Protein AF-A0AAD3HMQ2-F1 (afdb_monomer_lite)

Radius of gyration: 35.32 Å; chains: 1; bounding box: 98×77×106 Å

Sequence (448 aa):
MSYGAAEYLTVLLKDGLGGRRQTRVPVPIADLASLMEAVRQAFQPELDTQEFFLTSSSSRVIDSDAAARKLRPGDQLRVCAGTPGSAMATGSLAPGTIGRSKPPLGGPKHGSSLFGASLAGRKSLAPGSGYKPPAKERISFVPHPKTLTMAGDYEYFAARGHHPFAFALAELVDNSLRATKGQQRLVVPATIDGGAVVGSGDGATVVGAAALESGSGLQSRDITISLVVNERGTAGLIRVQDNGRGMTPKELGEWAVMNLSMEDRGLLPSGTERALELAGGGRYLSGDLSFFGVGSKTAAFFMGSSVKLATRQAGSASVHELHIAGAELERRYRSGENVYEEDMMHREPGDDSTLSQQESAFSMTRTWLAAEPAATSFTRVTIAELRPEVLSLVRDSESCAMVCRDLAHLYHYYLHGPAGNVGAAAASDGAGGRGSGAGASGGGAEAG

Structure (mmCIF, N/CA/C/O backbone):
data_AF-A0AAD3HMQ2-F1
#
_entry.id   AF-A0AAD3HMQ2-F1
#
loop_
_atom_site.group_PDB
_atom_site.id
_atom_site.type_symbol
_atom_site.label_atom_id
_atom_site.label_alt_id
_atom_site.label_comp_id
_atom_site.label_asym_id
_atom_site.label_entity_id
_atom_site.label_seq_id
_atom_site.pdbx_PDB_ins_code
_atom_site.Cartn_x
_atom_site.Cartn_y
_atom_site.Cartn_z
_atom_site.occupancy
_atom_site.B_iso_or_equiv
_atom_site.auth_seq_id
_atom_site.auth_comp_id
_atom_site.auth_asym_id
_atom_site.auth_atom_id
_atom_site.pdbx_PDB_model_num
ATOM 1 N N . MET A 1 1 ? -35.538 -1.896 -0.926 1.00 36.81 1 MET A N 1
ATOM 2 C CA . MET A 1 1 ? -35.725 -1.501 0.486 1.00 36.81 1 MET A CA 1
ATOM 3 C C . MET A 1 1 ? -34.584 -2.126 1.271 1.00 36.81 1 MET A C 1
ATOM 5 O O . MET A 1 1 ? -34.560 -3.339 1.408 1.00 36.81 1 MET A O 1
ATOM 9 N N . SER A 1 2 ? -33.578 -1.327 1.632 1.00 31.78 2 SER A N 1
ATOM 10 C CA . SER A 1 2 ? -32.417 -1.787 2.403 1.00 31.78 2 SER A CA 1
ATOM 11 C C . SER A 1 2 ? -32.845 -1.982 3.858 1.00 31.78 2 SER A C 1
ATOM 13 O O . SER A 1 2 ? -33.361 -1.043 4.465 1.00 31.78 2 SER A O 1
ATOM 15 N N . TYR A 1 3 ? -32.694 -3.191 4.400 1.00 33.88 3 TYR A N 1
ATOM 16 C CA . TYR A 1 3 ? -32.819 -3.421 5.837 1.00 33.88 3 TYR A CA 1
ATOM 17 C C . TYR A 1 3 ? -31.599 -2.779 6.503 1.00 33.88 3 TYR A C 1
ATOM 19 O O . TYR A 1 3 ? -30.509 -3.346 6.477 1.00 33.88 3 TYR A O 1
ATOM 27 N N . GLY A 1 4 ? -31.769 -1.570 7.044 1.00 42.25 4 GLY A N 1
ATOM 28 C CA . GLY A 1 4 ? -30.736 -0.911 7.839 1.00 42.25 4 GLY A CA 1
ATOM 29 C C . GLY A 1 4 ? -30.328 -1.814 9.001 1.00 42.25 4 GLY A C 1
ATOM 30 O O . GLY A 1 4 ? -31.191 -2.341 9.705 1.00 42.25 4 GLY A O 1
ATOM 31 N N . ALA A 1 5 ? -29.024 -2.033 9.167 1.00 52.50 5 ALA A N 1
ATOM 32 C CA . ALA A 1 5 ? -28.492 -2.771 10.301 1.00 52.50 5 ALA A CA 1
ATOM 33 C C . ALA A 1 5 ? -28.982 -2.095 11.586 1.00 52.50 5 ALA A C 1
ATOM 35 O O . ALA A 1 5 ? -28.704 -0.921 11.819 1.00 52.50 5 ALA A O 1
ATOM 36 N N . ALA A 1 6 ? -29.770 -2.809 12.387 1.00 58.62 6 ALA A N 1
ATOM 37 C CA . ALA A 1 6 ? -30.255 -2.262 13.639 1.00 58.62 6 ALA A CA 1
ATOM 38 C C . ALA A 1 6 ? -29.063 -1.986 14.571 1.00 58.62 6 ALA A C 1
ATOM 40 O O . ALA A 1 6 ? -28.166 -2.818 14.730 1.00 58.62 6 ALA A O 1
ATOM 41 N N . GLU A 1 7 ? -29.045 -0.790 15.147 1.00 89.19 7 GLU A N 1
ATOM 42 C CA . GLU A 1 7 ? -27.980 -0.312 16.017 1.00 89.19 7 GLU A CA 1
ATOM 43 C C . GLU A 1 7 ? -28.255 -0.734 17.470 1.00 89.19 7 GLU A C 1
ATOM 45 O O . GLU A 1 7 ? -29.377 -0.607 17.969 1.00 89.19 7 GLU A O 1
ATOM 50 N N . TYR A 1 8 ? -27.233 -1.235 18.173 1.00 92.94 8 TYR A N 1
ATOM 51 C CA . TYR A 1 8 ? -27.383 -1.752 19.538 1.00 92.94 8 TYR A CA 1
ATOM 52 C C . TYR A 1 8 ? -26.205 -1.381 20.451 1.00 92.94 8 TYR A C 1
ATOM 54 O O . TYR A 1 8 ? -25.057 -1.300 20.010 1.00 92.94 8 TYR A O 1
ATOM 62 N N . LEU A 1 9 ? -26.486 -1.252 21.749 1.00 93.00 9 LEU A N 1
ATOM 63 C CA . LEU A 1 9 ? -25.520 -1.319 22.851 1.00 93.00 9 LEU A CA 1
ATOM 64 C C . LEU A 1 9 ? -25.289 -2.777 23.247 1.00 93.00 9 LEU A C 1
ATOM 66 O O . LEU A 1 9 ? -26.212 -3.588 23.174 1.00 93.00 9 LEU A O 1
ATOM 70 N N . THR A 1 10 ? -24.103 -3.104 23.757 1.00 93.94 10 THR A N 1
ATOM 71 C CA . THR A 1 10 ? -23.859 -4.401 24.409 1.00 93.94 10 THR A CA 1
ATOM 72 C C . THR A 1 10 ? -23.868 -4.227 25.921 1.00 93.94 10 THR A C 1
ATOM 74 O O . THR A 1 10 ? -23.071 -3.468 26.464 1.00 93.94 10 THR A O 1
ATOM 77 N N . VAL A 1 11 ? -24.732 -4.954 26.627 1.00 95.06 11 VAL A N 1
ATOM 78 C CA . VAL A 1 11 ? -24.802 -4.912 28.095 1.00 95.06 11 VAL A CA 1
ATOM 79 C C . VAL A 1 11 ? -24.364 -6.252 28.668 1.00 95.06 11 VAL A C 1
ATOM 81 O O . VAL A 1 11 ? -24.759 -7.307 28.175 1.00 95.06 11 VAL A O 1
ATOM 84 N N . LEU A 1 12 ? -23.519 -6.209 29.696 1.00 92.88 12 LEU A N 1
ATOM 85 C CA . LEU A 1 12 ? -22.880 -7.368 30.311 1.00 92.88 12 LEU A CA 1
ATOM 86 C C . LEU A 1 12 ? -23.339 -7.520 31.764 1.00 92.88 12 LEU A C 1
ATOM 88 O O . LEU A 1 12 ? -23.123 -6.621 32.577 1.00 92.88 12 LEU A O 1
ATOM 92 N N . LEU A 1 13 ? -23.888 -8.687 32.102 1.00 90.81 13 LEU A N 1
ATOM 93 C CA . LEU A 1 13 ? -24.190 -9.093 33.474 1.00 90.81 13 LEU A CA 1
ATOM 94 C C . LEU A 1 13 ? -23.225 -10.203 33.902 1.00 90.81 13 LEU A C 1
ATOM 96 O O . LEU A 1 13 ? -23.022 -11.189 33.187 1.00 90.81 13 LEU A O 1
ATOM 100 N N . LYS A 1 14 ? -22.628 -10.049 35.085 1.00 81.19 14 LYS A N 1
ATOM 101 C CA . LYS A 1 14 ? -21.854 -11.106 35.736 1.00 81.19 14 LYS A CA 1
ATOM 102 C C . LYS A 1 14 ? -22.731 -11.743 36.807 1.00 81.19 14 LYS A C 1
ATOM 104 O O . LYS A 1 14 ? -23.136 -11.052 37.736 1.00 81.19 14 LYS A O 1
ATOM 109 N N . ASP A 1 15 ? -23.015 -13.032 36.679 1.00 72.06 15 ASP A N 1
ATOM 110 C CA . ASP A 1 15 ? -23.794 -13.740 37.692 1.00 72.06 15 ASP A CA 1
ATOM 111 C C . ASP A 1 15 ? -22.961 -14.002 38.964 1.00 72.06 15 ASP A C 1
ATOM 113 O O . ASP A 1 15 ? -21.724 -13.912 38.975 1.00 72.06 15 ASP A O 1
ATOM 117 N N . GLY A 1 16 ? -23.648 -14.328 40.062 1.00 54.88 16 GLY A N 1
ATOM 118 C CA . GLY A 1 16 ? -23.029 -14.620 41.361 1.00 54.88 16 GLY A CA 1
ATOM 119 C C . GLY A 1 16 ? -22.139 -15.872 41.385 1.00 54.88 16 GLY A C 1
ATOM 120 O O . GLY A 1 16 ? -21.418 -16.081 42.358 1.00 54.88 16 GLY A O 1
ATOM 121 N N . LEU A 1 17 ? -22.148 -16.683 40.322 1.00 50.34 17 LEU A N 1
ATOM 122 C CA . LEU A 1 17 ? -21.316 -17.879 40.150 1.00 50.34 17 LEU A CA 1
ATOM 123 C C . LEU A 1 17 ? -20.090 -17.615 39.255 1.00 50.34 17 LEU A C 1
ATOM 125 O O . LEU A 1 17 ? -19.261 -18.502 39.054 1.00 50.34 17 LEU A O 1
ATOM 129 N N . GLY A 1 18 ? -19.932 -16.385 38.754 1.00 56.75 18 GLY A N 1
ATOM 130 C CA . GLY A 1 18 ? -18.824 -15.972 37.897 1.00 56.75 18 GLY A CA 1
ATOM 131 C C . GLY A 1 18 ? -19.050 -16.198 36.399 1.00 56.75 18 GLY A C 1
ATOM 132 O O . GLY A 1 18 ? -18.151 -15.875 35.614 1.00 56.75 18 GLY A O 1
ATOM 133 N N . GLY A 1 19 ? -20.220 -16.696 35.996 1.00 63.81 19 GLY A N 1
ATOM 134 C CA . GLY A 1 19 ? -20.669 -16.732 34.611 1.00 63.81 19 GLY A CA 1
ATOM 135 C C . GLY A 1 19 ? -20.965 -15.329 34.075 1.00 63.81 19 GLY A C 1
ATOM 136 O O . GLY A 1 19 ? -21.144 -14.356 34.815 1.00 63.81 19 GLY A O 1
ATOM 137 N N . ARG A 1 20 ? -20.905 -15.191 32.747 1.00 79.69 20 ARG A N 1
ATOM 138 C CA . ARG A 1 20 ? -21.114 -13.920 32.044 1.00 79.69 20 ARG A CA 1
ATOM 139 C C . ARG A 1 20 ? -22.240 -14.088 31.041 1.00 79.69 20 ARG A C 1
ATOM 141 O O . ARG A 1 20 ? -22.137 -14.923 30.146 1.00 79.69 20 ARG A O 1
ATOM 148 N N . ARG A 1 21 ? -23.267 -13.254 31.165 1.00 88.12 21 ARG A N 1
ATOM 149 C CA . ARG A 1 21 ? -24.344 -13.116 30.185 1.00 88.12 21 ARG A CA 1
ATOM 150 C C . ARG A 1 21 ? -24.201 -11.767 29.491 1.00 88.12 21 ARG A C 1
ATOM 152 O O . ARG A 1 21 ? -23.789 -10.783 30.104 1.00 88.12 21 ARG A O 1
ATOM 159 N N . GLN A 1 22 ? -24.520 -11.734 28.205 1.00 92.69 22 GLN A N 1
ATOM 160 C CA . GLN A 1 22 ? -24.530 -10.509 27.414 1.00 92.69 22 GLN A CA 1
ATOM 161 C C . GLN A 1 22 ? -25.855 -10.383 26.675 1.00 92.69 22 GLN A C 1
ATOM 163 O O . GLN A 1 22 ? -26.425 -11.393 26.265 1.00 92.69 22 GLN A O 1
ATOM 168 N N . THR A 1 23 ? -26.313 -9.154 26.489 1.00 93.12 23 THR A N 1
ATOM 169 C CA . THR A 1 23 ? -27.504 -8.839 25.699 1.00 93.12 23 THR A CA 1
ATOM 170 C C . THR A 1 23 ? -27.273 -7.587 24.862 1.00 93.12 23 THR A C 1
ATOM 172 O O . THR A 1 23 ? -26.319 -6.839 25.095 1.00 93.12 23 THR A O 1
ATOM 175 N N . ARG A 1 24 ? -28.140 -7.377 23.872 1.00 93.75 24 ARG A N 1
ATOM 176 C CA . ARG A 1 24 ? -28.138 -6.198 23.011 1.00 93.75 24 ARG A CA 1
ATOM 177 C C . ARG A 1 24 ? -29.347 -5.331 23.332 1.00 93.75 24 ARG A C 1
ATOM 179 O O . ARG A 1 24 ? -30.469 -5.821 23.291 1.00 93.75 24 ARG A O 1
ATOM 186 N N . VAL A 1 25 ? -29.110 -4.058 23.636 1.00 93.50 25 VAL A N 1
ATOM 187 C CA . VAL A 1 25 ? -30.169 -3.071 23.897 1.00 93.50 25 VAL A CA 1
ATOM 188 C C . VAL A 1 25 ? -30.234 -2.112 22.706 1.00 93.50 25 VAL A C 1
ATOM 190 O O . VAL A 1 25 ? -29.194 -1.558 22.350 1.00 93.50 25 VAL A O 1
ATOM 193 N N . PRO A 1 26 ? -31.392 -1.942 22.046 1.00 88.62 26 PRO A N 1
ATOM 194 C CA . PRO A 1 26 ? -31.505 -1.079 20.871 1.00 88.62 26 PRO A CA 1
ATOM 195 C C . PRO A 1 26 ? -31.266 0.394 21.218 1.00 88.62 26 PRO A C 1
ATOM 197 O O . PRO A 1 26 ? -31.596 0.840 22.316 1.00 88.62 26 PRO A O 1
ATOM 200 N N . VAL A 1 27 ? -30.713 1.145 20.266 1.00 87.50 27 VAL A N 1
ATOM 201 C CA . VAL A 1 27 ? -30.568 2.612 20.330 1.00 87.50 27 VAL A CA 1
ATOM 202 C C . VAL A 1 27 ? -31.448 3.281 19.262 1.00 87.50 27 VAL A C 1
ATOM 204 O O . VAL A 1 27 ? -31.785 2.624 18.275 1.00 87.50 27 VAL A O 1
ATOM 207 N N . PRO A 1 28 ? -31.849 4.561 19.425 1.00 87.31 28 PRO A N 1
ATOM 208 C CA . PRO A 1 28 ? -31.482 5.506 20.489 1.00 87.31 28 PRO A CA 1
ATOM 209 C C . PRO A 1 28 ? -32.161 5.235 21.840 1.00 87.31 28 PRO A C 1
ATOM 211 O O . PRO A 1 28 ? -33.287 4.751 21.910 1.00 87.31 28 PRO A O 1
ATOM 214 N N . ILE A 1 29 ? -31.474 5.609 22.922 1.00 89.12 29 ILE A N 1
ATOM 215 C CA . ILE A 1 29 ? -31.996 5.582 24.295 1.00 89.12 29 ILE A CA 1
ATOM 216 C C . ILE A 1 29 ? -32.582 6.958 24.636 1.00 89.12 29 ILE A C 1
ATOM 218 O O . ILE A 1 29 ? -31.879 7.966 24.553 1.00 89.12 29 ILE A O 1
ATOM 222 N N . ALA A 1 30 ? -33.854 7.006 25.040 1.00 87.81 30 ALA A N 1
ATOM 223 C CA . ALA A 1 30 ? -34.545 8.262 25.351 1.00 87.81 30 ALA A CA 1
ATOM 224 C C . ALA A 1 30 ? -34.026 8.935 26.641 1.00 87.81 30 ALA A C 1
ATOM 226 O O . ALA A 1 30 ? -33.758 10.145 26.671 1.00 87.81 30 ALA A O 1
ATOM 227 N N . ASP A 1 31 ? -33.866 8.137 27.696 1.00 95.12 31 ASP A N 1
ATOM 228 C CA . ASP A 1 31 ? -33.500 8.561 29.048 1.00 95.12 31 ASP A CA 1
ATOM 229 C C . ASP A 1 31 ? -32.924 7.390 29.865 1.00 95.12 31 ASP A C 1
ATOM 231 O O . ASP A 1 31 ? -32.882 6.239 29.411 1.00 95.12 31 ASP A O 1
ATOM 235 N N . LEU A 1 32 ? -32.436 7.689 31.072 1.00 95.25 32 LEU A N 1
ATOM 236 C CA . LEU A 1 32 ? -31.849 6.684 31.952 1.00 95.25 32 LEU A CA 1
ATOM 237 C C . LEU A 1 32 ? -32.877 5.629 32.379 1.00 95.25 32 LEU A C 1
ATOM 239 O O . LEU A 1 32 ? -32.539 4.450 32.451 1.00 95.25 32 LEU A O 1
ATOM 243 N N . ALA A 1 33 ? -34.122 6.029 32.645 1.00 95.56 33 ALA A N 1
ATOM 244 C CA . ALA A 1 33 ? -35.169 5.115 33.096 1.00 95.56 33 ALA A CA 1
ATOM 245 C C . ALA A 1 33 ? -35.459 4.030 32.047 1.00 95.56 33 ALA A C 1
ATOM 247 O O . ALA A 1 33 ? -35.497 2.844 32.375 1.00 95.56 33 ALA A O 1
ATOM 248 N N . SER A 1 34 ? -35.563 4.429 30.779 1.00 94.69 34 SER A N 1
ATOM 249 C CA . SER A 1 34 ? -35.779 3.538 29.638 1.00 94.69 34 SER A CA 1
ATOM 250 C C . SER A 1 34 ? -34.614 2.565 29.445 1.00 94.69 34 SER A C 1
ATOM 252 O O . SER A 1 34 ? -34.832 1.382 29.189 1.00 94.69 34 SER A O 1
ATOM 254 N N . LEU A 1 35 ? -33.370 3.035 29.615 1.00 95.94 35 LEU A N 1
ATOM 255 C CA . LEU A 1 35 ? -32.185 2.173 29.572 1.00 95.94 35 LEU A CA 1
ATOM 256 C C . LEU A 1 35 ? -32.206 1.127 30.687 1.00 95.94 35 LEU A C 1
ATOM 258 O O . LEU A 1 35 ? -31.980 -0.055 30.433 1.00 95.94 35 LEU A O 1
ATOM 262 N N . MET A 1 36 ? -32.466 1.563 31.920 1.00 95.50 36 MET A N 1
ATOM 263 C CA . MET A 1 36 ? -32.497 0.686 33.089 1.00 95.50 36 MET A CA 1
ATOM 264 C C . MET A 1 36 ? -33.590 -0.376 32.952 1.00 95.50 36 MET A C 1
ATOM 266 O O . MET A 1 36 ? -33.346 -1.542 33.252 1.00 95.50 36 MET A O 1
ATOM 270 N N . GLU A 1 37 ? -34.763 -0.006 32.443 1.00 94.88 37 GLU A N 1
ATOM 271 C CA . GLU A 1 37 ? -35.860 -0.946 32.224 1.00 94.88 37 GLU A CA 1
ATOM 272 C C . GLU A 1 37 ? -35.550 -1.958 31.113 1.00 94.88 37 GLU A C 1
ATOM 274 O O . GLU A 1 37 ? -35.729 -3.159 31.312 1.00 94.88 37 GLU A O 1
ATOM 279 N N . ALA A 1 38 ? -34.981 -1.517 29.985 1.00 94.94 38 ALA A N 1
ATOM 280 C CA . ALA A 1 38 ? -34.564 -2.424 28.915 1.00 94.94 38 ALA A CA 1
ATOM 281 C C . ALA A 1 38 ? -33.503 -3.434 29.389 1.00 94.94 38 ALA A C 1
ATOM 283 O O . ALA A 1 38 ? -33.546 -4.613 29.031 1.00 94.94 38 ALA A O 1
ATOM 284 N N . VAL A 1 39 ? -32.564 -2.993 30.233 1.00 95.31 39 VAL A N 1
ATOM 285 C CA . VAL A 1 39 ? -31.567 -3.878 30.850 1.00 95.31 39 VAL A CA 1
ATOM 286 C C . VAL A 1 39 ? -32.219 -4.854 31.826 1.00 95.31 39 VAL A C 1
ATOM 288 O O . VAL A 1 39 ? -31.884 -6.038 31.797 1.00 95.31 39 VAL A O 1
ATOM 291 N N . ARG A 1 40 ? -33.154 -4.391 32.664 1.00 94.75 40 ARG A N 1
ATOM 292 C CA . ARG A 1 40 ? -33.878 -5.249 33.611 1.00 94.75 40 ARG A CA 1
ATOM 293 C C . ARG A 1 40 ? -34.618 -6.365 32.879 1.00 94.75 40 ARG A C 1
ATOM 295 O O . ARG A 1 40 ? -34.403 -7.530 33.195 1.00 94.75 40 ARG A O 1
ATOM 302 N N . GLN A 1 41 ? -35.390 -6.017 31.851 1.00 94.00 41 GLN A N 1
ATOM 303 C CA . GLN A 1 41 ? -36.132 -6.976 31.027 1.00 94.00 41 GLN A CA 1
ATOM 304 C C . GLN A 1 41 ? -35.210 -7.996 30.349 1.00 94.00 41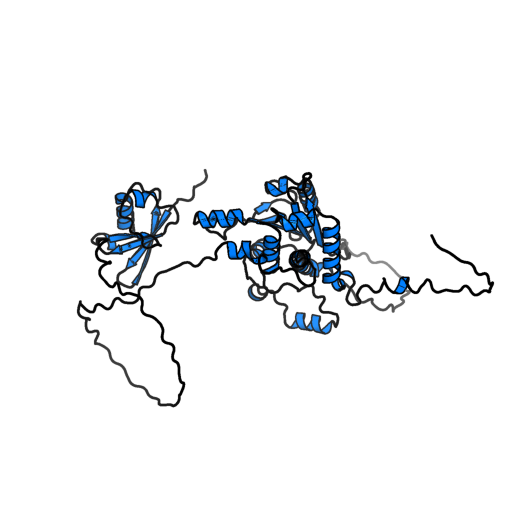 GLN A C 1
ATOM 306 O O . GLN A 1 41 ? -35.504 -9.189 30.318 1.00 94.00 41 GLN A O 1
ATOM 311 N N . ALA A 1 42 ? -34.059 -7.552 29.841 1.00 93.31 42 ALA A N 1
ATOM 312 C CA . ALA A 1 42 ? -33.125 -8.427 29.142 1.00 93.31 42 ALA A CA 1
ATOM 313 C C . ALA A 1 42 ? -32.401 -9.439 30.053 1.00 93.31 42 ALA A C 1
ATOM 315 O O . ALA A 1 42 ? -31.875 -10.443 29.562 1.00 93.31 42 ALA A O 1
ATOM 316 N N . PHE A 1 43 ? -32.364 -9.189 31.362 1.00 93.12 43 PHE A N 1
ATOM 317 C CA . PHE A 1 43 ? -31.723 -10.053 32.355 1.00 93.12 43 PHE A CA 1
ATOM 318 C C . PHE A 1 43 ? -32.694 -10.525 33.443 1.00 93.12 43 PHE A C 1
ATOM 320 O O . PHE A 1 43 ? -32.302 -10.700 34.596 1.00 93.12 43 PHE A O 1
ATOM 327 N N . GLN A 1 44 ? -33.958 -10.747 33.084 1.00 89.38 44 GLN A N 1
ATOM 328 C CA . GLN A 1 44 ? -34.876 -11.468 33.958 1.00 89.38 44 GLN A CA 1
ATOM 329 C C . GLN A 1 44 ? -34.478 -12.951 34.078 1.00 89.38 44 GLN A C 1
ATOM 331 O O . GLN A 1 44 ? -34.014 -13.544 33.092 1.00 89.38 44 GLN A O 1
ATOM 336 N N . PRO A 1 45 ? -34.704 -13.573 35.253 1.00 87.75 45 PRO A N 1
ATOM 337 C CA . PRO A 1 45 ? -35.284 -12.991 36.477 1.00 87.75 45 PRO A CA 1
ATOM 338 C C . PRO A 1 45 ? -34.269 -12.294 37.412 1.00 87.75 45 PRO A C 1
ATOM 340 O O . PRO A 1 45 ? -34.642 -11.798 38.472 1.00 87.75 45 PRO A O 1
ATOM 343 N N . GLU A 1 46 ? -32.976 -12.267 37.082 1.00 84.88 46 GLU A N 1
ATOM 344 C CA . GLU A 1 46 ? -31.911 -11.881 38.019 1.00 84.88 46 GLU A CA 1
ATOM 345 C C . GLU A 1 46 ? -31.976 -10.429 38.513 1.00 84.88 46 GLU A C 1
ATOM 347 O O . GLU A 1 46 ? -31.599 -10.155 39.655 1.00 84.88 46 GLU A O 1
ATOM 352 N N . LEU A 1 47 ? -32.446 -9.506 37.669 1.00 89.19 47 LEU A N 1
ATOM 353 C CA . LEU A 1 47 ? -32.531 -8.076 37.992 1.00 89.19 47 LEU A CA 1
ATOM 354 C C . LEU A 1 47 ? -33.915 -7.617 38.481 1.00 89.19 47 LEU A C 1
ATOM 356 O O . LEU A 1 47 ? -34.083 -6.429 38.759 1.00 89.19 47 LEU A O 1
ATOM 360 N N . ASP A 1 48 ? -34.895 -8.518 38.620 1.00 85.94 48 ASP A N 1
ATOM 361 C CA . ASP A 1 48 ? -36.257 -8.140 39.038 1.00 85.94 48 ASP A CA 1
ATOM 362 C C . ASP A 1 48 ? -36.313 -7.664 40.492 1.00 85.94 48 ASP A C 1
ATOM 364 O O . ASP A 1 48 ? -37.065 -6.752 40.829 1.00 85.94 48 ASP A O 1
ATOM 368 N N . THR A 1 49 ? -35.495 -8.260 41.362 1.00 82.38 49 THR A N 1
ATOM 369 C CA . THR A 1 49 ? -35.494 -7.969 42.804 1.00 82.38 49 THR A CA 1
ATOM 370 C C . THR A 1 49 ? -34.201 -7.318 43.291 1.00 82.38 49 THR A C 1
ATOM 372 O O . THR A 1 49 ? -34.026 -7.145 44.496 1.00 82.38 49 THR A O 1
ATOM 375 N N . GLN A 1 50 ? -33.262 -7.015 42.391 1.00 85.31 50 GLN A N 1
ATOM 376 C CA . GLN A 1 50 ? -31.950 -6.474 42.745 1.00 85.31 50 GLN A CA 1
ATOM 377 C C . GLN A 1 50 ? -31.813 -5.033 42.268 1.00 85.31 50 GLN A C 1
ATOM 379 O O . GLN A 1 50 ? -32.022 -4.729 41.094 1.00 85.31 50 GLN A O 1
ATOM 384 N N . GLU A 1 51 ? -31.402 -4.146 43.172 1.00 90.38 51 GLU A N 1
ATOM 385 C CA . GLU A 1 51 ? -30.903 -2.839 42.760 1.00 90.38 51 GLU A CA 1
ATOM 386 C C . GLU A 1 51 ? -29.589 -3.010 41.998 1.00 90.38 51 GLU A C 1
ATOM 388 O O . GLU A 1 51 ? -28.725 -3.811 42.373 1.00 90.38 51 GLU A O 1
ATOM 393 N N . PHE A 1 52 ? -29.441 -2.249 40.919 1.00 94.19 52 PHE A N 1
ATOM 394 C CA . PHE A 1 52 ? -28.236 -2.235 40.112 1.00 94.19 52 PHE A CA 1
ATOM 395 C C . PHE A 1 52 ? -27.979 -0.839 39.553 1.00 94.19 52 PHE A C 1
ATOM 397 O O . PHE A 1 52 ? -28.873 0.004 39.479 1.00 94.19 52 PHE A O 1
ATOM 404 N N . PHE A 1 53 ? -26.751 -0.619 39.104 1.00 94.75 53 PHE A N 1
ATOM 405 C CA . PHE A 1 53 ? -26.353 0.539 38.319 1.00 94.75 53 PHE A CA 1
ATOM 406 C C . PHE A 1 53 ? -25.517 0.102 37.120 1.00 94.75 53 PHE A C 1
ATOM 408 O O . PHE A 1 53 ? -24.982 -1.009 37.074 1.00 94.75 53 PHE A O 1
ATOM 415 N N . LEU A 1 54 ? -25.408 0.987 36.134 1.00 95.38 54 LEU A N 1
ATOM 416 C CA . LEU A 1 54 ? -24.652 0.736 34.915 1.00 95.38 54 LEU A CA 1
ATOM 417 C C . LEU A 1 54 ? -23.329 1.485 34.944 1.00 95.38 54 LEU A C 1
ATOM 419 O O . LEU A 1 54 ? -23.253 2.632 35.383 1.00 95.38 54 LEU A O 1
ATOM 423 N N . THR A 1 55 ? -22.287 0.838 34.436 1.00 92.56 55 THR A N 1
ATOM 424 C CA . THR A 1 55 ? -20.989 1.472 34.195 1.00 92.56 55 THR A CA 1
ATOM 425 C C . THR A 1 55 ? -20.555 1.278 32.753 1.00 92.56 55 THR A C 1
ATOM 427 O O . THR A 1 55 ? -20.819 0.233 32.158 1.00 92.56 55 THR A O 1
ATOM 430 N N . SER A 1 56 ? -19.884 2.277 32.184 1.00 91.12 56 SER A N 1
ATOM 431 C CA . SER A 1 5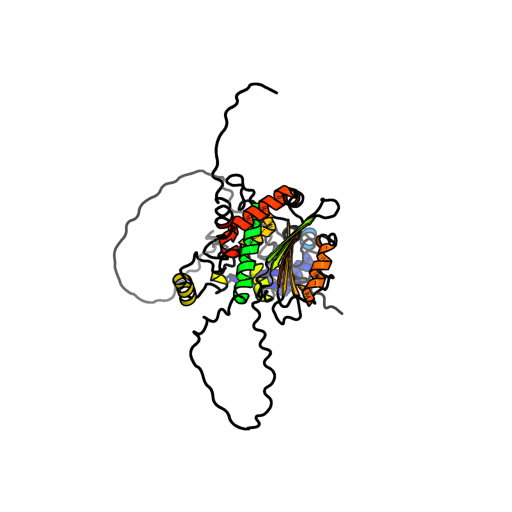6 ? -19.195 2.143 30.900 1.00 91.12 56 SER A CA 1
ATOM 432 C C . SER A 1 56 ? -17.980 1.214 31.010 1.00 91.12 56 SER A C 1
ATOM 434 O O . SER A 1 56 ? -17.521 0.866 32.101 1.00 91.12 56 SER A O 1
ATOM 436 N N . SER A 1 57 ? -17.377 0.881 29.868 1.00 80.88 57 SER A N 1
ATOM 437 C CA . SER A 1 57 ? -16.066 0.218 29.799 1.00 80.88 57 SER A CA 1
ATOM 438 C C . SER A 1 57 ? -14.955 0.963 30.556 1.00 80.88 57 SER A C 1
ATOM 440 O O . SER A 1 57 ? -14.035 0.329 31.060 1.00 80.88 57 SER A O 1
ATOM 442 N N . SER A 1 58 ? -15.062 2.287 30.695 1.00 79.06 58 SER A N 1
ATOM 443 C CA . SER A 1 58 ? -14.154 3.137 31.478 1.00 79.06 58 SER A CA 1
ATOM 444 C C . SER A 1 58 ? -14.531 3.256 32.961 1.00 79.06 58 SER A C 1
ATOM 446 O O . SER A 1 58 ? -14.026 4.134 33.656 1.00 79.06 58 SER A O 1
ATOM 448 N N . SER A 1 59 ? -15.422 2.390 33.459 1.00 81.44 59 SER A N 1
ATOM 449 C CA . SER A 1 59 ? -15.926 2.390 34.841 1.00 81.44 59 SER A CA 1
ATOM 450 C C . SER A 1 59 ? -16.655 3.675 35.259 1.00 81.44 59 SER A C 1
ATOM 452 O O . SER A 1 59 ? -16.852 3.920 36.449 1.00 81.44 59 SER A O 1
ATOM 454 N N . ARG A 1 60 ? -17.096 4.502 34.301 1.00 88.69 60 ARG A N 1
ATOM 455 C CA . ARG A 1 60 ? -17.934 5.670 34.593 1.00 88.69 60 ARG A CA 1
ATOM 456 C C . ARG A 1 60 ? -19.366 5.209 34.831 1.00 88.69 60 ARG A C 1
ATOM 458 O O . ARG A 1 60 ? -19.917 4.499 33.995 1.00 88.69 60 ARG A O 1
ATOM 465 N N . VAL A 1 61 ? -19.966 5.634 35.940 1.00 93.19 61 VAL A N 1
ATOM 466 C CA . VAL A 1 61 ? -21.375 5.358 36.248 1.00 93.19 61 VAL A CA 1
ATOM 467 C C . VAL A 1 61 ? -22.280 6.115 35.272 1.00 93.19 61 VAL A C 1
ATOM 469 O O . VAL A 1 61 ? -22.032 7.280 34.966 1.00 93.19 61 VAL A O 1
ATOM 472 N N . ILE A 1 62 ? -23.316 5.442 34.771 1.00 95.50 62 ILE A N 1
ATOM 473 C CA . ILE A 1 62 ? -24.390 6.052 33.984 1.00 95.50 62 ILE A CA 1
ATOM 474 C C . ILE A 1 62 ? -25.536 6.367 34.951 1.00 95.50 62 ILE A C 1
ATOM 476 O O . ILE A 1 62 ? -26.342 5.499 35.271 1.00 95.50 62 ILE A O 1
ATOM 480 N N . ASP A 1 63 ? -25.556 7.593 35.468 1.00 94.81 63 ASP A N 1
ATOM 481 C CA . ASP A 1 63 ? -26.427 8.044 36.568 1.00 94.81 63 ASP A CA 1
ATOM 482 C C . ASP A 1 63 ? -27.365 9.201 36.188 1.00 94.81 63 ASP A C 1
ATOM 484 O O . ASP A 1 63 ? -28.089 9.727 37.030 1.00 94.81 63 ASP A O 1
ATOM 488 N N . SER A 1 64 ? -27.367 9.610 34.918 1.00 95.12 64 SER A N 1
ATOM 489 C CA . SER A 1 64 ? -28.180 10.724 34.431 1.00 95.12 64 SER A CA 1
ATOM 490 C C . SER A 1 64 ? -28.646 10.515 32.993 1.00 95.12 64 SER A C 1
ATOM 492 O O . SER A 1 64 ? -27.977 9.854 32.195 1.00 95.12 64 SER A O 1
ATOM 494 N N . ASP A 1 65 ? -29.753 11.161 32.621 1.00 93.88 65 ASP A N 1
ATOM 495 C CA . ASP A 1 65 ? -30.260 11.164 31.241 1.00 93.88 65 ASP A CA 1
ATOM 496 C C . ASP A 1 65 ? -29.226 11.709 30.252 1.00 93.88 65 ASP A C 1
ATOM 498 O O . ASP A 1 65 ? -29.089 11.216 29.133 1.00 93.88 65 ASP A O 1
ATOM 502 N N . ALA A 1 66 ? -28.447 12.707 30.676 1.00 92.50 66 ALA A N 1
ATOM 503 C CA . ALA A 1 66 ? -27.367 13.263 29.872 1.00 92.50 66 ALA A CA 1
ATOM 504 C C . ALA A 1 66 ? -26.250 12.240 29.607 1.00 92.50 66 ALA A C 1
ATOM 506 O O . ALA A 1 66 ? -25.636 12.281 28.542 1.00 92.50 66 ALA A O 1
ATOM 507 N N . ALA A 1 67 ? -25.970 11.337 30.553 1.00 91.38 67 ALA A N 1
ATOM 508 C CA . ALA A 1 67 ? -25.029 10.241 30.349 1.00 91.38 67 ALA A CA 1
ATOM 509 C C . ALA A 1 67 ? -25.629 9.154 29.444 1.00 91.38 67 ALA A C 1
ATOM 511 O O . ALA A 1 67 ? -24.954 8.711 28.518 1.00 91.38 67 ALA A O 1
ATOM 512 N N . ALA A 1 68 ? -26.899 8.790 29.649 1.00 94.19 68 ALA A N 1
ATOM 513 C CA . ALA A 1 68 ? -27.597 7.795 28.834 1.00 94.19 68 ALA A CA 1
ATOM 514 C C . ALA A 1 68 ? -27.694 8.209 27.352 1.00 94.19 68 ALA A C 1
ATOM 516 O O . ALA A 1 68 ? -27.406 7.409 26.468 1.00 94.19 68 ALA A O 1
ATOM 517 N N . ARG A 1 69 ? -27.995 9.483 27.063 1.00 91.38 69 ARG A N 1
ATOM 518 C CA . ARG A 1 69 ? -28.078 10.017 25.686 1.00 91.38 69 ARG A CA 1
ATOM 519 C C . ARG A 1 69 ? -26.733 10.131 24.965 1.00 91.38 69 ARG A C 1
ATOM 521 O O . ARG A 1 69 ? -26.711 10.328 23.755 1.00 91.38 69 ARG A O 1
ATOM 528 N N . LYS A 1 70 ? -25.612 10.061 25.689 1.00 91.56 70 LYS A N 1
ATOM 529 C CA . LYS A 1 70 ? -24.265 10.077 25.092 1.00 91.56 70 LYS A CA 1
ATOM 530 C C . LYS A 1 70 ? -23.814 8.702 24.607 1.00 91.56 70 LYS A C 1
ATOM 532 O O . LYS A 1 70 ? -22.796 8.639 23.922 1.00 91.56 70 LYS A O 1
ATOM 537 N N . LEU A 1 71 ? -24.540 7.644 24.967 1.00 90.62 71 LEU A N 1
ATOM 538 C CA . LEU A 1 71 ? -24.234 6.286 24.544 1.00 90.62 71 LEU A CA 1
ATOM 539 C C . LEU A 1 71 ? -24.458 6.140 23.039 1.00 90.62 71 LEU A C 1
ATOM 541 O O . LEU A 1 71 ? -25.469 6.599 22.503 1.00 90.62 71 LEU A O 1
ATOM 545 N N . ARG A 1 72 ? -23.504 5.509 22.361 1.00 91.06 72 ARG A N 1
ATOM 546 C CA . ARG A 1 72 ? -23.509 5.293 20.913 1.00 91.06 72 ARG A CA 1
ATOM 547 C C . ARG A 1 72 ? -23.643 3.808 20.569 1.00 91.06 72 ARG A C 1
ATOM 549 O O . ARG A 1 72 ? -23.286 2.964 21.393 1.00 91.06 72 ARG A O 1
ATOM 556 N N . PRO A 1 73 ? -24.124 3.469 19.357 1.00 90.31 73 PRO A N 1
ATOM 557 C CA . PRO A 1 73 ? -24.052 2.100 18.852 1.00 90.31 73 PRO A CA 1
ATOM 558 C C . PRO A 1 73 ? -22.654 1.499 19.074 1.00 90.31 73 PRO A C 1
ATOM 560 O O . PRO A 1 73 ? -21.651 2.151 18.796 1.00 90.31 73 PRO A O 1
ATOM 563 N N . GLY A 1 74 ? -22.587 0.271 19.594 1.00 85.19 74 GLY A N 1
ATOM 564 C CA . GLY A 1 74 ? -21.323 -0.414 19.898 1.00 85.19 74 GLY A CA 1
ATOM 565 C C . GLY A 1 74 ? -20.770 -0.197 21.313 1.00 85.19 74 GLY A C 1
ATOM 566 O O . GLY A 1 74 ? -19.928 -0.989 21.747 1.00 85.19 74 GLY A O 1
ATOM 567 N N . ASP A 1 75 ? -21.272 0.784 22.074 1.00 88.88 75 ASP A N 1
ATOM 568 C CA . ASP A 1 75 ? -20.852 0.981 23.464 1.00 88.88 75 ASP A CA 1
ATOM 569 C C . ASP A 1 75 ? -21.142 -0.259 24.326 1.00 88.88 75 ASP A C 1
ATOM 571 O O . ASP A 1 75 ? -22.172 -0.935 24.192 1.00 88.88 75 ASP A O 1
ATOM 575 N N . GLN A 1 76 ? -20.214 -0.549 25.245 1.00 91.94 76 GLN A N 1
ATOM 576 C CA . GLN A 1 76 ? -20.334 -1.650 26.197 1.00 91.94 76 GLN A CA 1
ATOM 577 C C . GLN A 1 76 ? -20.623 -1.139 27.604 1.00 91.94 76 GLN A C 1
ATOM 579 O O . GLN A 1 76 ? -19.845 -0.364 28.170 1.00 91.94 76 GLN A O 1
ATOM 584 N N . LEU A 1 77 ? -21.704 -1.646 28.190 1.00 95.06 77 LEU A N 1
ATOM 585 C CA . LEU A 1 77 ? -22.102 -1.374 29.564 1.00 95.06 77 LEU A CA 1
ATOM 586 C C . LEU A 1 77 ? -21.968 -2.621 30.433 1.00 95.06 77 LEU A C 1
ATOM 588 O O . LEU A 1 77 ? -22.149 -3.751 29.976 1.00 95.06 77 LEU A O 1
ATOM 592 N N . ARG A 1 78 ? -21.687 -2.415 31.717 1.00 93.44 78 ARG A N 1
ATOM 593 C CA . ARG A 1 78 ? -21.672 -3.463 32.739 1.00 93.44 78 ARG A CA 1
ATOM 594 C C . ARG A 1 78 ? -22.737 -3.185 33.786 1.00 93.44 78 ARG A C 1
ATOM 596 O O . ARG A 1 78 ? -22.829 -2.064 34.284 1.00 93.44 78 ARG A O 1
ATOM 603 N N . VAL A 1 79 ? -23.485 -4.225 34.137 1.00 94.75 79 VAL A N 1
ATOM 604 C CA . VAL A 1 79 ? -24.416 -4.224 35.264 1.00 94.75 79 VAL A CA 1
ATOM 605 C C . VAL A 1 79 ? -23.640 -4.487 36.551 1.00 94.75 79 VAL A C 1
ATOM 607 O O . VAL A 1 79 ? -22.965 -5.512 36.682 1.00 94.75 79 VAL A O 1
ATOM 610 N N . CYS A 1 80 ? -23.745 -3.561 37.498 1.00 89.62 80 CYS A N 1
ATOM 611 C CA . CYS A 1 80 ? -23.158 -3.650 38.828 1.00 89.62 80 CYS A CA 1
ATOM 612 C C . CYS A 1 80 ? -24.279 -3.710 39.870 1.00 89.62 80 CYS A C 1
ATOM 614 O O . CYS A 1 80 ? -25.174 -2.874 39.845 1.00 89.62 80 CYS A O 1
ATOM 616 N N . ALA A 1 81 ? -24.232 -4.674 40.791 1.00 87.56 81 ALA A N 1
ATOM 617 C CA . ALA A 1 81 ? -25.224 -4.784 41.860 1.00 87.56 81 ALA A CA 1
ATOM 618 C C . ALA A 1 81 ? -25.070 -3.659 42.905 1.00 87.56 81 ALA A C 1
ATOM 620 O O . ALA A 1 81 ? -23.948 -3.265 43.236 1.00 87.56 81 ALA A O 1
ATOM 621 N N . GLY A 1 82 ? -26.193 -3.197 43.460 1.00 85.44 82 GLY A N 1
ATOM 622 C CA . GLY A 1 82 ? -26.273 -2.188 44.519 1.00 85.44 82 GLY A CA 1
ATOM 623 C C . GLY A 1 82 ? -26.475 -0.757 44.015 1.00 85.44 82 GLY A C 1
ATOM 624 O O . GLY A 1 82 ? -26.905 -0.533 42.885 1.00 85.44 82 GLY A O 1
ATOM 625 N N . THR A 1 83 ? -26.154 0.219 44.869 1.00 79.88 83 THR A N 1
ATOM 626 C CA . THR A 1 83 ? -26.235 1.655 44.561 1.00 79.88 83 THR A CA 1
ATOM 627 C C . THR A 1 83 ? -24.844 2.252 44.289 1.00 79.88 83 THR A C 1
ATOM 629 O O . THR A 1 83 ? -23.858 1.799 44.882 1.00 79.88 83 THR A O 1
ATOM 632 N N . PRO A 1 84 ? -24.725 3.303 43.447 1.00 63.84 84 PRO A N 1
ATOM 633 C CA . PRO A 1 84 ? -23.443 3.892 43.018 1.00 63.84 84 PRO A CA 1
ATOM 634 C C . PRO A 1 84 ? -22.472 4.385 44.115 1.00 63.84 84 PRO A C 1
ATOM 636 O O . PRO A 1 84 ? -21.352 4.780 43.799 1.00 63.84 84 PRO A O 1
ATOM 639 N N . GLY A 1 85 ? -22.850 4.364 45.398 1.00 53.81 85 GLY A N 1
ATOM 640 C CA . GLY A 1 85 ? -22.028 4.835 46.521 1.00 53.81 85 GLY A CA 1
ATOM 641 C C . GLY A 1 85 ? -21.405 3.743 47.400 1.00 53.81 85 GLY A C 1
ATOM 642 O O . GLY A 1 85 ? -20.512 4.042 48.190 1.00 53.81 85 GLY A O 1
ATOM 643 N N . SER A 1 86 ? -21.819 2.476 47.283 1.00 48.56 86 SER A N 1
ATOM 644 C CA . SER A 1 86 ? -21.407 1.442 48.252 1.00 48.56 86 SER A CA 1
ATOM 645 C C . SER A 1 86 ? -19.976 0.905 48.040 1.00 48.56 86 SER A C 1
ATOM 647 O O . SER A 1 86 ? -19.461 0.178 48.890 1.00 48.56 86 SER A O 1
ATOM 649 N N . ALA A 1 87 ? -19.318 1.241 46.923 1.00 44.25 87 ALA A N 1
ATOM 650 C CA . ALA A 1 87 ? -18.049 0.629 46.506 1.00 44.25 87 ALA A CA 1
ATOM 651 C C . ALA A 1 87 ? -16.779 1.472 46.780 1.00 44.25 87 ALA A C 1
ATOM 653 O O . ALA A 1 87 ? -15.675 0.937 46.680 1.00 44.25 87 ALA A O 1
ATOM 654 N N . MET A 1 88 ? -16.904 2.756 47.148 1.00 36.78 88 MET A N 1
ATOM 655 C CA . MET A 1 88 ? -15.783 3.722 47.217 1.00 36.78 88 MET A CA 1
ATOM 656 C C . MET A 1 88 ? -15.088 3.860 48.588 1.00 36.78 88 MET A C 1
ATOM 658 O O . MET A 1 88 ? -14.153 4.643 48.723 1.00 36.78 88 MET A O 1
ATOM 662 N N . ALA A 1 89 ? -15.477 3.100 49.614 1.00 32.62 89 ALA A N 1
ATOM 663 C CA . ALA A 1 89 ? -14.887 3.213 50.952 1.00 32.62 89 ALA A CA 1
ATOM 664 C C . ALA A 1 89 ? -13.824 2.134 51.239 1.00 32.62 89 ALA A C 1
ATOM 666 O O . ALA A 1 89 ? -14.006 1.341 52.151 1.00 32.62 89 ALA A O 1
ATOM 667 N N . THR A 1 90 ? -12.712 2.078 50.493 1.00 32.59 90 THR A N 1
ATOM 668 C CA . THR A 1 90 ? -11.469 1.423 50.970 1.00 32.59 90 THR A CA 1
ATOM 669 C C . THR A 1 90 ? -10.231 1.932 50.219 1.00 32.59 90 THR A C 1
ATOM 671 O O . THR A 1 90 ? -10.033 1.550 49.069 1.00 32.59 90 THR A O 1
ATOM 674 N N . GLY A 1 91 ? -9.363 2.686 50.910 1.00 31.67 91 GLY A N 1
ATOM 675 C CA . GLY A 1 91 ? -7.904 2.635 50.717 1.00 31.67 91 GLY A CA 1
ATOM 676 C C . GLY A 1 91 ? -7.239 3.719 49.863 1.00 31.67 91 GLY A C 1
ATOM 677 O O . GLY A 1 91 ? -6.769 3.430 48.770 1.00 31.67 91 GLY A O 1
ATOM 678 N N . SER A 1 92 ? -7.090 4.928 50.411 1.00 28.22 92 SER A N 1
ATOM 679 C CA . SER A 1 92 ? -6.007 5.847 50.029 1.00 28.22 92 S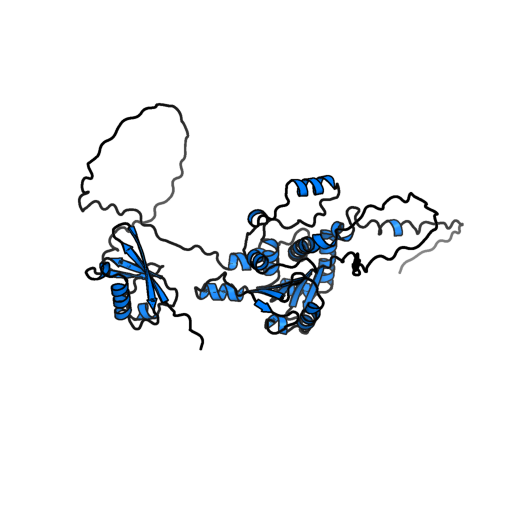ER A CA 1
ATOM 680 C C . SER A 1 92 ? -4.743 5.466 50.807 1.00 28.22 92 SER A C 1
ATOM 682 O O . SER A 1 92 ? -4.775 5.460 52.038 1.00 28.22 92 SER A O 1
ATOM 684 N N . LEU A 1 93 ? -3.645 5.147 50.116 1.00 31.39 93 LEU A N 1
ATOM 685 C CA . LEU A 1 93 ? -2.296 5.130 50.688 1.00 31.39 93 LEU A CA 1
ATOM 686 C C . LEU A 1 93 ? -1.308 5.770 49.703 1.00 31.39 93 LEU A C 1
ATOM 688 O O . LEU A 1 93 ? -1.322 5.492 48.505 1.00 31.39 93 LEU A O 1
ATOM 692 N N . ALA A 1 94 ? -0.488 6.660 50.257 1.00 30.39 94 ALA A N 1
ATOM 693 C CA . ALA A 1 94 ? 0.500 7.510 49.599 1.00 30.39 94 ALA A CA 1
ATOM 694 C C . ALA A 1 94 ? 1.752 6.730 49.118 1.00 30.39 94 ALA A C 1
ATOM 696 O O . ALA A 1 94 ? 1.979 5.603 49.564 1.00 30.39 94 ALA A O 1
ATOM 697 N N . PRO A 1 95 ? 2.586 7.310 48.226 1.00 34.88 95 PRO A N 1
ATOM 698 C CA . PRO A 1 95 ? 3.679 6.598 47.570 1.00 34.88 95 PRO A CA 1
ATOM 699 C C . PRO A 1 95 ? 4.958 6.579 48.422 1.00 34.88 95 PRO A C 1
ATOM 701 O O . PRO A 1 95 ? 5.416 7.615 48.897 1.00 34.88 95 PRO A O 1
ATOM 704 N N . GLY A 1 96 ? 5.557 5.393 48.567 1.00 30.83 96 GLY A N 1
ATOM 705 C CA . GLY A 1 96 ? 6.850 5.169 49.218 1.00 30.83 96 GLY A CA 1
ATOM 706 C C . GLY A 1 96 ? 7.815 4.405 48.308 1.00 30.83 96 GLY A C 1
ATOM 707 O O . GLY A 1 96 ? 7.441 3.457 47.622 1.00 30.83 96 GLY A O 1
ATOM 708 N N . THR A 1 97 ? 9.051 4.879 48.287 1.00 30.39 97 THR A N 1
ATOM 709 C CA . THR A 1 97 ? 10.157 4.616 47.361 1.00 30.39 97 THR A CA 1
ATOM 710 C C . THR A 1 97 ? 10.967 3.339 47.664 1.00 30.39 97 THR A C 1
ATOM 712 O O . THR A 1 97 ? 11.203 3.009 48.816 1.00 30.39 97 THR A O 1
ATOM 715 N N . ILE A 1 98 ? 11.460 2.715 46.580 1.00 31.81 98 ILE A N 1
ATOM 716 C CA . ILE A 1 98 ? 12.760 2.028 46.347 1.00 31.81 98 ILE A CA 1
ATOM 717 C C . ILE A 1 98 ? 13.248 0.948 47.340 1.00 31.81 98 ILE A C 1
ATOM 719 O O . ILE A 1 98 ? 13.544 1.215 48.497 1.00 31.81 98 ILE A O 1
ATOM 723 N N . GLY A 1 99 ? 13.573 -0.237 46.796 1.00 28.53 99 GLY A N 1
ATOM 724 C CA . GLY A 1 99 ? 14.511 -1.176 47.424 1.00 28.53 99 GLY A CA 1
ATOM 725 C C . GLY A 1 99 ? 14.750 -2.461 46.626 1.00 28.53 99 GLY A C 1
ATOM 726 O O . GLY A 1 99 ? 14.019 -3.432 46.771 1.00 28.53 99 GLY A O 1
ATOM 727 N N . ARG A 1 100 ? 15.792 -2.475 45.783 1.00 33.53 100 ARG A N 1
ATOM 728 C CA . ARG A 1 100 ? 16.366 -3.683 45.161 1.00 33.53 100 ARG A CA 1
ATOM 729 C C . ARG A 1 100 ? 17.087 -4.532 46.218 1.00 33.53 100 ARG A C 1
ATOM 731 O O . ARG A 1 100 ? 18.020 -4.023 46.828 1.00 33.53 100 ARG A O 1
ATOM 738 N N . SER A 1 101 ? 16.812 -5.835 46.270 1.00 29.97 101 SER A N 1
ATOM 739 C CA . SER A 1 101 ? 17.837 -6.866 46.511 1.00 29.97 101 SER A CA 1
ATOM 740 C C . SER A 1 101 ? 17.350 -8.278 46.131 1.00 29.97 101 SER A C 1
ATOM 742 O O . SER A 1 101 ? 16.289 -8.747 46.523 1.00 29.97 101 SER A O 1
ATOM 744 N N . LYS A 1 102 ? 18.164 -8.932 45.300 1.00 32.12 102 LYS A N 1
ATOM 745 C CA . LYS A 1 102 ? 18.307 -10.386 45.055 1.00 32.12 102 LYS A CA 1
ATOM 746 C C . LYS A 1 102 ? 19.528 -10.850 45.897 1.00 32.12 102 LYS A C 1
ATOM 748 O O . LYS A 1 102 ? 20.226 -9.945 46.364 1.00 32.12 102 LYS A O 1
ATOM 753 N N . PRO A 1 103 ? 19.963 -12.135 45.963 1.00 47.88 103 PRO A N 1
ATOM 754 C CA . PRO A 1 103 ? 19.418 -13.461 45.564 1.00 47.88 103 PRO A CA 1
ATOM 755 C C . PRO A 1 103 ? 19.617 -14.478 46.763 1.00 47.88 103 PRO A C 1
ATOM 757 O O . PRO A 1 103 ? 19.605 -13.968 47.881 1.00 47.88 103 PRO A O 1
ATOM 760 N N . PRO A 1 104 ? 19.848 -15.826 46.672 1.00 47.28 104 PRO A N 1
ATOM 761 C CA . PRO A 1 104 ? 19.988 -16.738 45.525 1.00 47.28 104 PRO A CA 1
ATOM 762 C C . PRO A 1 104 ? 19.346 -18.149 45.608 1.00 47.28 104 PRO A C 1
ATOM 764 O O . PRO A 1 104 ? 18.689 -18.548 46.562 1.00 47.28 104 PRO A O 1
ATOM 767 N N . LEU A 1 105 ? 19.571 -18.853 44.492 1.00 38.69 105 LEU A N 1
ATOM 768 C CA . LEU A 1 105 ? 19.282 -20.236 44.110 1.00 38.69 105 LEU A CA 1
ATOM 769 C C . LEU A 1 105 ? 19.826 -21.310 45.069 1.00 38.69 105 LEU A C 1
ATOM 771 O O . LEU A 1 105 ? 20.945 -21.199 45.561 1.00 38.69 105 LEU A O 1
ATOM 775 N N . GLY A 1 106 ? 19.087 -22.421 45.164 1.00 32.78 106 GLY A N 1
ATOM 776 C CA . GLY A 1 106 ? 19.574 -23.710 45.660 1.00 32.78 106 GLY A CA 1
ATOM 777 C C . GLY A 1 106 ? 18.455 -24.754 45.780 1.00 32.78 106 GLY A C 1
ATOM 778 O O . GLY A 1 106 ? 17.708 -24.743 46.750 1.00 32.78 106 GLY A O 1
ATOM 779 N N . GLY A 1 107 ? 18.329 -25.655 44.800 1.00 30.44 107 GLY A N 1
ATOM 780 C CA . GLY A 1 107 ? 17.767 -27.003 45.026 1.00 30.44 107 GLY A CA 1
ATOM 781 C C . GLY A 1 107 ? 18.903 -27.990 45.355 1.00 30.44 107 GLY A C 1
ATOM 782 O O . GLY A 1 107 ? 20.035 -27.530 45.515 1.00 30.44 107 GLY A O 1
ATOM 783 N N . PRO A 1 108 ? 18.707 -29.329 45.340 1.00 48.28 108 PRO A N 1
ATOM 784 C CA . PRO A 1 108 ? 17.467 -30.116 45.213 1.00 48.28 108 PRO A CA 1
ATOM 785 C C . PRO A 1 108 ? 17.365 -31.286 46.242 1.00 48.28 108 PRO A C 1
ATOM 787 O O . PRO A 1 108 ? 18.332 -31.567 46.945 1.00 48.28 108 PRO A O 1
ATOM 790 N N . LYS A 1 109 ? 16.233 -32.026 46.274 1.00 33.59 109 LYS A N 1
ATOM 791 C CA . LYS A 1 109 ? 16.132 -33.517 46.167 1.00 33.59 109 LYS A CA 1
ATOM 792 C C . LYS A 1 109 ? 14.849 -34.129 46.783 1.00 33.59 109 LYS A C 1
ATOM 794 O O . LYS A 1 109 ? 14.524 -33.887 47.933 1.00 33.59 109 LYS A O 1
ATOM 799 N N . HIS A 1 110 ? 14.211 -34.962 45.949 1.00 33.44 110 HIS A N 1
ATOM 800 C CA . HIS A 1 110 ? 13.454 -36.218 46.145 1.00 33.44 110 HIS A CA 1
ATOM 801 C C . HIS A 1 110 ? 12.640 -36.533 47.417 1.00 33.44 110 HIS A C 1
ATOM 803 O O . HIS A 1 110 ? 13.159 -36.531 48.525 1.00 33.44 110 HIS A O 1
ATOM 809 N N . GLY A 1 111 ? 11.425 -37.060 47.197 1.00 30.08 111 GLY A N 1
ATOM 810 C CA . GLY A 1 111 ? 10.715 -37.926 48.148 1.00 30.08 111 GLY A CA 1
ATOM 811 C C . GLY A 1 111 ? 9.243 -38.158 47.790 1.00 30.08 111 GLY A C 1
ATOM 812 O O . GLY A 1 111 ? 8.434 -37.248 47.874 1.00 30.08 111 GLY A O 1
ATOM 813 N N . SER A 1 112 ? 8.916 -39.371 47.361 1.00 32.19 112 SER A N 1
ATOM 814 C CA . SER A 1 112 ? 7.616 -39.886 46.907 1.00 32.19 112 SER A CA 1
ATOM 815 C C . SER A 1 112 ? 6.596 -40.176 48.023 1.00 32.19 112 SER A C 1
ATOM 817 O O . SER A 1 112 ? 7.010 -40.551 49.113 1.00 32.19 112 SER A O 1
ATOM 819 N N . SER A 1 113 ? 5.294 -40.176 47.675 1.00 32.31 113 SER A N 1
ATOM 820 C CA . SER A 1 113 ? 4.257 -41.179 48.054 1.00 32.31 113 SER A CA 1
ATOM 821 C C . SER A 1 113 ? 2.900 -40.612 48.521 1.00 32.31 113 SER A C 1
ATOM 823 O O . SER A 1 113 ? 2.774 -40.077 49.615 1.00 32.31 113 SER A O 1
ATOM 825 N N . LEU A 1 114 ? 1.888 -40.835 47.672 1.00 38.44 114 LEU A N 1
ATOM 826 C CA . LEU A 1 114 ? 0.505 -41.294 47.924 1.00 38.44 114 LEU A CA 1
ATOM 827 C C . LEU A 1 114 ? -0.060 -41.317 49.363 1.00 38.44 114 LEU A C 1
ATOM 829 O O . LEU A 1 114 ? 0.443 -42.061 50.191 1.00 38.44 114 LEU A O 1
ATOM 833 N N . PHE A 1 115 ? -1.210 -40.652 49.554 1.00 33.25 115 PHE A N 1
ATOM 834 C CA . PHE A 1 115 ? -2.462 -41.079 50.231 1.00 33.25 115 PHE A CA 1
ATOM 835 C C . PHE A 1 115 ? -3.536 -40.055 49.783 1.00 33.25 115 PHE A C 1
ATOM 837 O O . PHE A 1 115 ? -3.231 -38.875 49.663 1.00 33.25 115 PHE A O 1
ATOM 844 N N . GLY A 1 116 ? -4.745 -40.397 49.337 1.00 29.92 116 GLY A N 1
ATOM 845 C CA . GLY A 1 116 ? -5.791 -41.122 50.057 1.00 29.92 116 GLY A CA 1
ATOM 846 C C . GLY A 1 116 ? -6.961 -40.148 50.300 1.00 29.92 116 GLY A C 1
ATOM 847 O O . GLY A 1 116 ? -6.760 -39.064 50.832 1.00 29.92 116 GLY A O 1
ATOM 848 N N . ALA A 1 117 ? -8.154 -40.501 49.825 1.00 35.25 117 ALA A N 1
ATOM 849 C CA . ALA A 1 117 ? -9.365 -39.677 49.764 1.00 35.25 117 ALA A CA 1
ATOM 850 C C . ALA A 1 117 ? -9.883 -39.152 51.122 1.00 35.25 117 ALA A C 1
ATOM 852 O O . ALA A 1 117 ? -9.682 -39.804 52.138 1.00 35.25 117 ALA A O 1
ATOM 853 N N . SER A 1 118 ? -10.661 -38.056 51.118 1.00 30.92 118 SER A N 1
ATOM 854 C CA . SER A 1 118 ? -12.002 -38.007 51.743 1.00 30.92 118 SER A CA 1
ATOM 855 C C . SER A 1 118 ? -12.660 -36.624 51.637 1.00 30.92 118 SER A C 1
ATOM 857 O O . SER A 1 118 ? -12.023 -35.579 51.746 1.00 30.92 118 SER A O 1
ATOM 859 N N . LEU A 1 119 ? -13.976 -36.682 51.440 1.00 41.47 119 LEU A N 1
ATOM 860 C CA . LEU A 1 119 ? -14.976 -35.624 51.439 1.00 41.47 119 LEU A CA 1
ATOM 861 C C . LEU A 1 119 ? -15.047 -34.787 52.731 1.00 41.47 119 LEU A C 1
ATOM 863 O O . LEU A 1 119 ? -14.680 -35.229 53.815 1.00 41.47 119 LEU A O 1
ATOM 867 N N . ALA A 1 120 ? -15.750 -33.660 52.557 1.00 42.91 120 ALA A N 1
ATOM 868 C CA . ALA A 1 120 ? -16.587 -32.960 53.533 1.00 42.91 120 ALA A CA 1
ATOM 869 C C . ALA A 1 120 ? -15.871 -32.074 54.560 1.00 42.91 120 ALA A C 1
ATOM 871 O O . ALA A 1 120 ? -15.407 -32.498 55.611 1.00 42.91 120 ALA A O 1
ATOM 872 N N . GLY A 1 121 ? -15.895 -30.772 54.269 1.00 36.00 121 GLY A N 1
ATOM 873 C CA . GLY A 1 121 ? -15.501 -29.741 55.220 1.00 36.00 121 GLY A CA 1
ATOM 874 C C . GLY A 1 121 ? -15.469 -28.338 54.627 1.00 36.00 121 GLY A C 1
ATOM 875 O O . GLY A 1 121 ? -14.570 -27.571 54.958 1.00 36.00 121 GLY A O 1
ATOM 876 N N . ARG A 1 122 ? -16.410 -27.963 53.744 1.00 38.56 122 ARG A N 1
ATOM 877 C CA . ARG A 1 122 ? -16.581 -26.543 53.396 1.00 38.56 122 ARG A CA 1
ATOM 878 C C . ARG A 1 122 ? -17.246 -25.843 54.577 1.00 38.56 122 ARG A C 1
ATOM 880 O O . ARG A 1 122 ? -18.459 -25.678 54.621 1.00 38.56 122 ARG A O 1
ATOM 887 N N . LYS A 1 123 ? -16.418 -25.451 55.550 1.00 39.91 123 LYS A N 1
ATOM 888 C CA . LYS A 1 123 ? -16.756 -24.399 56.504 1.00 39.91 123 LYS A CA 1
ATOM 889 C C . LYS A 1 123 ? -17.180 -23.178 55.691 1.00 39.91 123 LYS A C 1
ATOM 891 O O . LYS A 1 123 ? -16.378 -22.615 54.951 1.00 39.91 123 LYS A O 1
ATOM 896 N N . SER A 1 124 ? -18.452 -22.822 55.823 1.00 44.25 124 SER A N 1
ATOM 897 C CA . SER A 1 124 ? -18.979 -21.495 55.526 1.00 44.25 124 SER A CA 1
ATOM 898 C C . SER A 1 124 ? -18.034 -20.461 56.140 1.00 44.25 124 SER A C 1
ATOM 900 O O . SER A 1 124 ? -17.971 -20.329 57.363 1.00 44.25 124 SER A O 1
ATOM 902 N N . LEU A 1 125 ? -17.255 -19.781 55.297 1.00 44.88 125 LEU A N 1
ATOM 903 C CA . LEU A 1 125 ? -16.474 -18.617 55.700 1.00 44.88 125 LEU A CA 1
ATOM 904 C C . LEU A 1 125 ? -17.452 -17.562 56.224 1.00 44.88 125 LEU A C 1
ATOM 906 O O . LEU A 1 125 ? -18.432 -17.231 55.560 1.00 44.88 125 LEU A O 1
ATOM 910 N N . ALA A 1 126 ? -17.202 -17.094 57.444 1.00 46.34 126 ALA A N 1
ATOM 911 C CA . ALA A 1 126 ? -18.007 -16.083 58.110 1.00 46.34 126 ALA A CA 1
ATOM 912 C C . ALA A 1 126 ? -18.133 -14.805 57.250 1.00 46.34 126 ALA A C 1
ATOM 914 O O . ALA A 1 126 ? -17.157 -14.410 56.598 1.00 46.34 126 ALA A O 1
ATOM 915 N N . PRO A 1 127 ? -19.294 -14.124 57.266 1.00 44.12 127 PRO A N 1
ATOM 916 C CA . PRO A 1 127 ? -19.468 -12.848 56.587 1.00 44.12 127 PRO A CA 1
ATOM 917 C C . PRO A 1 127 ? -18.653 -11.794 57.346 1.00 44.12 127 PRO A C 1
ATOM 919 O O . PRO A 1 127 ? -19.027 -11.376 58.437 1.00 44.12 127 PRO A O 1
ATOM 922 N N . GLY A 1 128 ? -17.486 -11.423 56.816 1.00 51.44 128 GLY A N 1
ATOM 923 C CA . GLY A 1 128 ? -16.607 -10.451 57.474 1.00 51.44 128 GLY A CA 1
ATOM 924 C C . GLY A 1 128 ? -15.127 -10.527 57.111 1.00 51.44 128 GLY A C 1
ATOM 925 O O . GLY A 1 128 ? -14.381 -9.618 57.468 1.00 51.44 128 GLY A O 1
ATOM 926 N N . SER A 1 129 ? -14.661 -11.545 56.375 1.00 51.25 129 SER A N 1
ATOM 927 C CA . SER A 1 129 ? -13.306 -11.466 55.824 1.00 51.25 129 SER A CA 1
ATOM 928 C C . SER A 1 129 ? -13.303 -10.405 54.723 1.00 51.25 129 SER A C 1
ATOM 930 O O . SER A 1 129 ? -13.821 -10.659 53.637 1.00 51.25 129 SER A O 1
ATOM 932 N N . GLY A 1 130 ? -12.704 -9.236 54.971 1.00 66.81 130 GLY A N 1
ATOM 933 C CA . GLY A 1 130 ? -12.464 -8.160 53.990 1.00 66.81 130 GLY A CA 1
ATOM 934 C C . GLY A 1 130 ? -11.579 -8.561 52.798 1.00 66.81 130 GLY A C 1
ATOM 935 O O . GLY A 1 130 ? -11.003 -7.715 52.119 1.00 66.81 130 GLY A O 1
ATOM 936 N N . TYR A 1 131 ? -11.455 -9.861 52.546 1.00 65.81 131 TYR A N 1
ATOM 937 C CA . TYR A 1 131 ? -10.840 -10.445 51.380 1.00 65.81 131 TYR A CA 1
ATOM 938 C C . TYR A 1 131 ? -11.734 -10.191 50.163 1.00 65.81 131 TYR A C 1
ATOM 940 O O . TYR A 1 131 ? -12.716 -10.895 49.924 1.00 65.81 131 TYR A O 1
ATOM 948 N N . LYS A 1 132 ? -11.390 -9.163 49.384 1.00 76.25 132 LYS A N 1
ATOM 949 C CA . LYS A 1 132 ? -11.923 -8.992 48.032 1.00 76.25 132 LYS A CA 1
ATOM 950 C C . LYS A 1 132 ? -11.158 -9.953 47.113 1.00 76.25 132 LYS A C 1
ATOM 952 O O . LYS A 1 132 ? -9.950 -9.771 46.947 1.00 76.25 132 LYS A O 1
ATOM 957 N N . PRO A 1 133 ? -11.807 -10.979 46.533 1.00 79.56 133 PRO A N 1
ATOM 958 C CA . PRO A 1 133 ? -11.137 -11.856 45.583 1.00 79.56 133 PRO A CA 1
ATOM 959 C C . PRO A 1 133 ? -10.667 -11.046 44.363 1.00 79.56 133 PRO A C 1
ATOM 961 O O . PRO A 1 133 ? -11.280 -10.026 44.031 1.00 79.56 133 PRO A O 1
ATOM 964 N N . PRO A 1 134 ? -9.601 -11.481 43.669 1.00 84.56 134 PRO A N 1
ATOM 965 C CA . PRO A 1 134 ? -9.088 -10.769 42.506 1.00 84.56 134 PRO A CA 1
ATOM 966 C C . PRO A 1 134 ? -10.174 -10.614 41.432 1.00 84.56 134 PRO A C 1
ATOM 968 O O . PRO A 1 134 ? -10.801 -11.587 41.001 1.00 84.56 134 PRO A O 1
ATOM 971 N N . ALA A 1 135 ? -10.393 -9.377 40.987 1.00 87.12 135 ALA A N 1
ATOM 972 C CA . ALA A 1 135 ? -11.296 -9.066 39.888 1.00 87.12 135 ALA A CA 1
ATOM 973 C C . ALA A 1 135 ? -10.560 -9.180 38.543 1.00 87.12 135 ALA A C 1
ATOM 975 O O . ALA A 1 135 ? -9.403 -8.791 38.416 1.00 87.12 135 ALA A O 1
ATOM 976 N N . LYS A 1 136 ? -11.245 -9.717 37.527 1.00 85.94 136 LYS A N 1
ATOM 977 C CA . LYS A 1 136 ? -10.756 -9.773 36.143 1.00 85.94 136 LYS A CA 1
ATOM 978 C C . LYS A 1 136 ? -11.520 -8.771 35.294 1.00 85.94 136 LYS A C 1
ATOM 980 O O . LYS A 1 136 ? -12.708 -8.977 35.025 1.00 85.94 136 LYS A O 1
ATOM 985 N N . GLU A 1 137 ? -10.827 -7.749 34.825 1.00 90.12 137 GLU A N 1
ATOM 986 C CA . GLU A 1 137 ? -11.321 -6.835 33.806 1.00 90.12 137 GLU A CA 1
ATOM 987 C C . GLU A 1 137 ? -10.920 -7.332 32.414 1.00 90.12 137 GLU A C 1
ATOM 989 O O . GLU A 1 137 ? -9.780 -7.732 32.191 1.00 90.12 137 GLU A O 1
ATOM 994 N N . ARG A 1 138 ? -11.874 -7.351 31.476 1.00 86.56 138 ARG A N 1
ATOM 995 C CA . ARG A 1 138 ? -11.562 -7.583 30.064 1.00 86.56 138 ARG A CA 1
ATOM 996 C C . ARG A 1 138 ? -11.208 -6.238 29.444 1.00 86.56 138 ARG A C 1
ATOM 998 O O . ARG A 1 138 ? -12.055 -5.350 29.423 1.00 86.56 138 ARG A O 1
ATOM 1005 N N . ILE A 1 139 ? -9.993 -6.143 28.928 1.00 88.12 139 ILE A N 1
ATOM 1006 C CA . ILE A 1 139 ? -9.516 -5.022 28.122 1.00 88.12 139 ILE A CA 1
ATOM 1007 C C . ILE A 1 139 ? -9.273 -5.499 26.690 1.00 88.12 139 ILE A C 1
ATOM 1009 O O . ILE A 1 139 ? -9.029 -6.687 26.467 1.00 88.12 139 ILE A O 1
ATOM 1013 N N . SER A 1 140 ? -9.339 -4.572 25.740 1.00 83.38 140 SER A N 1
ATOM 1014 C CA . SER A 1 140 ? -8.868 -4.767 24.370 1.00 83.38 140 SER A CA 1
ATOM 1015 C C . SER A 1 140 ? -7.645 -3.880 24.159 1.00 83.38 140 SER A C 1
ATOM 1017 O O . SER A 1 140 ? -7.653 -2.726 24.581 1.00 83.38 140 SER A O 1
ATOM 1019 N N . PHE A 1 141 ? -6.594 -4.421 23.550 1.00 88.38 141 PHE A N 1
ATOM 1020 C CA . PHE A 1 141 ? -5.337 -3.720 23.271 1.00 88.38 141 PHE A CA 1
ATOM 1021 C C . PHE A 1 141 ? -5.088 -3.684 21.761 1.00 88.38 141 PHE A C 1
ATOM 1023 O O . PHE A 1 141 ? -4.046 -4.108 21.268 1.00 88.38 141 PHE A O 1
ATOM 1030 N N . VAL A 1 142 ? -6.090 -3.206 21.017 1.00 86.75 142 VAL A N 1
ATOM 1031 C CA . VAL A 1 142 ? -5.963 -2.974 19.574 1.00 86.75 142 VAL A CA 1
ATOM 1032 C C . VAL A 1 142 ? -4.781 -2.025 19.341 1.00 86.75 142 VAL A C 1
ATOM 1034 O O . VAL A 1 142 ? -4.714 -0.990 20.013 1.00 86.75 142 VAL A O 1
ATOM 1037 N N . PRO A 1 143 ? -3.836 -2.359 18.442 1.00 90.69 143 PRO A N 1
ATOM 1038 C CA . PRO A 1 143 ? -2.723 -1.473 18.135 1.00 90.69 143 PRO A CA 1
ATOM 1039 C C . PRO A 1 143 ? -3.205 -0.081 17.706 1.00 90.69 143 PRO A C 1
ATOM 1041 O O . PRO A 1 143 ? -4.265 0.076 17.103 1.00 90.69 143 PRO A O 1
ATOM 1044 N N . HIS A 1 144 ? -2.432 0.950 18.039 1.00 93.81 144 HIS A N 1
ATOM 1045 C CA . HIS A 1 144 ? -2.726 2.309 17.590 1.00 93.81 144 HIS A CA 1
ATOM 1046 C C . HIS A 1 144 ? -2.466 2.401 16.072 1.00 93.81 144 HIS A C 1
ATOM 1048 O O . HIS A 1 144 ? -1.471 1.834 15.621 1.00 93.81 144 HIS A O 1
ATOM 1054 N N . PRO A 1 145 ? -3.245 3.156 15.269 1.00 93.75 145 PRO A N 1
ATOM 1055 C CA . PRO A 1 145 ? -3.030 3.267 13.815 1.00 93.75 145 PRO A CA 1
ATOM 1056 C C . PRO A 1 145 ? -1.589 3.641 13.417 1.00 93.75 145 PRO A C 1
ATOM 1058 O O . PRO A 1 145 ? -1.055 3.121 12.440 1.00 93.75 145 PRO A O 1
ATOM 1061 N N . LYS A 1 146 ? -0.918 4.450 14.245 1.00 93.88 146 LYS A N 1
ATOM 1062 C CA . LYS A 1 146 ? 0.533 4.737 14.199 1.00 93.88 146 LYS A CA 1
ATOM 1063 C C . LYS A 1 146 ? 1.458 3.526 14.067 1.00 93.88 146 LYS A C 1
ATOM 1065 O O . LYS A 1 146 ? 2.531 3.677 13.501 1.00 93.88 146 LYS A O 1
ATOM 1070 N N . THR A 1 147 ? 1.066 2.338 14.526 1.00 90.88 147 THR A N 1
ATOM 1071 C CA . THR A 1 147 ? 1.822 1.099 14.279 1.00 90.88 147 THR A CA 1
ATOM 1072 C C . THR A 1 147 ? 2.025 0.840 12.785 1.00 90.88 147 THR A C 1
ATOM 1074 O O . THR A 1 147 ? 3.044 0.276 12.407 1.00 90.88 147 THR A O 1
ATOM 1077 N N . LEU A 1 148 ? 1.082 1.263 11.940 1.00 91.56 148 LEU A N 1
ATOM 1078 C CA . LEU A 1 148 ? 1.199 1.195 10.488 1.00 91.56 148 LEU A CA 1
ATOM 1079 C C . LEU A 1 148 ? 1.720 2.518 9.910 1.00 91.56 148 LEU A C 1
ATOM 1081 O O . LEU A 1 148 ? 2.681 2.521 9.148 1.00 91.56 148 LEU A O 1
ATOM 1085 N N . THR A 1 149 ? 1.109 3.645 10.289 1.00 92.62 149 THR A N 1
ATOM 1086 C CA . THR A 1 149 ? 1.366 4.938 9.628 1.00 92.62 149 THR A CA 1
ATOM 1087 C C . THR A 1 149 ? 2.712 5.567 9.976 1.00 92.62 149 THR A C 1
ATOM 1089 O O . THR A 1 149 ? 3.183 6.406 9.219 1.00 92.62 149 THR A O 1
ATOM 1092 N N . MET A 1 150 ? 3.343 5.162 11.082 1.00 92.25 150 MET A N 1
ATOM 1093 C CA . MET A 1 150 ? 4.688 5.605 11.474 1.00 92.25 150 MET A CA 1
ATOM 1094 C C . MET A 1 150 ? 5.735 4.492 11.359 1.00 92.25 150 MET A C 1
ATOM 1096 O O . MET A 1 150 ? 6.864 4.672 11.812 1.00 92.25 150 MET A O 1
ATOM 1100 N N . ALA A 1 151 ? 5.390 3.339 10.770 1.00 87.88 151 ALA A N 1
ATOM 1101 C CA . ALA A 1 151 ? 6.310 2.204 10.665 1.00 87.88 151 ALA A CA 1
ATOM 1102 C C . ALA A 1 151 ? 7.626 2.603 9.973 1.00 87.88 151 ALA A C 1
ATOM 1104 O O . ALA A 1 151 ? 8.703 2.210 10.403 1.00 87.88 151 ALA A O 1
ATOM 1105 N N . GLY A 1 152 ? 7.550 3.459 8.951 1.00 86.25 152 GLY A N 1
ATOM 1106 C CA . GLY A 1 152 ? 8.717 3.912 8.200 1.00 86.25 152 GLY A CA 1
ATOM 1107 C C . GLY A 1 152 ? 9.485 5.098 8.769 1.00 86.25 152 GLY A C 1
ATOM 1108 O O . GLY A 1 152 ? 10.572 5.382 8.274 1.00 86.25 152 GLY A O 1
ATOM 1109 N N . ASP A 1 153 ? 8.983 5.786 9.795 1.00 86.00 153 ASP A N 1
ATOM 1110 C CA . ASP A 1 153 ? 9.582 7.046 10.270 1.00 86.00 153 ASP A CA 1
ATOM 1111 C C . ASP A 1 153 ? 10.981 6.866 10.862 1.00 86.00 153 ASP A C 1
ATOM 1113 O O . ASP A 1 153 ? 11.804 7.778 10.807 1.00 86.00 153 ASP A O 1
ATOM 1117 N N . TYR A 1 154 ? 11.254 5.681 11.407 1.00 82.56 154 TYR A N 1
ATOM 1118 C CA . TYR A 1 154 ? 12.501 5.377 12.106 1.00 82.56 154 TYR A CA 1
ATOM 1119 C C . TYR A 1 154 ? 13.267 4.191 11.506 1.00 82.56 154 TYR A C 1
ATOM 1121 O O . TYR A 1 154 ? 14.340 3.853 12.001 1.00 82.56 154 TYR A O 1
ATOM 1129 N N . GLU A 1 155 ? 12.746 3.567 10.445 1.00 84.38 155 GLU A N 1
ATOM 1130 C CA . GLU A 1 155 ? 13.405 2.436 9.772 1.00 84.38 155 GLU A CA 1
ATOM 1131 C C . GLU A 1 155 ? 14.379 2.895 8.677 1.00 84.38 155 GLU A C 1
ATOM 1133 O O . GLU A 1 155 ? 15.414 2.270 8.453 1.00 84.38 155 GLU A O 1
ATOM 1138 N N . TYR A 1 156 ? 14.091 4.028 8.036 1.00 85.19 156 TYR A N 1
ATOM 1139 C CA . TYR A 1 156 ? 14.841 4.532 6.891 1.00 85.19 156 TYR A CA 1
ATOM 1140 C C . TYR A 1 156 ? 15.665 5.759 7.274 1.00 85.19 156 TYR A C 1
ATOM 1142 O O . TYR A 1 156 ? 15.155 6.876 7.345 1.00 85.19 156 TYR A O 1
ATOM 1150 N N . PHE A 1 157 ? 16.965 5.567 7.487 1.00 81.62 157 PHE A N 1
ATOM 1151 C CA . PHE A 1 157 ? 17.899 6.647 7.801 1.00 81.62 157 PHE A CA 1
ATOM 1152 C C . PHE A 1 157 ? 18.944 6.815 6.699 1.00 81.62 157 PHE A C 1
ATOM 1154 O O . PHE A 1 157 ? 19.411 5.848 6.097 1.00 81.62 157 PHE A O 1
ATOM 1161 N N . ALA A 1 158 ? 19.324 8.067 6.440 1.00 79.81 158 ALA A N 1
ATOM 1162 C CA . ALA A 1 158 ? 20.419 8.361 5.531 1.00 79.81 158 ALA A CA 1
ATOM 1163 C C . ALA A 1 158 ? 21.721 7.779 6.095 1.00 79.81 158 ALA A C 1
ATOM 1165 O O . ALA A 1 158 ? 22.087 8.023 7.247 1.00 79.81 158 ALA A O 1
ATOM 1166 N N . ALA A 1 159 ? 22.433 7.019 5.273 1.00 74.62 159 ALA A N 1
ATOM 1167 C CA . ALA A 1 159 ? 23.701 6.415 5.646 1.00 74.62 159 ALA A CA 1
ATOM 1168 C C . ALA A 1 159 ? 24.698 6.589 4.505 1.00 74.62 159 ALA A C 1
ATOM 1170 O O . ALA A 1 159 ? 24.362 6.410 3.336 1.00 74.62 159 ALA A O 1
ATOM 1171 N N . ARG A 1 160 ? 25.944 6.942 4.849 1.00 76.19 160 ARG A N 1
ATOM 1172 C CA . ARG A 1 160 ? 27.055 7.089 3.889 1.00 76.19 160 ARG A CA 1
ATOM 1173 C C . ARG A 1 160 ? 26.747 8.033 2.712 1.00 76.19 160 ARG A C 1
ATOM 1175 O O . ARG A 1 160 ? 27.227 7.810 1.610 1.00 76.19 160 ARG A O 1
ATOM 1182 N N . GLY A 1 161 ? 25.949 9.077 2.947 1.00 73.06 161 GLY A N 1
ATOM 1183 C CA . GLY A 1 161 ? 25.583 10.060 1.922 1.00 73.06 161 GLY A CA 1
ATOM 1184 C C . GLY A 1 161 ? 24.462 9.628 0.969 1.00 73.06 161 GLY A C 1
ATOM 1185 O O . GLY A 1 161 ? 24.120 10.402 0.083 1.00 73.06 161 GLY A O 1
ATOM 1186 N N . HIS A 1 162 ? 23.862 8.448 1.158 1.00 75.38 162 HIS A N 1
ATOM 1187 C CA . HIS A 1 162 ? 22.711 8.004 0.370 1.00 75.38 162 HIS A CA 1
ATOM 1188 C C . HIS A 1 162 ? 21.396 8.359 1.064 1.00 75.38 162 HIS A C 1
ATOM 1190 O O . HIS A 1 162 ? 21.218 8.106 2.261 1.00 75.38 162 HIS A O 1
ATOM 1196 N N . HIS A 1 163 ? 20.462 8.928 0.301 1.00 84.06 163 HIS A N 1
ATOM 1197 C CA . HIS A 1 163 ? 19.101 9.170 0.766 1.00 84.06 163 HIS A CA 1
ATOM 1198 C C . HIS A 1 163 ? 18.331 7.838 0.813 1.00 84.06 163 HIS A C 1
ATOM 1200 O O . HIS A 1 163 ? 18.374 7.079 -0.156 1.00 84.06 163 HIS A O 1
ATOM 1206 N N . PRO A 1 164 ? 17.569 7.533 1.878 1.00 91.38 164 PRO A N 1
ATOM 1207 C CA . PRO A 1 164 ? 17.017 6.191 2.062 1.00 91.38 164 PRO A CA 1
ATOM 1208 C C . PRO A 1 164 ? 15.802 5.864 1.172 1.00 91.38 164 PRO A C 1
ATOM 1210 O O . PRO A 1 164 ? 15.241 4.774 1.246 1.00 91.38 164 PRO A O 1
ATOM 1213 N N . PHE A 1 165 ? 15.408 6.788 0.295 1.00 94.06 165 PHE A N 1
ATOM 1214 C CA . PHE A 1 165 ? 14.271 6.636 -0.618 1.00 94.06 165 PHE A CA 1
ATOM 1215 C C . PHE A 1 165 ? 14.424 5.453 -1.585 1.00 94.06 165 PHE A C 1
ATOM 1217 O O . PHE A 1 165 ? 13.455 4.736 -1.821 1.00 94.06 165 PHE A O 1
ATOM 1224 N N . ALA A 1 166 ? 15.639 5.187 -2.080 1.00 93.81 166 ALA A N 1
ATOM 1225 C CA . ALA A 1 166 ? 15.893 4.019 -2.924 1.00 93.81 166 ALA A CA 1
ATOM 1226 C C . ALA A 1 166 ? 15.664 2.696 -2.168 1.00 93.81 166 ALA A C 1
ATOM 1228 O O . ALA A 1 166 ? 15.141 1.751 -2.750 1.00 93.81 166 ALA A O 1
ATOM 1229 N N . PHE A 1 167 ? 15.980 2.636 -0.867 1.00 93.69 167 PHE A N 1
ATOM 1230 C CA . PHE A 1 167 ? 15.739 1.446 -0.040 1.00 93.69 167 PHE A CA 1
ATOM 1231 C C . PHE A 1 167 ? 14.246 1.220 0.219 1.00 93.69 167 PHE A C 1
ATOM 1233 O O . PHE A 1 167 ? 13.784 0.086 0.189 1.00 93.69 167 PHE A O 1
ATOM 1240 N N . ALA A 1 168 ? 13.467 2.289 0.400 1.00 95.44 168 ALA A N 1
ATOM 1241 C CA . ALA A 1 168 ? 12.014 2.166 0.493 1.00 95.44 168 ALA A CA 1
ATOM 1242 C C . ALA A 1 168 ? 11.398 1.658 -0.827 1.00 95.44 168 ALA A C 1
ATOM 1244 O O . ALA A 1 168 ? 10.534 0.786 -0.814 1.00 95.44 168 ALA A O 1
ATOM 1245 N N . LEU A 1 169 ? 11.864 2.148 -1.982 1.00 96.56 169 LEU A N 1
ATOM 1246 C CA . LEU A 1 169 ? 11.439 1.614 -3.283 1.00 96.56 169 LEU A CA 1
ATOM 1247 C C . LEU A 1 169 ? 11.860 0.149 -3.471 1.00 96.56 169 LEU A C 1
ATOM 1249 O O . LEU A 1 169 ? 11.089 -0.634 -4.028 1.00 96.56 169 LEU A O 1
ATOM 1253 N N . ALA A 1 170 ? 13.044 -0.225 -2.981 1.00 95.31 170 ALA A N 1
ATOM 1254 C CA . ALA A 1 170 ? 13.562 -1.586 -3.060 1.00 95.31 170 ALA A CA 1
ATOM 1255 C C . ALA A 1 170 ? 12.621 -2.607 -2.397 1.00 95.31 170 ALA A C 1
ATOM 1257 O O . ALA A 1 170 ? 12.334 -3.637 -2.992 1.00 95.31 170 ALA A O 1
ATOM 1258 N N . GLU A 1 171 ? 11.999 -2.287 -1.259 1.00 95.69 171 GLU A N 1
ATOM 1259 C CA . GLU A 1 171 ? 10.998 -3.174 -0.635 1.00 95.69 171 GLU A CA 1
ATOM 1260 C C . GLU A 1 171 ? 9.830 -3.529 -1.579 1.00 95.69 171 GLU A C 1
ATOM 1262 O O . GLU A 1 171 ? 9.286 -4.636 -1.548 1.00 95.69 171 GLU A O 1
ATOM 1267 N N . LEU A 1 172 ? 9.411 -2.601 -2.445 1.00 96.75 172 LEU A N 1
ATOM 1268 C CA . LEU A 1 172 ? 8.353 -2.852 -3.432 1.00 96.75 172 LEU A CA 1
ATOM 1269 C C . LEU A 1 172 ? 8.877 -3.649 -4.634 1.00 96.75 172 LEU A C 1
ATOM 1271 O O . LEU A 1 172 ? 8.178 -4.530 -5.146 1.00 96.75 172 LEU A O 1
ATOM 1275 N N . VAL A 1 173 ? 10.112 -3.375 -5.061 1.00 96.19 173 VAL A N 1
ATOM 1276 C CA . VAL A 1 173 ? 10.788 -4.124 -6.129 1.00 96.19 173 VAL A CA 1
ATOM 1277 C C . VAL A 1 173 ? 11.055 -5.567 -5.699 1.00 96.19 173 VAL A C 1
ATOM 1279 O O . VAL A 1 173 ? 10.828 -6.476 -6.489 1.00 96.19 173 VAL A O 1
ATOM 1282 N N . ASP A 1 174 ? 11.425 -5.817 -4.448 1.00 94.25 174 ASP A N 1
ATOM 1283 C CA . ASP A 1 174 ? 11.657 -7.156 -3.899 1.00 94.25 174 ASP A CA 1
ATOM 1284 C C . ASP A 1 174 ? 10.393 -8.021 -3.954 1.00 94.25 174 ASP A C 1
ATOM 1286 O O . ASP A 1 174 ? 10.425 -9.178 -4.385 1.00 94.25 174 ASP A O 1
ATOM 1290 N N . ASN A 1 175 ? 9.245 -7.441 -3.596 1.00 93.75 175 ASN A N 1
ATOM 1291 C CA . ASN A 1 175 ? 7.955 -8.119 -3.732 1.00 93.75 175 ASN A CA 1
ATOM 1292 C C . ASN A 1 175 ? 7.606 -8.393 -5.204 1.00 93.75 175 ASN A C 1
ATOM 1294 O O . ASN A 1 175 ? 7.123 -9.479 -5.535 1.00 93.75 175 ASN A O 1
ATOM 1298 N N . SER A 1 176 ? 7.909 -7.443 -6.089 1.00 95.50 176 SER A N 1
ATOM 1299 C CA . SER A 1 176 ? 7.694 -7.558 -7.536 1.00 95.50 176 SER A CA 1
ATOM 1300 C C . SER A 1 176 ? 8.588 -8.637 -8.171 1.00 95.50 176 SER A C 1
ATOM 1302 O O . SER A 1 176 ? 8.138 -9.441 -8.993 1.00 95.50 176 SER A O 1
ATOM 1304 N N . LEU A 1 177 ? 9.857 -8.725 -7.754 1.00 93.00 177 LEU A N 1
ATOM 1305 C CA . LEU A 1 177 ? 10.789 -9.770 -8.175 1.00 93.00 177 LEU A CA 1
ATOM 1306 C C . LEU A 1 177 ? 10.241 -11.143 -7.794 1.00 93.00 177 LEU A C 1
ATOM 1308 O O . LEU A 1 177 ? 10.235 -12.067 -8.607 1.00 93.00 177 LEU A O 1
ATOM 1312 N N . ARG A 1 178 ? 9.703 -11.276 -6.588 1.00 90.12 178 ARG A N 1
ATOM 1313 C CA . ARG A 1 178 ? 9.098 -12.532 -6.173 1.00 90.12 178 ARG A CA 1
ATOM 1314 C C . ARG A 1 178 ? 7.852 -12.890 -6.981 1.00 90.12 178 ARG A C 1
ATOM 1316 O O . ARG A 1 178 ? 7.714 -14.030 -7.426 1.00 90.12 178 ARG A O 1
ATOM 1323 N N . ALA A 1 179 ? 6.963 -11.925 -7.205 1.00 92.12 179 ALA A N 1
ATOM 1324 C CA . ALA A 1 179 ? 5.726 -12.125 -7.962 1.00 92.12 179 ALA A CA 1
ATOM 1325 C C . ALA A 1 179 ? 5.972 -12.551 -9.422 1.00 92.12 179 ALA A C 1
ATOM 1327 O O . ALA A 1 179 ? 5.133 -13.231 -10.016 1.00 92.12 179 ALA A O 1
ATOM 1328 N N . THR A 1 180 ? 7.132 -12.192 -9.976 1.00 92.19 180 THR A N 1
ATOM 1329 C CA . THR A 1 180 ? 7.537 -12.467 -11.364 1.00 92.19 180 THR A CA 1
ATOM 1330 C C . THR A 1 180 ? 8.447 -13.700 -11.516 1.00 92.19 180 THR A C 1
ATOM 1332 O O . THR A 1 180 ? 8.790 -14.070 -12.638 1.00 92.19 180 THR A O 1
ATOM 1335 N N . LYS A 1 181 ? 8.818 -14.403 -10.427 1.00 85.50 181 LYS A N 1
ATOM 1336 C CA . LYS A 1 181 ? 9.726 -15.580 -10.460 1.00 85.50 181 LYS A CA 1
ATOM 1337 C C . LYS A 1 181 ? 9.249 -16.681 -11.421 1.00 85.50 181 LYS A C 1
ATOM 1339 O O . LYS A 1 181 ? 10.054 -17.293 -12.120 1.00 85.50 181 LYS A O 1
ATOM 1344 N N . GLY A 1 182 ? 7.936 -16.919 -11.486 1.00 73.81 182 GLY A N 1
ATOM 1345 C CA . GLY A 1 182 ? 7.327 -17.967 -12.316 1.00 73.81 182 GLY A CA 1
ATOM 1346 C C . GLY A 1 182 ? 7.390 -17.725 -13.829 1.00 73.81 182 GLY A C 1
ATOM 1347 O O . GLY A 1 182 ? 7.204 -18.667 -14.592 1.00 73.81 182 GLY A O 1
ATOM 1348 N N . GLN A 1 183 ? 7.696 -16.503 -14.275 1.00 72.06 183 GLN A N 1
ATOM 1349 C CA . GLN A 1 183 ? 7.730 -16.151 -15.702 1.00 72.06 183 GLN A CA 1
ATOM 1350 C C . GLN A 1 183 ? 9.008 -16.620 -16.416 1.00 72.06 183 GLN A C 1
ATOM 1352 O O . GLN A 1 183 ? 9.056 -16.648 -17.641 1.00 72.06 183 GLN A O 1
ATOM 1357 N N . GLN A 1 184 ? 10.037 -17.036 -15.668 1.00 53.84 184 GLN A N 1
ATOM 1358 C CA . GLN A 1 184 ? 11.358 -17.389 -16.207 1.00 53.84 184 GLN A CA 1
ATOM 1359 C C . GLN A 1 184 ? 11.567 -18.879 -16.541 1.00 53.84 184 GLN A C 1
ATOM 1361 O O . GLN A 1 184 ? 12.654 -19.255 -16.980 1.00 53.84 184 GLN A O 1
ATOM 1366 N N . ARG A 1 185 ? 10.587 -19.769 -16.335 1.00 41.81 185 ARG A N 1
ATOM 1367 C CA . ARG A 1 185 ? 10.874 -21.214 -16.271 1.00 41.81 185 ARG A CA 1
ATOM 1368 C C . ARG A 1 185 ? 10.562 -21.987 -17.561 1.00 41.81 185 ARG A C 1
ATOM 1370 O O . ARG A 1 185 ? 9.604 -22.745 -17.603 1.00 41.81 185 ARG A O 1
ATOM 1377 N N . LEU A 1 186 ? 11.430 -21.859 -18.569 1.00 37.84 186 LEU A N 1
ATOM 1378 C CA . LEU A 1 186 ? 11.703 -22.912 -19.568 1.00 37.84 186 LEU A CA 1
ATOM 1379 C C . LEU A 1 186 ? 13.041 -22.635 -20.280 1.00 37.84 186 LEU A C 1
ATOM 1381 O O . LEU A 1 186 ? 13.091 -22.204 -21.426 1.00 37.84 186 LEU A O 1
ATOM 1385 N N . VAL A 1 187 ? 14.153 -22.891 -19.588 1.00 34.91 187 VAL A N 1
ATOM 1386 C CA . VAL A 1 187 ? 15.430 -23.162 -20.265 1.00 34.91 187 VAL A CA 1
ATOM 1387 C C . VAL A 1 187 ? 15.513 -24.676 -20.409 1.00 34.91 187 VAL A C 1
ATOM 1389 O O . VAL A 1 187 ? 15.846 -25.378 -19.455 1.00 34.91 187 VAL A O 1
ATOM 1392 N N . VAL A 1 188 ? 15.137 -25.194 -21.579 1.00 33.50 188 VAL A N 1
ATOM 1393 C CA . VAL A 1 188 ? 15.463 -26.576 -21.949 1.00 33.50 188 VAL A CA 1
ATOM 1394 C C . VAL A 1 188 ? 16.975 -26.608 -22.206 1.00 33.50 188 VAL A C 1
ATOM 1396 O O . VAL A 1 188 ? 17.459 -25.763 -22.963 1.00 33.50 188 VAL A O 1
ATOM 1399 N N . PRO A 1 189 ? 17.754 -27.514 -21.588 1.00 36.62 189 PRO A N 1
ATOM 1400 C CA . PRO A 1 189 ? 19.149 -27.676 -21.971 1.00 36.62 189 PRO A CA 1
ATOM 1401 C C . PRO A 1 189 ? 19.180 -28.119 -23.434 1.00 36.62 189 PRO A C 1
ATOM 1403 O O . PRO A 1 189 ? 18.484 -29.066 -23.800 1.00 36.62 189 PRO A O 1
ATOM 1406 N N . ALA A 1 190 ? 19.946 -27.408 -24.262 1.00 36.53 190 ALA A N 1
ATOM 1407 C CA . ALA A 1 190 ? 20.126 -27.729 -25.671 1.00 36.53 190 ALA A CA 1
ATOM 1408 C C . ALA A 1 190 ? 20.444 -29.223 -25.823 1.00 36.53 190 ALA A C 1
ATOM 1410 O O . ALA A 1 190 ? 21.498 -29.693 -25.387 1.00 36.53 190 ALA A O 1
ATOM 1411 N N . THR A 1 191 ? 19.510 -29.981 -26.398 1.00 32.88 191 THR A N 1
ATOM 1412 C CA . THR A 1 191 ? 19.777 -31.342 -26.847 1.00 32.88 191 THR A CA 1
ATOM 1413 C C . THR A 1 191 ? 20.885 -31.271 -27.880 1.00 32.88 191 THR A C 1
ATOM 1415 O O . THR A 1 191 ? 20.763 -30.584 -28.891 1.00 32.88 191 THR A O 1
ATOM 1418 N N . ILE A 1 192 ? 21.977 -31.961 -27.568 1.00 39.25 192 ILE A N 1
ATOM 1419 C CA . ILE A 1 192 ? 23.099 -32.213 -28.459 1.00 39.25 192 ILE A CA 1
ATOM 1420 C C . ILE A 1 192 ? 22.550 -32.836 -29.744 1.00 39.25 192 ILE A C 1
ATOM 1422 O O . ILE A 1 192 ? 21.892 -33.876 -29.703 1.00 39.25 192 ILE A O 1
ATOM 1426 N N . ASP A 1 193 ? 22.825 -32.167 -30.861 1.00 37.66 193 ASP A N 1
ATOM 1427 C CA . ASP A 1 193 ? 22.622 -32.664 -32.216 1.00 37.66 193 ASP A CA 1
ATOM 1428 C C . ASP A 1 193 ? 23.251 -34.052 -32.371 1.00 37.66 193 ASP A C 1
ATOM 1430 O O . ASP A 1 193 ? 24.451 -34.243 -32.155 1.00 37.66 193 ASP A O 1
ATOM 1434 N N . GLY A 1 194 ? 22.445 -35.027 -32.777 1.00 37.41 194 GLY A N 1
ATOM 1435 C CA . GLY A 1 194 ? 22.935 -36.361 -33.082 1.00 37.41 194 GLY A CA 1
ATOM 1436 C C . GLY A 1 194 ? 21.842 -37.281 -33.598 1.00 37.41 194 GLY A C 1
ATOM 1437 O O . GLY A 1 194 ? 21.186 -37.957 -32.813 1.00 37.41 194 GLY A O 1
ATOM 1438 N N . GLY A 1 195 ? 21.684 -37.359 -34.921 1.00 29.70 195 GLY A N 1
ATOM 1439 C CA . GLY A 1 195 ? 20.950 -38.463 -35.543 1.00 29.70 195 GLY A CA 1
ATOM 1440 C C . GLY A 1 195 ? 20.362 -38.149 -36.910 1.00 29.70 195 GLY A C 1
ATOM 1441 O O . GLY A 1 195 ? 19.196 -37.791 -37.022 1.00 29.70 195 GLY A O 1
ATOM 1442 N N . ALA A 1 196 ? 21.162 -38.337 -37.958 1.00 36.38 196 ALA A N 1
ATOM 1443 C CA . ALA A 1 196 ? 20.692 -38.393 -39.336 1.00 36.38 196 ALA A CA 1
ATOM 1444 C C . ALA A 1 196 ? 19.673 -39.530 -39.537 1.00 36.38 196 ALA A C 1
ATOM 1446 O O . ALA A 1 196 ? 19.945 -40.662 -39.140 1.00 36.38 196 ALA A O 1
ATOM 1447 N N . VAL A 1 197 ? 18.564 -39.262 -40.236 1.00 30.44 197 VAL A N 1
ATOM 1448 C CA . VAL A 1 197 ? 17.748 -40.303 -40.879 1.00 30.44 197 VAL A CA 1
ATOM 1449 C C . VAL A 1 197 ? 17.296 -39.820 -42.257 1.00 30.44 197 VAL A C 1
ATOM 1451 O O . VAL A 1 197 ? 16.517 -38.881 -42.392 1.00 30.44 197 VAL A O 1
ATOM 1454 N N . VAL A 1 198 ? 17.809 -40.498 -43.282 1.00 35.62 198 VAL A N 1
ATOM 1455 C CA . VAL A 1 198 ? 17.270 -40.538 -44.644 1.00 35.62 198 VAL A CA 1
ATOM 1456 C C . VAL A 1 198 ? 16.294 -41.716 -44.696 1.00 35.62 198 VAL A C 1
ATOM 1458 O O .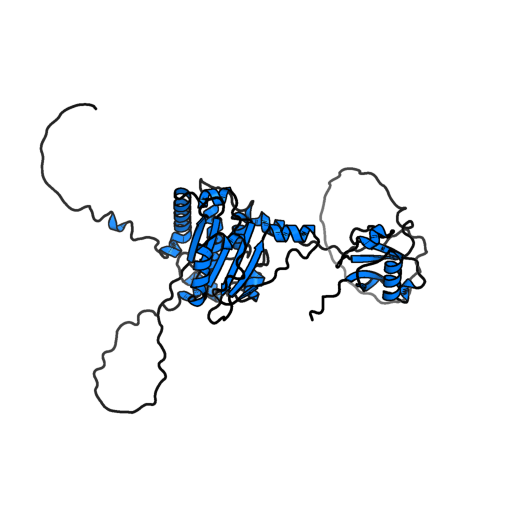 VAL A 1 198 ? 16.662 -42.810 -44.274 1.00 35.62 198 VAL A O 1
ATOM 1461 N N . GLY A 1 199 ? 15.083 -41.531 -45.228 1.00 30.28 199 GLY A N 1
ATOM 1462 C CA . GLY A 1 199 ? 14.172 -42.654 -45.476 1.00 30.28 199 GLY A CA 1
ATOM 1463 C C . GLY A 1 199 ? 12.758 -42.253 -45.888 1.00 30.28 199 GLY A C 1
ATOM 1464 O O . GLY A 1 199 ? 12.006 -41.699 -45.099 1.00 30.28 199 GLY A O 1
ATOM 1465 N N . SER A 1 200 ? 12.426 -42.553 -47.138 1.00 30.33 200 SER A N 1
ATOM 1466 C CA . SER A 1 200 ? 11.158 -42.370 -47.852 1.00 30.33 200 SER A CA 1
ATOM 1467 C C . SER A 1 200 ? 10.017 -43.296 -47.399 1.00 30.33 200 SER A C 1
ATOM 1469 O O . SER A 1 200 ? 10.293 -44.440 -47.047 1.00 30.33 200 SER A O 1
ATOM 1471 N N . GLY A 1 201 ? 8.758 -42.887 -47.623 1.00 28.42 201 GLY A N 1
ATOM 1472 C CA . GLY A 1 201 ? 7.668 -43.820 -47.964 1.00 28.42 201 GLY A CA 1
ATOM 1473 C C . GLY A 1 201 ? 6.338 -43.663 -47.212 1.00 28.42 201 GLY A C 1
ATOM 1474 O O . GLY A 1 201 ? 6.267 -43.937 -46.024 1.00 28.42 201 GLY A O 1
ATOM 1475 N N . ASP A 1 202 ? 5.306 -43.294 -47.978 1.00 29.69 202 ASP A N 1
ATOM 1476 C CA . ASP A 1 202 ? 3.883 -43.672 -47.908 1.00 29.69 202 ASP A CA 1
ATOM 1477 C C . ASP A 1 202 ? 3.021 -43.467 -46.641 1.00 29.69 202 ASP A C 1
ATOM 1479 O O . ASP A 1 202 ? 3.065 -44.203 -45.664 1.00 29.69 202 ASP A O 1
ATOM 1483 N N . GLY A 1 203 ? 2.086 -42.516 -46.778 1.00 32.38 203 GLY A N 1
ATOM 1484 C CA . GLY A 1 203 ? 0.637 -42.744 -46.685 1.00 32.38 203 GLY A CA 1
ATOM 1485 C C . GLY A 1 203 ? 0.050 -43.425 -45.445 1.00 32.38 203 GLY A C 1
ATOM 1486 O O . GLY A 1 203 ? -0.172 -44.631 -45.451 1.00 32.38 203 GLY A O 1
ATOM 1487 N N . ALA A 1 204 ? -0.416 -42.626 -44.478 1.00 29.86 204 ALA A N 1
ATOM 1488 C CA . ALA A 1 204 ? -1.552 -42.995 -43.628 1.00 29.86 204 ALA A CA 1
ATOM 1489 C C . ALA A 1 204 ? -2.256 -41.755 -43.052 1.00 29.86 204 ALA A C 1
ATOM 1491 O O . ALA A 1 204 ? -1.645 -40.873 -42.453 1.00 29.86 204 ALA A O 1
ATOM 1492 N N . THR A 1 205 ? -3.569 -41.705 -43.253 1.00 32.88 205 THR A N 1
ATOM 1493 C CA . THR A 1 205 ? -4.515 -40.708 -42.747 1.00 32.88 205 THR A CA 1
ATOM 1494 C C . THR A 1 205 ? -4.648 -40.822 -41.225 1.00 32.88 205 THR A C 1
ATOM 1496 O O . THR A 1 205 ? -5.032 -41.881 -40.733 1.00 32.88 205 THR A O 1
ATOM 1499 N N . VAL A 1 206 ? -4.400 -39.741 -40.473 1.00 31.41 206 VAL A N 1
ATOM 1500 C CA . VAL A 1 206 ? -4.744 -39.658 -39.043 1.00 31.41 206 VAL A CA 1
ATOM 1501 C C . VAL A 1 206 ? -5.452 -38.336 -38.739 1.00 31.41 206 VAL A C 1
ATOM 1503 O O . VAL A 1 206 ? -4.932 -37.246 -38.949 1.00 31.41 206 VAL A O 1
ATOM 1506 N N . VAL A 1 207 ? -6.688 -38.524 -38.286 1.00 30.12 207 VAL A N 1
ATOM 1507 C CA . VAL A 1 207 ? -7.625 -37.682 -37.532 1.00 30.12 207 VAL A CA 1
ATOM 1508 C C . VAL A 1 207 ? -7.025 -36.415 -36.900 1.00 30.12 207 VAL A C 1
ATOM 1510 O O . VAL A 1 207 ? -6.025 -36.470 -36.190 1.00 30.12 207 VAL A O 1
ATOM 1513 N N . GLY A 1 208 ? -7.691 -35.279 -37.139 1.00 28.86 208 GLY A N 1
ATOM 1514 C CA . GLY A 1 208 ? -7.270 -33.935 -36.743 1.00 28.86 208 GLY A CA 1
ATOM 1515 C C . GLY A 1 208 ? -6.959 -33.782 -35.254 1.00 28.86 208 GLY A C 1
ATOM 1516 O O . GLY A 1 208 ? -7.850 -33.814 -34.407 1.00 28.86 208 GLY A O 1
ATOM 1517 N N . ALA A 1 209 ? -5.681 -33.545 -34.966 1.00 28.00 209 ALA A N 1
ATOM 1518 C CA . ALA A 1 209 ? -5.231 -32.965 -33.716 1.00 28.00 209 ALA A CA 1
ATOM 1519 C C . ALA A 1 209 ? -5.537 -31.463 -33.743 1.00 28.00 209 ALA A C 1
ATOM 1521 O O . ALA A 1 209 ? -5.106 -30.744 -34.647 1.00 28.00 209 ALA A O 1
ATOM 1522 N N . ALA A 1 210 ? -6.304 -31.006 -32.753 1.00 30.33 210 ALA A N 1
ATOM 1523 C CA . ALA A 1 210 ? -6.445 -29.595 -32.437 1.00 30.33 210 ALA A CA 1
ATOM 1524 C C . ALA A 1 210 ? -5.052 -28.959 -32.359 1.00 30.33 210 ALA A C 1
ATOM 1526 O O . ALA A 1 210 ? -4.152 -29.513 -31.723 1.00 30.33 210 ALA A O 1
ATOM 1527 N N . ALA A 1 211 ? -4.885 -27.822 -33.032 1.00 28.53 211 ALA A N 1
ATOM 1528 C CA . ALA A 1 211 ? -3.683 -27.017 -32.963 1.00 28.53 211 ALA A CA 1
ATOM 1529 C C . ALA A 1 211 ? -3.413 -26.661 -31.494 1.00 28.53 211 ALA A C 1
ATOM 1531 O O . ALA A 1 211 ? -4.043 -25.775 -30.922 1.00 28.53 211 ALA A O 1
ATOM 1532 N N . LEU A 1 212 ? -2.496 -27.399 -30.872 1.00 30.64 212 LEU A N 1
ATOM 1533 C CA . LEU A 1 212 ? -1.783 -26.948 -29.693 1.00 30.64 212 LEU A CA 1
ATOM 1534 C C . LEU A 1 212 ? -0.969 -25.747 -30.155 1.00 30.64 212 LEU A C 1
ATOM 1536 O O . LEU A 1 212 ? 0.076 -25.903 -30.785 1.00 30.64 212 LEU A O 1
ATOM 1540 N N . GLU A 1 213 ? -1.494 -24.552 -29.897 1.00 30.67 213 GLU A N 1
ATOM 1541 C CA . GLU A 1 213 ? -0.727 -23.322 -29.999 1.00 30.67 213 GLU A CA 1
ATOM 1542 C C . GLU A 1 213 ? 0.476 -23.443 -29.062 1.00 30.67 213 GLU A C 1
ATOM 1544 O O . GLU A 1 213 ? 0.399 -23.275 -27.845 1.00 30.67 213 GLU A O 1
ATOM 1549 N N . SER A 1 214 ? 1.612 -23.793 -29.653 1.00 33.97 214 SER A N 1
ATOM 1550 C CA . 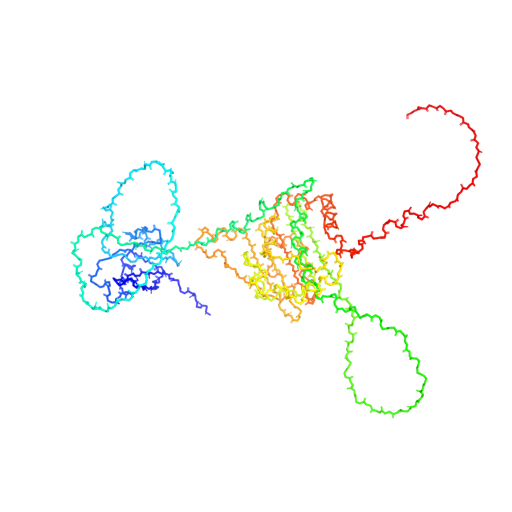SER A 1 214 ? 2.930 -23.736 -29.048 1.00 33.97 214 SER A CA 1
ATOM 1551 C C . SER A 1 214 ? 3.325 -22.270 -28.865 1.00 33.97 214 SER A C 1
ATOM 1553 O O . SER A 1 214 ? 4.129 -21.725 -29.618 1.00 33.97 214 SER A O 1
ATOM 1555 N N . GLY A 1 215 ? 2.732 -21.612 -27.871 1.00 35.56 215 GLY A N 1
ATOM 1556 C CA . GLY A 1 215 ? 3.123 -20.285 -27.406 1.00 35.56 215 GLY A CA 1
ATOM 1557 C C . GLY A 1 215 ? 4.316 -20.361 -26.454 1.00 35.56 215 GLY A C 1
ATOM 1558 O O . GLY A 1 215 ? 4.195 -20.012 -25.286 1.00 35.56 215 GLY A O 1
ATOM 1559 N N . SER A 1 216 ? 5.473 -20.844 -26.916 1.00 39.25 216 SER A N 1
ATOM 1560 C CA . SER A 1 216 ? 6.712 -20.871 -26.123 1.00 39.25 216 SER A CA 1
ATOM 1561 C C . SER A 1 216 ? 7.496 -19.559 -26.259 1.00 39.25 216 SER A C 1
ATOM 1563 O O . SER A 1 216 ? 8.643 -19.549 -26.706 1.00 39.25 216 SER A O 1
ATOM 1565 N N . GLY A 1 217 ? 6.866 -18.437 -25.905 1.00 45.59 217 GLY A N 1
ATOM 1566 C CA . GLY A 1 217 ? 7.554 -17.161 -25.709 1.00 45.59 217 GLY A CA 1
ATOM 1567 C C . GLY A 1 217 ? 7.880 -16.979 -24.229 1.00 45.59 217 GLY A C 1
ATOM 1568 O O . GLY A 1 217 ? 6.968 -17.010 -23.404 1.00 45.59 217 GLY A O 1
ATOM 1569 N N . LEU A 1 218 ? 9.156 -16.792 -23.870 1.00 54.12 218 LEU A N 1
ATOM 1570 C CA . LEU A 1 218 ? 9.502 -16.326 -22.523 1.00 54.12 218 LEU A CA 1
ATOM 1571 C C . LEU A 1 218 ? 8.794 -14.986 -22.282 1.00 54.12 218 LEU A C 1
ATOM 1573 O O . LEU A 1 218 ? 9.010 -14.033 -23.030 1.00 54.12 218 LEU A O 1
ATOM 1577 N N . GLN A 1 219 ? 7.965 -14.902 -21.243 1.00 65.62 219 GLN A N 1
ATOM 1578 C CA . GLN A 1 219 ? 7.406 -13.621 -20.821 1.00 65.62 219 GLN A CA 1
ATOM 1579 C C . GLN A 1 219 ? 8.494 -12.821 -20.092 1.00 65.62 219 GLN A C 1
ATOM 1581 O O . GLN A 1 219 ? 9.124 -13.326 -19.160 1.00 65.62 219 GLN A O 1
ATOM 1586 N N . SER A 1 220 ? 8.731 -11.582 -20.537 1.00 86.62 220 SER A N 1
ATOM 1587 C CA . SER A 1 220 ? 9.622 -10.639 -19.849 1.00 86.62 220 SER A CA 1
ATOM 1588 C C . SER A 1 220 ? 9.131 -10.395 -18.422 1.00 86.62 220 SER A C 1
ATOM 1590 O O . SER A 1 220 ? 7.925 -10.390 -18.175 1.00 86.62 220 SER A O 1
ATOM 1592 N N . ARG A 1 221 ? 10.059 -10.195 -17.483 1.00 91.00 221 ARG A N 1
ATOM 1593 C CA . ARG A 1 221 ? 9.742 -9.777 -16.112 1.00 91.00 221 ARG A CA 1
ATOM 1594 C C . ARG A 1 221 ? 9.801 -8.261 -16.066 1.00 91.00 221 ARG A C 1
ATOM 1596 O O . ARG A 1 221 ? 10.890 -7.692 -16.016 1.00 91.00 221 ARG A O 1
ATOM 1603 N N . ASP A 1 222 ? 8.641 -7.626 -16.061 1.00 94.50 222 ASP A N 1
ATOM 1604 C CA . ASP A 1 222 ? 8.548 -6.176 -16.141 1.00 94.50 222 ASP A CA 1
ATOM 1605 C C . ASP A 1 222 ? 8.185 -5.618 -14.767 1.00 94.50 222 ASP A C 1
ATOM 1607 O O . ASP A 1 222 ? 7.132 -5.935 -14.217 1.00 94.50 222 ASP A O 1
ATOM 1611 N N . ILE A 1 223 ? 9.063 -4.776 -14.217 1.00 97.25 223 ILE A N 1
ATOM 1612 C CA . ILE A 1 223 ? 8.841 -4.027 -12.975 1.00 97.25 223 ILE A CA 1
ATOM 1613 C C . ILE A 1 223 ? 9.032 -2.550 -13.305 1.00 97.25 223 ILE A C 1
ATOM 1615 O O . ILE A 1 223 ? 10.135 -2.100 -13.602 1.00 97.25 223 ILE A O 1
ATOM 1619 N N . THR A 1 224 ? 7.941 -1.791 -13.286 1.00 97.69 224 THR A N 1
ATOM 1620 C CA . THR A 1 224 ? 7.923 -0.374 -13.653 1.00 97.69 224 THR A CA 1
ATOM 1621 C C . THR A 1 224 ? 7.725 0.491 -12.420 1.00 97.69 224 THR A C 1
ATOM 1623 O O . THR A 1 224 ? 6.710 0.366 -11.734 1.00 97.69 224 THR A O 1
ATOM 1626 N N . ILE A 1 225 ? 8.649 1.424 -12.191 1.00 97.94 225 ILE A N 1
ATOM 1627 C CA . ILE A 1 225 ? 8.505 2.495 -11.202 1.00 97.94 225 ILE A CA 1
ATOM 1628 C C . ILE A 1 225 ? 8.151 3.781 -11.951 1.00 97.94 225 ILE A C 1
ATOM 1630 O O . ILE A 1 225 ? 8.863 4.196 -12.861 1.00 97.94 225 ILE A O 1
ATOM 1634 N N . SER A 1 226 ? 7.038 4.411 -11.592 1.00 97.12 226 SER A N 1
ATOM 1635 C CA . SER A 1 226 ? 6.604 5.697 -12.136 1.00 97.12 226 SER A CA 1
ATOM 1636 C C . SER A 1 226 ? 6.578 6.729 -11.013 1.00 97.12 226 SER A C 1
ATOM 1638 O O . SER A 1 226 ? 5.835 6.575 -10.045 1.00 97.12 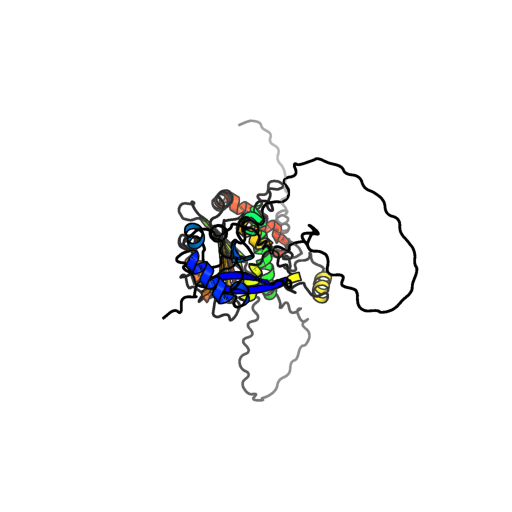226 SER A O 1
ATOM 1640 N N . LEU A 1 227 ? 7.389 7.775 -11.154 1.00 96.25 227 LEU A N 1
ATOM 1641 C CA . LEU A 1 227 ? 7.429 8.927 -10.258 1.00 96.25 227 LEU A CA 1
ATOM 1642 C C . LEU A 1 227 ? 6.742 10.082 -10.988 1.00 96.25 227 LEU A C 1
ATOM 1644 O O . LEU A 1 227 ? 7.223 10.528 -12.028 1.00 96.25 227 LEU A O 1
ATOM 1648 N N . VAL A 1 228 ? 5.572 10.501 -10.512 1.00 95.12 228 VAL A N 1
ATOM 1649 C CA . VAL A 1 228 ? 4.713 11.454 -11.225 1.00 95.12 228 VAL A CA 1
ATOM 1650 C C . VAL A 1 228 ? 4.464 12.664 -10.345 1.00 95.12 228 VAL A C 1
ATOM 1652 O O . VAL A 1 228 ? 4.141 12.522 -9.171 1.00 95.12 228 VAL A O 1
ATOM 1655 N N . VAL A 1 229 ? 4.561 13.855 -10.924 1.00 94.81 229 VAL A N 1
ATOM 1656 C CA . VAL A 1 229 ? 4.175 15.118 -10.287 1.00 94.81 229 VAL A CA 1
ATOM 1657 C C . VAL A 1 229 ? 3.039 15.747 -11.075 1.00 94.81 229 VAL A C 1
ATOM 1659 O O . VAL A 1 229 ? 2.938 15.561 -12.288 1.00 94.81 229 VAL A O 1
ATOM 1662 N N . ASN A 1 230 ? 2.152 16.465 -10.391 1.00 92.19 230 ASN A N 1
ATOM 1663 C CA . ASN A 1 230 ? 1.122 17.231 -11.080 1.00 92.19 230 ASN A CA 1
ATOM 1664 C C . ASN A 1 230 ? 1.750 18.441 -11.796 1.00 92.19 230 ASN A C 1
ATOM 1666 O O . ASN A 1 230 ? 2.887 18.824 -11.522 1.00 92.19 230 ASN A O 1
ATOM 1670 N N . GLU A 1 231 ? 0.987 19.091 -12.674 1.00 87.44 231 GLU A N 1
ATOM 1671 C CA . GLU A 1 231 ? 1.468 20.232 -13.473 1.00 87.44 231 GLU A CA 1
ATOM 1672 C C . GLU A 1 231 ? 2.032 21.382 -12.624 1.00 87.44 231 GLU A C 1
ATOM 1674 O O . GLU A 1 231 ? 2.925 22.106 -13.051 1.00 87.44 231 GLU A O 1
ATOM 1679 N N . ARG A 1 232 ? 1.523 21.548 -11.398 1.00 89.94 232 ARG A N 1
ATOM 1680 C CA . ARG A 1 232 ? 1.961 22.597 -10.467 1.00 89.94 232 ARG A CA 1
ATOM 1681 C C . ARG A 1 232 ? 3.163 22.187 -9.608 1.00 89.94 232 ARG A C 1
ATOM 1683 O O . ARG A 1 232 ? 3.680 23.020 -8.869 1.00 89.94 232 ARG A O 1
ATOM 1690 N N . GLY A 1 233 ? 3.575 20.919 -9.640 1.00 90.06 233 GLY A N 1
ATOM 1691 C CA . GLY A 1 233 ? 4.583 20.354 -8.740 1.00 90.06 233 GLY A CA 1
ATOM 1692 C C . GLY A 1 233 ? 4.194 20.393 -7.255 1.00 90.06 233 GLY A C 1
ATOM 1693 O O . GLY A 1 233 ? 5.064 20.345 -6.390 1.00 90.06 233 GLY A O 1
ATOM 1694 N N . THR A 1 234 ? 2.909 20.531 -6.928 1.00 93.12 234 THR A N 1
ATOM 1695 C CA . THR A 1 234 ? 2.414 20.622 -5.542 1.00 93.12 234 THR A CA 1
ATOM 1696 C C . THR A 1 234 ? 1.989 19.278 -4.966 1.00 93.12 234 THR A C 1
ATOM 1698 O O . THR A 1 234 ? 1.792 19.168 -3.761 1.00 93.12 234 THR A O 1
ATOM 1701 N N . ALA A 1 235 ? 1.837 18.264 -5.815 1.00 95.56 235 ALA A N 1
ATOM 1702 C CA . ALA A 1 235 ? 1.494 16.908 -5.423 1.00 95.56 235 ALA A CA 1
ATOM 1703 C C . ALA A 1 235 ? 2.205 15.910 -6.338 1.00 95.56 235 ALA A C 1
ATOM 1705 O O . ALA A 1 235 ? 2.509 16.223 -7.493 1.00 95.56 235 ALA A O 1
ATOM 1706 N N . GLY A 1 236 ? 2.422 14.699 -5.831 1.00 96.38 236 GLY A N 1
ATOM 1707 C CA . GLY A 1 236 ? 2.990 13.604 -6.603 1.00 96.38 236 GLY A CA 1
ATOM 1708 C C . GLY A 1 236 ? 2.338 12.262 -6.298 1.00 96.38 236 GLY A C 1
ATOM 1709 O O . GLY A 1 236 ? 1.637 12.115 -5.296 1.00 96.38 236 GLY A O 1
ATOM 1710 N N . LEU A 1 237 ? 2.592 11.302 -7.181 1.00 97.56 237 LEU A N 1
ATOM 1711 C CA . LEU A 1 237 ? 2.260 9.892 -7.038 1.00 97.56 237 LEU A CA 1
ATOM 1712 C C . LEU A 1 237 ? 3.512 9.059 -7.294 1.00 97.56 237 LEU A C 1
ATOM 1714 O O . LEU A 1 237 ? 4.286 9.343 -8.210 1.00 97.56 237 LEU A O 1
ATOM 1718 N N . ILE A 1 238 ? 3.665 7.991 -6.524 1.00 98.19 238 ILE A N 1
ATOM 1719 C CA . ILE A 1 238 ? 4.630 6.930 -6.805 1.00 98.19 238 ILE A CA 1
ATOM 1720 C C . ILE A 1 238 ? 3.835 5.685 -7.156 1.00 98.19 238 ILE A C 1
ATOM 1722 O O . ILE A 1 238 ? 2.950 5.282 -6.408 1.00 98.19 238 ILE A O 1
ATOM 1726 N N . ARG A 1 239 ? 4.154 5.058 -8.284 1.00 97.88 239 ARG A N 1
ATOM 1727 C CA . ARG A 1 239 ? 3.552 3.793 -8.703 1.00 97.88 239 ARG A CA 1
ATOM 1728 C C . ARG A 1 239 ? 4.644 2.764 -8.934 1.00 97.88 239 ARG A C 1
ATOM 1730 O O . ARG A 1 239 ? 5.563 3.022 -9.701 1.00 97.88 239 ARG A O 1
ATOM 1737 N N . VAL A 1 240 ? 4.504 1.589 -8.334 1.00 98.50 240 VAL A N 1
ATOM 1738 C CA . VAL A 1 240 ? 5.298 0.400 -8.665 1.00 98.50 240 VAL A CA 1
ATOM 1739 C C . VAL A 1 240 ? 4.345 -0.645 -9.222 1.00 98.50 240 VAL A C 1
ATOM 1741 O O . VAL A 1 240 ? 3.377 -1.001 -8.553 1.00 98.50 240 VAL A O 1
ATOM 1744 N N . GLN A 1 241 ? 4.569 -1.092 -10.456 1.00 98.38 241 GLN A N 1
ATOM 1745 C CA . GLN A 1 241 ? 3.768 -2.145 -11.076 1.00 98.38 241 GLN A CA 1
ATOM 1746 C C . GLN A 1 241 ? 4.646 -3.257 -11.625 1.00 98.38 241 GLN A C 1
ATOM 1748 O O . GLN A 1 241 ? 5.587 -2.984 -12.368 1.00 98.38 241 GLN A O 1
ATOM 1753 N N . ASP A 1 242 ? 4.262 -4.491 -11.329 1.00 98.00 242 ASP A N 1
ATOM 1754 C CA . ASP A 1 242 ? 4.800 -5.690 -11.953 1.00 98.00 242 ASP A CA 1
ATOM 1755 C C . ASP A 1 242 ? 3.770 -6.380 -12.851 1.00 98.00 242 ASP A C 1
ATOM 1757 O O . ASP A 1 242 ? 2.561 -6.174 -12.713 1.00 98.00 242 ASP A O 1
ATOM 1761 N N . ASN A 1 243 ? 4.255 -7.208 -13.773 1.00 96.75 243 ASN A N 1
ATOM 1762 C CA . ASN A 1 243 ? 3.438 -8.115 -14.577 1.00 96.75 243 ASN A CA 1
ATOM 1763 C C . ASN A 1 243 ? 3.390 -9.539 -13.990 1.00 96.75 243 ASN A C 1
ATOM 1765 O O . ASN A 1 243 ? 3.152 -10.494 -14.723 1.00 96.75 243 ASN A O 1
ATOM 1769 N N . GLY A 1 244 ? 3.654 -9.702 -12.691 1.00 95.44 244 GLY A N 1
ATOM 1770 C CA . GLY A 1 244 ? 3.723 -10.994 -12.021 1.00 95.44 244 GLY A CA 1
ATOM 1771 C C . GLY A 1 244 ? 2.359 -11.655 -11.837 1.00 95.44 244 GLY A C 1
ATOM 1772 O O . GLY A 1 244 ? 1.344 -11.242 -12.395 1.00 95.44 244 GLY A O 1
ATOM 1773 N N . ARG A 1 245 ? 2.320 -12.704 -11.009 1.00 95.38 245 ARG A N 1
ATOM 1774 C CA . ARG A 1 245 ? 1.140 -13.579 -10.843 1.00 95.38 245 ARG A CA 1
ATOM 1775 C C . ARG A 1 245 ? -0.131 -12.904 -10.301 1.00 95.38 245 ARG A C 1
ATOM 1777 O O . ARG A 1 245 ? -1.199 -13.510 -10.358 1.00 95.38 245 ARG A O 1
ATOM 1784 N N . GLY A 1 246 ? -0.020 -11.700 -9.741 1.00 96.56 246 GLY A N 1
ATOM 1785 C CA . GLY A 1 246 ? -1.099 -11.056 -8.991 1.00 96.56 246 GLY A CA 1
ATOM 1786 C C . GLY A 1 246 ? -1.458 -11.784 -7.687 1.00 96.56 246 GLY A C 1
ATOM 1787 O O . GLY A 1 246 ? -0.886 -12.819 -7.333 1.00 96.56 246 GLY A O 1
ATOM 1788 N N . MET A 1 247 ? -2.435 -11.247 -6.966 1.00 96.50 247 MET A N 1
ATOM 1789 C CA . MET A 1 247 ? -2.921 -11.783 -5.694 1.00 96.50 247 MET A CA 1
ATOM 1790 C C . MET A 1 247 ? -4.404 -12.138 -5.771 1.00 96.50 247 MET A C 1
ATOM 1792 O O . MET A 1 247 ? -5.199 -11.438 -6.394 1.00 96.50 247 MET A O 1
ATOM 1796 N N . THR A 1 248 ? -4.781 -13.222 -5.098 1.00 95.38 248 THR A N 1
ATOM 1797 C CA . THR A 1 248 ? -6.182 -13.499 -4.753 1.00 95.38 248 THR A CA 1
ATOM 1798 C C . THR A 1 248 ? -6.703 -12.455 -3.751 1.00 95.38 248 THR A C 1
ATOM 1800 O O . THR A 1 248 ? -5.902 -11.843 -3.037 1.00 95.38 248 THR A O 1
ATOM 1803 N N . PRO A 1 249 ? -8.032 -12.307 -3.579 1.00 95.06 249 PRO A N 1
ATOM 1804 C CA . PRO A 1 249 ? -8.601 -11.489 -2.502 1.00 95.06 249 PRO A CA 1
ATOM 1805 C C . PRO A 1 249 ? -8.069 -11.867 -1.114 1.00 95.06 249 PRO A C 1
ATOM 1807 O O . PRO A 1 249 ? -7.791 -11.007 -0.284 1.00 95.06 249 PRO A O 1
ATOM 1810 N N . LYS A 1 250 ? -7.860 -13.167 -0.872 1.00 93.19 250 LYS A N 1
ATOM 1811 C CA . LYS A 1 250 ? -7.289 -13.656 0.385 1.00 93.19 250 LYS A CA 1
ATOM 1812 C C . LYS A 1 250 ? -5.853 -13.162 0.580 1.00 93.19 250 LYS A C 1
ATOM 1814 O O . LYS A 1 250 ? -5.542 -12.624 1.635 1.00 93.19 250 LYS A O 1
ATOM 1819 N N . GLU A 1 251 ? -4.994 -13.314 -0.427 1.00 93.50 251 GLU A N 1
ATOM 1820 C CA . GLU A 1 251 ? -3.597 -12.858 -0.363 1.00 93.50 251 GLU A CA 1
ATOM 1821 C C . GLU A 1 251 ? -3.492 -11.334 -0.216 1.00 93.50 251 GLU A C 1
ATOM 1823 O O . GLU A 1 251 ? -2.618 -10.847 0.500 1.00 93.50 251 GLU A O 1
ATOM 1828 N N . LEU A 1 252 ? -4.404 -10.584 -0.845 1.00 95.12 252 LEU A N 1
ATOM 1829 C CA . LEU A 1 252 ? -4.515 -9.136 -0.674 1.00 95.12 252 LEU A CA 1
ATOM 1830 C C . LEU A 1 252 ? -4.931 -8.764 0.760 1.00 95.12 252 LEU A C 1
ATOM 1832 O O . LEU A 1 252 ? -4.354 -7.854 1.354 1.00 95.12 252 LEU A O 1
ATOM 1836 N N . GLY A 1 253 ? -5.873 -9.503 1.352 1.00 93.19 253 GLY A N 1
ATOM 1837 C CA . GLY A 1 253 ? -6.230 -9.356 2.765 1.00 93.19 253 GLY A CA 1
ATOM 1838 C C . GLY A 1 253 ? -5.053 -9.668 3.696 1.00 93.19 253 GLY A C 1
ATOM 1839 O O . GLY A 1 253 ? -4.743 -8.892 4.594 1.00 93.19 253 GLY A O 1
ATOM 1840 N N . GLU A 1 254 ? -4.324 -10.755 3.438 1.00 91.50 254 GLU A N 1
ATOM 1841 C CA . GLU A 1 254 ? -3.107 -11.122 4.176 1.00 91.50 254 GLU A CA 1
ATOM 1842 C C . GLU A 1 254 ? -1.974 -10.099 4.003 1.00 91.50 254 GLU A C 1
ATOM 1844 O O . GLU A 1 254 ? -1.150 -9.915 4.901 1.00 91.50 254 GLU A O 1
ATOM 1849 N N . TRP A 1 255 ? -1.886 -9.417 2.859 1.00 92.25 255 TRP A N 1
ATOM 1850 C CA . TRP A 1 255 ? -0.931 -8.325 2.663 1.00 92.25 255 TRP A CA 1
ATOM 1851 C C . TRP A 1 255 ? -1.186 -7.161 3.629 1.00 92.25 255 TRP A C 1
ATOM 1853 O O . TRP A 1 255 ? -0.215 -6.592 4.137 1.00 92.25 255 TRP A O 1
ATOM 1863 N N . ALA A 1 256 ? -2.453 -6.853 3.923 1.00 91.19 256 ALA A N 1
ATOM 1864 C CA . ALA A 1 256 ? -2.855 -5.766 4.818 1.00 91.19 256 ALA A CA 1
ATOM 1865 C C . ALA A 1 256 ? -2.479 -6.014 6.289 1.00 91.19 256 ALA A C 1
ATOM 1867 O O . ALA A 1 256 ? -2.306 -5.070 7.060 1.00 91.19 256 ALA A O 1
ATOM 1868 N N . VAL A 1 257 ? -2.321 -7.281 6.682 1.00 88.38 257 VAL A N 1
ATOM 1869 C CA . VAL A 1 257 ? -1.967 -7.658 8.053 1.00 88.38 257 VAL A CA 1
ATOM 1870 C C . VAL A 1 257 ? -0.494 -7.335 8.327 1.00 88.38 257 VAL A C 1
ATOM 1872 O O . VAL A 1 257 ? 0.419 -7.851 7.674 1.00 88.38 257 VAL A O 1
ATOM 1875 N N . MET A 1 258 ? -0.251 -6.478 9.321 1.00 83.12 258 MET A N 1
ATOM 1876 C CA . MET A 1 258 ? 1.098 -6.176 9.809 1.00 83.12 258 MET A CA 1
ATOM 1877 C C . MET A 1 258 ? 1.720 -7.385 10.509 1.00 83.12 258 MET A C 1
ATOM 1879 O O . MET A 1 258 ? 1.039 -8.091 11.248 1.00 83.12 258 MET A O 1
ATOM 1883 N N . ASN A 1 259 ? 3.026 -7.588 10.304 1.00 81.38 259 ASN A N 1
ATOM 1884 C CA . ASN A 1 259 ? 3.807 -8.704 10.859 1.00 81.38 259 ASN A CA 1
ATOM 1885 C C . ASN A 1 259 ? 3.306 -10.105 10.474 1.00 81.38 259 ASN A C 1
ATOM 1887 O O . ASN A 1 259 ? 3.656 -11.071 11.143 1.00 81.38 259 ASN A O 1
ATOM 1891 N N . LEU A 1 260 ? 2.516 -10.244 9.404 1.00 80.69 260 LEU A N 1
ATOM 1892 C CA . LEU A 1 260 ? 2.162 -11.561 8.884 1.00 80.69 260 LEU A CA 1
ATOM 1893 C C . LEU A 1 260 ? 3.272 -12.051 7.953 1.00 80.69 260 LEU A C 1
ATOM 1895 O O . LEU A 1 260 ? 3.266 -11.747 6.750 1.00 80.69 260 LEU A O 1
ATOM 1899 N N . SER A 1 261 ? 4.237 -12.757 8.541 1.00 78.62 261 SER A N 1
ATOM 1900 C CA . SER A 1 261 ? 5.452 -13.205 7.871 1.00 78.62 261 SER A CA 1
ATOM 1901 C C . SER A 1 261 ? 5.175 -14.297 6.840 1.00 78.62 261 SER A C 1
ATOM 1903 O O . SER A 1 261 ? 4.073 -14.826 6.695 1.00 78.62 261 SER A O 1
ATOM 1905 N N . MET A 1 262 ? 6.217 -14.653 6.105 1.00 72.62 262 MET A N 1
ATOM 1906 C CA . MET A 1 262 ? 6.192 -15.788 5.194 1.00 72.62 262 MET A CA 1
ATOM 1907 C C . MET A 1 262 ? 5.938 -17.128 5.879 1.00 72.62 262 MET A C 1
ATOM 1909 O O . MET A 1 262 ? 5.252 -17.987 5.324 1.00 72.62 262 MET A O 1
ATOM 1913 N N . GLU A 1 263 ? 6.494 -17.293 7.075 1.00 72.88 263 GLU A N 1
ATOM 1914 C CA . GLU A 1 263 ? 6.309 -18.483 7.896 1.00 72.88 263 GLU A CA 1
ATOM 1915 C C . GLU A 1 263 ? 4.854 -18.605 8.341 1.00 72.88 263 GLU A C 1
ATOM 1917 O O . GLU A 1 263 ? 4.241 -19.653 8.149 1.00 72.88 263 GLU A O 1
ATOM 1922 N N . ASP A 1 264 ? 4.266 -17.500 8.804 1.00 71.00 264 ASP A N 1
ATOM 1923 C CA . ASP A 1 264 ? 2.872 -17.463 9.258 1.00 71.00 264 ASP A CA 1
ATOM 1924 C C . ASP A 1 264 ? 1.875 -17.758 8.128 1.00 71.00 264 ASP A C 1
ATOM 1926 O O . ASP A 1 264 ? 0.792 -18.292 8.364 1.00 71.00 264 ASP A O 1
ATOM 1930 N N . ARG A 1 265 ? 2.248 -17.441 6.881 1.00 72.94 265 ARG A N 1
ATOM 1931 C CA . ARG A 1 265 ? 1.461 -17.760 5.677 1.00 72.94 265 ARG A CA 1
ATOM 1932 C C . ARG A 1 265 ? 1.680 -19.189 5.172 1.00 72.94 265 ARG A C 1
ATOM 1934 O O . ARG A 1 265 ? 1.013 -19.604 4.229 1.00 72.94 265 ARG A O 1
ATOM 1941 N N . GLY A 1 266 ? 2.632 -19.930 5.745 1.00 73.50 266 GLY A N 1
ATOM 1942 C CA . GLY A 1 266 ? 3.024 -21.257 5.265 1.00 73.50 266 GLY A CA 1
ATOM 1943 C C . GLY A 1 266 ? 3.704 -21.230 3.892 1.00 73.50 266 GLY A C 1
ATOM 1944 O O . GLY A 1 266 ? 3.581 -22.183 3.129 1.00 73.50 266 GLY A O 1
ATOM 1945 N N . LEU A 1 267 ? 4.388 -20.130 3.558 1.00 71.19 267 LEU A N 1
ATOM 1946 C CA . LEU A 1 267 ? 4.982 -19.887 2.238 1.00 71.19 267 LEU A CA 1
ATOM 1947 C C . LEU A 1 267 ? 6.508 -20.047 2.210 1.00 71.19 267 LEU A C 1
ATOM 1949 O O . LEU A 1 267 ? 7.124 -19.776 1.178 1.00 71.19 267 LEU A O 1
ATOM 1953 N N . LEU A 1 268 ? 7.142 -20.430 3.323 1.00 68.88 268 LEU A N 1
ATOM 1954 C CA . LEU A 1 268 ? 8.583 -20.681 3.326 1.00 68.88 268 LEU A CA 1
ATOM 1955 C C . LEU A 1 268 ? 8.934 -21.819 2.352 1.00 68.88 268 LEU A C 1
ATOM 1957 O O . LEU A 1 268 ? 8.234 -22.835 2.344 1.00 68.88 268 LEU A O 1
ATOM 1961 N N . PRO A 1 269 ? 10.025 -21.681 1.571 1.00 63.94 269 PRO A N 1
ATOM 1962 C CA . PRO A 1 269 ? 10.469 -22.731 0.667 1.00 63.94 269 PRO A CA 1
ATOM 1963 C C . PRO A 1 269 ? 10.667 -24.045 1.416 1.00 63.94 269 PRO A C 1
ATOM 1965 O O . PRO A 1 269 ? 11.252 -24.078 2.507 1.00 63.94 269 PRO A O 1
ATOM 1968 N N . SER A 1 270 ? 10.213 -25.139 0.812 1.00 60.41 270 SER A N 1
ATOM 1969 C CA . SER A 1 270 ? 10.451 -26.477 1.354 1.00 60.41 270 SER A CA 1
ATOM 1970 C C . SER A 1 270 ? 11.958 -26.769 1.441 1.00 60.41 270 SER A C 1
ATOM 1972 O O . SER A 1 270 ? 12.767 -26.198 0.703 1.00 60.41 270 SER A O 1
ATOM 1974 N N . GLY A 1 271 ? 12.368 -27.696 2.319 1.00 58.28 271 GLY A N 1
ATOM 1975 C CA . GLY A 1 271 ? 13.782 -28.087 2.449 1.00 58.28 271 GLY A CA 1
ATOM 1976 C C . GLY A 1 271 ? 14.422 -28.508 1.116 1.00 58.28 271 GLY A C 1
ATOM 1977 O O . GLY A 1 271 ? 15.609 -28.275 0.897 1.00 58.28 271 GLY A O 1
ATOM 1978 N N . THR A 1 272 ? 13.618 -29.046 0.197 1.00 56.62 272 THR A N 1
ATOM 1979 C CA . THR A 1 272 ? 14.019 -29.440 -1.158 1.00 56.62 272 THR A CA 1
ATOM 1980 C C . THR A 1 272 ? 14.255 -28.242 -2.084 1.00 56.62 272 THR A C 1
ATOM 1982 O O . THR A 1 272 ? 15.239 -28.234 -2.818 1.00 56.62 272 THR A O 1
ATOM 1985 N N . GLU A 1 273 ? 13.415 -27.204 -2.039 1.00 56.97 273 GLU A N 1
ATOM 1986 C CA . GLU A 1 273 ? 13.604 -25.973 -2.830 1.00 56.97 273 GLU A CA 1
ATOM 1987 C C . GLU A 1 273 ? 14.834 -25.191 -2.371 1.00 56.97 273 GLU A C 1
ATOM 1989 O O . GLU A 1 273 ? 15.627 -24.732 -3.193 1.00 56.97 273 GLU A O 1
ATOM 1994 N N . ARG A 1 274 ? 15.051 -25.128 -1.054 1.00 58.94 274 ARG A N 1
ATOM 1995 C CA . ARG A 1 274 ? 16.233 -24.490 -0.465 1.00 58.94 274 ARG A CA 1
ATOM 1996 C C . ARG A 1 274 ? 17.522 -25.225 -0.847 1.00 58.94 274 ARG A C 1
ATOM 1998 O O . ARG A 1 274 ? 18.533 -24.588 -1.129 1.00 58.94 274 ARG A O 1
ATOM 2005 N N . ALA A 1 275 ? 17.479 -26.558 -0.902 1.00 55.41 275 ALA A N 1
ATOM 2006 C CA . ALA A 1 275 ? 18.597 -27.386 -1.354 1.00 55.41 275 ALA A CA 1
ATOM 2007 C C . ALA A 1 275 ? 18.891 -27.219 -2.856 1.00 55.41 275 ALA A C 1
ATOM 2009 O O . ALA A 1 275 ? 20.058 -27.190 -3.240 1.00 55.41 275 ALA A O 1
ATOM 2010 N N . LEU A 1 276 ? 17.862 -27.061 -3.698 1.00 57.25 276 LEU A N 1
ATOM 2011 C CA . LEU A 1 276 ? 18.020 -26.788 -5.132 1.00 57.25 276 LEU A CA 1
ATOM 2012 C C . LEU A 1 276 ? 18.629 -25.401 -5.398 1.00 57.25 276 LEU A C 1
ATOM 2014 O O . LEU A 1 276 ? 19.480 -25.275 -6.276 1.00 57.25 276 LEU A O 1
ATOM 2018 N N . GLU A 1 277 ? 18.261 -24.378 -4.621 1.00 56.91 277 GLU A N 1
ATOM 2019 C CA . GLU A 1 277 ? 18.885 -23.046 -4.702 1.00 56.91 277 GLU A CA 1
ATOM 2020 C C . GLU A 1 277 ? 20.344 -23.050 -4.225 1.00 56.91 277 GLU A C 1
ATOM 2022 O O . GLU A 1 277 ? 21.202 -22.443 -4.866 1.00 56.91 277 GLU A O 1
ATOM 2027 N N . LEU A 1 278 ? 20.652 -23.789 -3.152 1.00 54.16 278 LEU A N 1
ATOM 2028 C CA . LEU A 1 278 ? 22.024 -23.986 -2.662 1.00 54.16 278 LEU A CA 1
ATOM 2029 C C . LEU A 1 278 ? 22.898 -24.763 -3.661 1.00 54.16 278 LEU A C 1
ATOM 2031 O O . LEU A 1 278 ? 24.077 -24.452 -3.818 1.00 54.16 278 LEU A O 1
ATOM 2035 N N . ALA A 1 279 ? 22.325 -25.746 -4.361 1.00 51.69 279 ALA A N 1
ATOM 2036 C CA . ALA A 1 279 ? 23.020 -26.522 -5.388 1.00 51.69 279 ALA A CA 1
ATOM 2037 C C . ALA A 1 279 ? 23.296 -25.716 -6.674 1.00 51.69 279 ALA A C 1
ATOM 2039 O O . ALA A 1 279 ? 24.196 -26.069 -7.434 1.00 51.69 279 ALA A O 1
ATOM 2040 N N . GLY A 1 280 ? 22.561 -24.620 -6.906 1.00 52.50 280 GLY A N 1
ATOM 2041 C CA . GLY A 1 280 ? 22.678 -23.757 -8.087 1.00 52.50 280 GLY A CA 1
ATOM 2042 C C . GLY A 1 280 ? 23.870 -22.790 -8.097 1.00 52.50 280 GLY A C 1
ATOM 2043 O O . GLY A 1 280 ? 24.044 -22.071 -9.077 1.00 52.50 280 GLY A O 1
ATOM 2044 N N . GLY A 1 281 ? 24.688 -22.741 -7.037 1.00 50.44 281 GLY A N 1
ATOM 2045 C CA . GLY A 1 281 ? 26.034 -22.138 -7.028 1.00 50.44 281 GLY A CA 1
ATOM 2046 C C . GLY A 1 281 ? 26.172 -20.630 -7.319 1.00 50.44 281 GLY A C 1
ATOM 2047 O O . GLY A 1 281 ? 27.282 -20.107 -7.247 1.00 50.44 281 GLY A O 1
ATOM 2048 N N . GLY A 1 282 ? 25.101 -19.897 -7.628 1.00 59.62 282 GLY A N 1
ATOM 2049 C CA . GLY A 1 282 ? 25.182 -18.502 -8.072 1.00 59.62 282 GLY A CA 1
ATOM 2050 C C . GLY A 1 282 ? 24.476 -17.527 -7.137 1.00 59.62 282 GLY A C 1
ATOM 2051 O O . GLY A 1 282 ? 23.254 -17.511 -7.116 1.00 59.62 282 GLY A O 1
ATOM 2052 N N . ARG A 1 283 ? 25.247 -16.699 -6.410 1.00 70.25 283 ARG A N 1
ATOM 2053 C CA . ARG A 1 283 ? 24.889 -15.429 -5.712 1.00 70.25 283 ARG A CA 1
ATOM 2054 C C . ARG A 1 283 ? 23.510 -15.303 -5.009 1.00 70.25 283 ARG A C 1
ATOM 2056 O O . ARG A 1 283 ? 23.149 -14.192 -4.641 1.00 70.25 283 ARG A O 1
ATOM 2063 N N . TYR A 1 284 ? 22.777 -16.391 -4.773 1.00 76.38 284 TYR A N 1
ATOM 2064 C CA . TYR A 1 284 ? 21.435 -16.423 -4.171 1.00 76.38 284 TYR A CA 1
ATOM 2065 C C . TYR A 1 284 ? 20.389 -15.552 -4.900 1.00 76.38 284 TYR A C 1
ATOM 2067 O O . TYR A 1 284 ? 19.574 -14.882 -4.271 1.00 76.38 284 TYR A O 1
ATOM 2075 N N . LEU A 1 285 ? 20.389 -15.561 -6.240 1.00 76.69 285 LEU A N 1
ATOM 2076 C CA . LEU A 1 285 ? 19.440 -14.801 -7.078 1.00 76.69 285 LEU A CA 1
ATOM 2077 C C . LEU A 1 285 ? 18.066 -15.494 -7.195 1.00 76.69 285 LEU A C 1
ATOM 2079 O O . LEU A 1 285 ? 17.597 -15.792 -8.292 1.00 76.69 285 LEU A O 1
ATOM 2083 N N . SER A 1 286 ? 17.430 -15.791 -6.062 1.00 75.19 286 SER A N 1
ATOM 2084 C CA . SER A 1 286 ? 16.174 -16.552 -5.998 1.00 75.19 286 SER A CA 1
ATOM 2085 C C . SER A 1 286 ? 14.922 -15.721 -6.287 1.00 75.19 286 SER A C 1
ATOM 2087 O O . SER A 1 286 ? 13.892 -16.271 -6.670 1.00 75.19 286 SER A O 1
ATOM 2089 N N . GLY A 1 287 ? 14.977 -14.405 -6.073 1.00 72.50 287 GLY A N 1
ATOM 2090 C CA . GLY A 1 287 ? 13.790 -13.551 -5.980 1.00 72.50 287 GLY A CA 1
ATOM 2091 C C . GLY A 1 287 ? 13.003 -13.720 -4.672 1.00 72.50 287 GLY A C 1
ATOM 2092 O O . GLY A 1 287 ? 12.031 -13.001 -4.463 1.00 72.50 287 GLY A O 1
ATOM 2093 N N . ASP A 1 288 ? 13.415 -14.614 -3.767 1.00 76.94 288 ASP A N 1
ATOM 2094 C CA . ASP A 1 288 ? 12.790 -14.803 -2.453 1.00 76.94 288 ASP A CA 1
ATOM 2095 C C . ASP A 1 288 ? 13.441 -13.888 -1.411 1.00 76.94 288 ASP A C 1
ATOM 2097 O O . ASP A 1 288 ? 14.177 -14.322 -0.528 1.00 76.94 288 ASP A O 1
ATOM 2101 N N . LEU A 1 289 ? 13.176 -12.589 -1.555 1.00 80.06 289 LEU A N 1
ATOM 2102 C CA . LEU A 1 289 ? 13.732 -11.531 -0.701 1.00 80.06 289 LEU A CA 1
ATOM 2103 C C . LEU A 1 289 ? 12.805 -11.160 0.474 1.00 80.06 289 LEU A C 1
ATOM 2105 O O . LEU A 1 289 ? 13.240 -10.587 1.468 1.00 80.06 289 LEU A O 1
ATOM 2109 N N . SER A 1 290 ? 11.522 -11.528 0.395 1.00 75.62 290 SER A N 1
ATOM 2110 C CA . SER A 1 290 ? 10.521 -11.221 1.423 1.00 75.62 290 SER A CA 1
ATOM 2111 C C . SER A 1 290 ? 10.581 -12.211 2.590 1.00 75.62 290 SER A C 1
ATOM 2113 O O . SER A 1 290 ? 10.497 -13.421 2.378 1.00 75.62 290 SER A O 1
ATOM 2115 N N . PHE A 1 291 ? 10.667 -11.703 3.825 1.00 69.25 291 PHE A N 1
ATOM 2116 C CA . PHE A 1 291 ? 10.756 -12.534 5.035 1.00 69.25 291 PHE A CA 1
ATOM 2117 C C . PHE A 1 291 ? 9.747 -12.117 6.120 1.00 69.25 291 PHE A C 1
ATOM 2119 O O . PHE A 1 291 ? 8.898 -12.911 6.522 1.00 69.25 291 PHE A O 1
ATOM 2126 N N . PHE A 1 292 ? 9.776 -10.849 6.544 1.00 73.75 292 PHE A N 1
ATOM 2127 C CA . PHE A 1 292 ? 9.073 -10.372 7.748 1.00 73.75 292 PHE A CA 1
ATOM 2128 C C . PHE A 1 292 ? 7.614 -9.933 7.537 1.00 73.75 292 PHE A C 1
ATOM 2130 O O . PHE A 1 292 ? 6.886 -9.725 8.502 1.00 73.75 292 PHE A O 1
ATOM 2137 N N . GLY A 1 293 ? 7.168 -9.755 6.289 1.00 73.81 293 GLY A N 1
ATOM 2138 C CA . GLY A 1 293 ? 5.787 -9.350 5.996 1.00 73.81 293 GLY A CA 1
ATOM 2139 C C . GLY A 1 293 ? 5.447 -7.883 6.304 1.00 73.81 293 GLY A C 1
ATOM 2140 O O . GLY A 1 293 ? 4.271 -7.527 6.271 1.00 73.81 293 GLY A O 1
ATOM 2141 N N . VAL A 1 294 ? 6.439 -7.019 6.558 1.00 82.00 294 VAL A N 1
ATOM 2142 C CA . VAL A 1 294 ? 6.241 -5.587 6.886 1.00 82.00 294 VAL A CA 1
ATOM 2143 C C . VAL A 1 294 ? 6.695 -4.611 5.802 1.00 82.00 294 VAL A C 1
ATOM 2145 O O . VAL A 1 294 ? 6.043 -3.587 5.605 1.00 82.00 294 VAL A O 1
ATOM 2148 N N . GLY A 1 295 ? 7.741 -4.960 5.050 1.00 87.44 295 GLY A N 1
ATOM 2149 C CA . GLY A 1 295 ? 8.542 -4.018 4.262 1.00 87.44 295 GLY A CA 1
ATOM 2150 C C . GLY A 1 295 ? 7.758 -3.104 3.323 1.00 87.44 295 GLY A C 1
ATOM 2151 O O . GLY A 1 295 ? 7.902 -1.889 3.380 1.00 87.44 295 GLY A O 1
ATOM 2152 N N . SER A 1 296 ? 6.827 -3.645 2.528 1.00 90.31 296 SER A N 1
ATOM 2153 C CA . SER A 1 296 ? 6.042 -2.832 1.583 1.00 90.31 296 SER A CA 1
ATOM 2154 C C . SER A 1 296 ? 5.163 -1.776 2.255 1.00 90.31 296 SER A C 1
ATOM 2156 O O . SER A 1 296 ? 4.907 -0.724 1.678 1.00 90.31 296 SER A O 1
ATOM 2158 N N . LYS A 1 297 ? 4.647 -2.074 3.452 1.00 92.19 297 LYS A N 1
ATOM 2159 C CA . LYS A 1 297 ? 3.749 -1.181 4.193 1.00 92.19 297 LYS A CA 1
ATOM 2160 C C . LYS A 1 297 ? 4.560 -0.084 4.863 1.00 92.19 297 LYS A C 1
ATOM 2162 O O . LYS A 1 297 ? 4.233 1.088 4.708 1.00 92.19 297 LYS A O 1
ATOM 2167 N N . THR A 1 298 ? 5.660 -0.471 5.508 1.00 93.12 298 THR A N 1
ATOM 2168 C CA . THR A 1 298 ? 6.657 0.459 6.030 1.00 93.12 298 THR A CA 1
ATOM 2169 C C . THR A 1 298 ? 7.135 1.417 4.936 1.00 93.12 298 THR A C 1
ATOM 2171 O O . THR A 1 298 ? 7.077 2.629 5.120 1.00 93.12 298 THR A O 1
ATOM 2174 N N . ALA A 1 299 ? 7.532 0.896 3.774 1.00 95.75 299 ALA A N 1
ATOM 2175 C CA . ALA A 1 299 ? 7.977 1.689 2.636 1.00 95.75 299 ALA A CA 1
ATOM 2176 C C . ALA A 1 299 ? 6.902 2.661 2.136 1.00 95.75 299 ALA A C 1
ATOM 2178 O O . ALA A 1 299 ? 7.185 3.834 1.893 1.00 95.75 299 ALA A O 1
ATOM 2179 N N . ALA A 1 300 ? 5.658 2.197 2.001 1.00 96.69 300 ALA A N 1
ATOM 2180 C CA . ALA A 1 300 ? 4.562 3.035 1.536 1.00 96.69 300 ALA A CA 1
ATOM 2181 C C . ALA A 1 300 ? 4.290 4.211 2.485 1.00 96.69 300 ALA A C 1
ATOM 2183 O O . ALA A 1 300 ? 4.231 5.353 2.027 1.00 96.69 300 ALA A O 1
ATOM 2184 N N . PHE A 1 301 ? 4.216 3.952 3.796 1.00 96.25 301 PHE A N 1
ATOM 2185 C CA . PHE A 1 301 ? 4.018 4.997 4.806 1.00 96.25 301 PHE A CA 1
ATOM 2186 C C . PHE A 1 301 ? 5.279 5.835 5.080 1.00 96.25 301 PHE A C 1
ATOM 2188 O O . PHE A 1 301 ? 5.185 6.964 5.556 1.00 96.25 301 PHE A O 1
ATOM 2195 N N . PHE A 1 302 ? 6.463 5.345 4.694 1.00 96.38 302 PHE A N 1
ATOM 2196 C CA . PHE A 1 302 ? 7.659 6.177 4.583 1.00 96.38 302 PHE A CA 1
ATOM 2197 C C . PHE A 1 302 ? 7.570 7.161 3.400 1.00 96.38 302 PHE A C 1
ATOM 2199 O O . PHE A 1 302 ? 8.149 8.246 3.431 1.00 96.38 302 PHE A O 1
ATOM 2206 N N . MET A 1 303 ? 6.892 6.810 2.313 1.00 97.12 303 MET A N 1
ATOM 2207 C CA . MET A 1 303 ? 6.854 7.661 1.121 1.00 97.12 303 MET A CA 1
ATOM 2208 C C . MET A 1 303 ? 5.699 8.670 1.139 1.00 97.12 303 MET A C 1
ATOM 2210 O O . MET A 1 303 ? 5.882 9.817 0.725 1.00 97.12 303 MET A O 1
ATOM 2214 N N . GLY A 1 304 ? 4.532 8.278 1.645 1.00 97.12 304 GLY A N 1
ATOM 2215 C CA . GLY A 1 304 ? 3.338 9.121 1.731 1.00 97.12 304 GLY A CA 1
ATOM 2216 C C . GLY A 1 304 ? 2.368 8.653 2.813 1.00 97.12 304 GLY A C 1
ATOM 2217 O O . GLY A 1 304 ? 2.691 7.777 3.606 1.00 97.12 304 GLY A O 1
ATOM 2218 N N . SER A 1 305 ? 1.171 9.236 2.859 1.00 96.75 305 SER A N 1
ATOM 2219 C CA . SER A 1 305 ? 0.137 8.878 3.848 1.00 96.75 305 SER A CA 1
ATOM 2220 C C . SER A 1 305 ? -1.006 8.029 3.298 1.00 96.75 305 SER A C 1
ATOM 2222 O O . SER A 1 305 ? -1.923 7.687 4.046 1.00 96.75 305 SER A O 1
ATOM 2224 N N . SER A 1 306 ? -0.965 7.659 2.019 1.00 96.69 306 SER A N 1
ATOM 2225 C CA . SER A 1 306 ? -2.019 6.883 1.369 1.00 96.69 306 SER A CA 1
ATOM 2226 C C . SER A 1 306 ? -1.423 5.849 0.423 1.00 96.69 306 SER A C 1
ATOM 2228 O O . SER A 1 306 ? -0.643 6.201 -0.459 1.00 96.69 306 SER A O 1
ATOM 2230 N N . VAL A 1 307 ? -1.827 4.586 0.564 1.00 97.50 307 VAL A N 1
ATOM 2231 C CA . VAL A 1 307 ? -1.400 3.486 -0.307 1.00 97.50 307 VAL A CA 1
ATOM 2232 C C . VAL A 1 307 ? -2.597 2.717 -0.843 1.00 97.50 307 VAL A C 1
ATOM 2234 O O . VAL A 1 307 ? -3.419 2.210 -0.085 1.00 97.50 307 VAL A O 1
ATOM 2237 N N . LYS A 1 308 ? -2.681 2.605 -2.165 1.00 97.69 308 LYS A N 1
ATOM 2238 C CA . LYS A 1 308 ? -3.644 1.755 -2.859 1.00 97.69 308 LYS A CA 1
ATOM 2239 C C . LYS A 1 308 ? -2.909 0.628 -3.557 1.00 97.69 308 LYS A C 1
ATOM 2241 O O . LYS A 1 308 ? -1.970 0.868 -4.316 1.00 97.69 308 LYS A O 1
ATOM 2246 N N . LEU A 1 309 ? -3.358 -0.593 -3.325 1.00 97.94 309 LEU A N 1
ATOM 2247 C CA . LEU A 1 309 ? -2.861 -1.771 -4.004 1.00 97.94 309 LEU A CA 1
ATOM 2248 C C . LEU A 1 309 ? -3.971 -2.329 -4.891 1.00 97.94 309 LEU A C 1
ATOM 2250 O O . LEU A 1 309 ? -5.045 -2.644 -4.394 1.00 97.94 309 LEU A O 1
ATOM 2254 N N . ALA A 1 310 ? -3.707 -2.430 -6.191 1.00 98.31 310 ALA A N 1
ATOM 2255 C CA . ALA A 1 310 ? -4.600 -3.003 -7.190 1.00 98.31 310 ALA A CA 1
ATOM 2256 C C . ALA A 1 310 ? -3.933 -4.233 -7.807 1.00 98.31 310 ALA A C 1
ATOM 2258 O O . ALA A 1 310 ? -2.762 -4.184 -8.184 1.00 98.31 310 ALA A O 1
ATOM 2259 N N . THR A 1 311 ? -4.644 -5.349 -7.902 1.00 98.62 311 THR A N 1
ATOM 2260 C CA . THR A 1 311 ? -4.056 -6.613 -8.353 1.00 98.62 311 THR A CA 1
ATOM 2261 C C . THR A 1 311 ? -5.045 -7.453 -9.143 1.00 98.62 311 THR A C 1
ATOM 2263 O O . THR A 1 311 ? -6.250 -7.440 -8.884 1.00 98.62 311 THR A O 1
ATOM 2266 N N . ARG A 1 312 ? -4.524 -8.180 -10.129 1.00 98.06 312 ARG A N 1
ATOM 2267 C CA . ARG A 1 312 ? -5.290 -9.073 -10.994 1.00 98.06 312 ARG A CA 1
ATOM 2268 C C . ARG A 1 312 ? -4.476 -10.325 -11.274 1.00 98.06 312 ARG A C 1
ATOM 2270 O O . ARG A 1 312 ? -3.335 -10.234 -11.725 1.00 98.06 312 ARG A O 1
ATOM 2277 N N . GLN A 1 313 ? -5.074 -11.486 -11.036 1.00 96.88 313 GLN A N 1
ATOM 2278 C CA . GLN A 1 313 ? -4.493 -12.768 -11.428 1.00 96.88 313 GLN A CA 1
ATOM 2279 C C . GLN A 1 313 ? -4.848 -13.123 -12.870 1.00 96.88 313 GLN A C 1
ATOM 2281 O O . GLN A 1 313 ? -5.886 -12.700 -13.386 1.00 96.88 313 GLN A O 1
ATOM 2286 N N . ALA A 1 314 ? -4.010 -13.951 -13.492 1.00 94.19 314 ALA A N 1
ATOM 2287 C CA . ALA A 1 314 ? -4.279 -14.492 -14.816 1.00 94.19 314 ALA A CA 1
ATOM 2288 C C . ALA A 1 314 ? -5.626 -15.229 -14.825 1.00 94.19 314 ALA A C 1
ATOM 2290 O O . ALA A 1 314 ? -5.885 -16.077 -13.974 1.00 94.19 314 ALA A O 1
ATOM 2291 N N . GLY A 1 315 ? -6.494 -14.876 -15.774 1.00 91.94 315 GLY A N 1
ATOM 2292 C CA . GLY A 1 315 ? -7.844 -15.436 -15.880 1.00 91.94 315 GLY A CA 1
ATOM 2293 C C . GLY A 1 315 ? -8.880 -14.836 -14.921 1.00 91.94 315 GLY A C 1
ATOM 2294 O O . GLY A 1 315 ? -10.052 -15.186 -15.026 1.00 91.94 315 GLY A O 1
ATOM 2295 N N . SER A 1 316 ? -8.503 -13.911 -14.029 1.00 95.25 316 SER A N 1
ATOM 2296 C CA . SER A 1 316 ? -9.479 -13.177 -13.216 1.00 95.25 316 SER A CA 1
ATOM 2297 C C . SER A 1 316 ? -10.246 -12.167 -14.073 1.00 95.25 316 SER A C 1
ATOM 2299 O O . SER A 1 316 ? -9.644 -11.380 -14.816 1.00 95.25 316 SER A O 1
ATOM 2301 N N . ALA A 1 317 ? -11.573 -12.160 -13.932 1.00 95.12 317 ALA A N 1
ATOM 2302 C CA . ALA A 1 317 ? -12.433 -11.139 -14.527 1.00 95.12 317 ALA A CA 1
ATOM 2303 C C . ALA A 1 317 ? -12.240 -9.780 -13.841 1.00 95.12 317 ALA A C 1
ATOM 2305 O O . ALA A 1 317 ? -12.210 -8.759 -14.512 1.00 95.12 317 ALA A O 1
ATOM 2306 N N . SER A 1 318 ? -12.022 -9.775 -12.524 1.00 97.25 318 SER A N 1
ATOM 2307 C CA . SER A 1 318 ? -11.964 -8.548 -11.730 1.00 97.25 318 SER A CA 1
ATOM 2308 C C . SER A 1 318 ? -10.542 -8.168 -11.321 1.00 97.25 318 SER A C 1
ATOM 2310 O O . SER A 1 318 ? -9.682 -9.027 -11.091 1.00 97.25 318 SER A O 1
ATOM 2312 N N . VAL A 1 319 ? -10.332 -6.861 -11.171 1.00 98.50 319 VAL A N 1
ATOM 2313 C CA . VAL A 1 319 ? -9.232 -6.265 -10.410 1.00 98.50 319 VAL A CA 1
ATOM 2314 C C . VAL A 1 319 ? -9.690 -6.119 -8.961 1.00 98.50 319 VAL A C 1
ATOM 2316 O O . VAL A 1 319 ? -10.779 -5.603 -8.696 1.00 98.50 319 VAL A O 1
ATOM 2319 N N . HIS A 1 320 ? -8.865 -6.577 -8.023 1.00 98.38 320 HIS A N 1
ATOM 2320 C CA . HIS A 1 320 ? -9.099 -6.401 -6.594 1.00 98.38 320 HIS A CA 1
ATOM 2321 C C . HIS A 1 320 ? -8.270 -5.229 -6.085 1.00 98.38 320 HIS A C 1
ATOM 2323 O O . HIS A 1 320 ? -7.070 -5.160 -6.361 1.00 98.38 320 HIS A O 1
ATOM 2329 N N . GLU A 1 321 ? -8.894 -4.322 -5.339 1.00 98.12 321 GLU A N 1
ATOM 2330 C CA . GLU A 1 321 ? -8.216 -3.161 -4.775 1.00 98.12 321 GLU A CA 1
ATOM 2331 C C . GLU A 1 321 ? -8.397 -3.078 -3.267 1.00 98.12 321 GLU A C 1
ATOM 2333 O O . GLU A 1 321 ? -9.479 -3.317 -2.734 1.00 98.12 321 GLU A O 1
ATOM 2338 N N . LEU A 1 322 ? -7.324 -2.686 -2.592 1.00 97.50 322 LEU A N 1
ATOM 2339 C CA . LEU A 1 322 ? -7.343 -2.314 -1.190 1.00 97.50 322 LEU A CA 1
ATOM 2340 C C . LEU A 1 322 ? -6.667 -0.956 -1.039 1.00 97.50 322 LEU A C 1
ATOM 2342 O O . LEU A 1 322 ? -5.542 -0.756 -1.503 1.00 97.50 322 LEU A O 1
ATOM 2346 N N . HIS A 1 323 ? -7.350 -0.027 -0.381 1.00 96.94 323 HIS A N 1
ATOM 2347 C CA . HIS A 1 323 ? -6.845 1.312 -0.109 1.00 96.94 323 HIS A CA 1
ATOM 2348 C C . HIS A 1 323 ? -6.708 1.500 1.396 1.00 96.94 323 HIS A C 1
ATOM 2350 O O . HIS A 1 323 ? -7.658 1.294 2.138 1.00 96.94 323 HIS A O 1
ATOM 2356 N N . ILE A 1 324 ? -5.511 1.878 1.840 1.00 96.00 324 ILE A N 1
ATOM 2357 C CA . ILE A 1 324 ? -5.237 2.212 3.233 1.00 96.00 324 ILE A CA 1
ATOM 2358 C C . ILE A 1 324 ? -4.731 3.652 3.282 1.00 96.00 324 ILE A C 1
ATOM 2360 O O . ILE A 1 324 ? -3.666 3.970 2.746 1.00 96.00 324 ILE A O 1
ATOM 2364 N N . ALA A 1 325 ? -5.489 4.522 3.947 1.00 95.88 325 ALA A N 1
ATOM 2365 C CA . ALA A 1 325 ? -5.145 5.926 4.135 1.00 95.88 325 ALA A CA 1
ATOM 2366 C C . ALA A 1 325 ? -4.933 6.234 5.618 1.00 95.88 325 ALA A C 1
ATOM 2368 O O . ALA A 1 325 ? -5.796 5.973 6.455 1.00 95.88 325 ALA A O 1
ATOM 2369 N N . GLY A 1 326 ? -3.799 6.849 5.956 1.00 95.50 326 GLY A N 1
ATOM 2370 C CA . GLY A 1 326 ? -3.466 7.187 7.339 1.00 95.50 326 GLY A CA 1
ATOM 2371 C C . GLY A 1 326 ? -4.489 8.125 7.984 1.00 95.50 326 GLY A C 1
ATOM 2372 O O . GLY A 1 326 ? -4.809 7.966 9.161 1.00 95.50 326 GLY A O 1
ATOM 2373 N N . ALA A 1 327 ? -5.058 9.050 7.204 1.00 95.25 327 ALA A N 1
ATOM 2374 C CA . ALA A 1 327 ? -6.125 9.935 7.661 1.00 95.25 327 ALA A CA 1
ATOM 2375 C C . ALA A 1 327 ? -7.400 9.171 8.062 1.00 95.25 327 ALA A C 1
ATOM 2377 O O . ALA A 1 327 ? -8.030 9.528 9.057 1.00 95.25 327 ALA A O 1
ATOM 2378 N N . GLU A 1 328 ? -7.751 8.108 7.335 1.00 95.25 328 GLU A N 1
ATOM 2379 C CA . GLU A 1 328 ? -8.940 7.298 7.613 1.00 95.25 328 GLU A CA 1
ATOM 2380 C C . GLU A 1 328 ? -8.749 6.430 8.861 1.00 95.25 328 GLU A C 1
ATOM 2382 O O . GLU A 1 328 ? -9.605 6.416 9.746 1.00 95.25 328 GLU A O 1
ATOM 2387 N N . LEU A 1 329 ? -7.577 5.805 9.007 1.00 95.44 329 LEU A N 1
ATOM 2388 C CA . LEU A 1 329 ? -7.224 5.046 10.211 1.00 95.44 329 LEU A CA 1
ATOM 2389 C C . LEU A 1 329 ? -7.271 5.923 11.475 1.00 95.44 329 LEU A C 1
ATOM 2391 O O . LEU A 1 329 ? -7.807 5.525 12.511 1.00 95.44 329 LEU A O 1
ATOM 2395 N N . GLU A 1 330 ? -6.735 7.143 11.391 1.00 94.81 330 GLU A N 1
ATOM 2396 C CA . GLU A 1 330 ? -6.776 8.129 12.475 1.00 94.81 330 GLU A CA 1
ATOM 2397 C C . GLU A 1 330 ? -8.201 8.624 12.762 1.00 94.81 330 GLU A C 1
ATOM 2399 O O . GLU A 1 330 ? -8.569 8.799 13.928 1.00 94.81 330 GLU A O 1
ATOM 2404 N N . ARG A 1 331 ? -9.024 8.829 11.724 1.00 96.06 331 ARG A N 1
ATOM 2405 C CA . ARG A 1 331 ? -10.439 9.191 11.873 1.00 96.06 331 ARG A CA 1
ATOM 2406 C C . ARG A 1 331 ? -11.192 8.099 12.633 1.00 96.06 331 ARG A C 1
ATOM 2408 O O . ARG A 1 331 ? -11.802 8.408 13.656 1.00 96.06 331 ARG A O 1
ATOM 2415 N N . ARG A 1 332 ? -11.097 6.837 12.195 1.00 92.81 332 ARG A N 1
ATOM 2416 C CA . ARG A 1 332 ? -11.755 5.688 12.843 1.00 92.81 332 ARG A CA 1
ATOM 2417 C C . ARG A 1 332 ? -11.325 5.523 14.291 1.00 92.81 332 ARG A C 1
ATOM 2419 O O . ARG A 1 332 ? -12.174 5.369 15.167 1.00 92.81 332 ARG A O 1
ATOM 2426 N N . TYR A 1 333 ? -10.026 5.658 14.559 1.00 92.44 333 TYR A N 1
ATOM 2427 C CA . TYR A 1 333 ? -9.496 5.596 15.919 1.00 92.44 333 TYR A CA 1
ATOM 2428 C C . TYR A 1 333 ? -10.105 6.671 16.831 1.00 92.44 333 TYR A C 1
ATOM 2430 O O . TYR A 1 333 ? -10.521 6.368 17.949 1.00 92.44 333 TYR A O 1
ATOM 2438 N N . ARG A 1 334 ? -10.223 7.919 16.356 1.00 91.56 334 ARG A N 1
ATOM 2439 C CA . ARG A 1 334 ? -10.844 9.016 17.125 1.00 91.56 334 ARG A CA 1
ATOM 2440 C C . ARG A 1 334 ? -12.348 8.833 17.316 1.00 91.56 334 ARG A C 1
ATOM 2442 O O . ARG A 1 334 ? -12.875 9.267 18.339 1.00 91.56 334 ARG A O 1
ATOM 2449 N N . SER A 1 335 ? -13.020 8.206 16.355 1.00 92.19 335 SER A N 1
ATOM 2450 C CA . SER A 1 335 ? -14.452 7.901 16.419 1.00 92.19 335 SER A CA 1
ATOM 2451 C C . SER A 1 335 ? -14.790 6.678 17.279 1.00 92.19 335 SER A C 1
ATOM 2453 O O . SER A 1 335 ? -15.959 6.493 17.608 1.00 92.19 335 SER A O 1
ATOM 2455 N N . GLY A 1 336 ? -13.807 5.847 17.647 1.00 87.19 336 GLY A N 1
ATOM 2456 C CA . GLY A 1 336 ? -14.048 4.556 18.303 1.00 87.19 336 GLY A CA 1
ATOM 2457 C C . GLY A 1 336 ? -14.579 3.472 17.355 1.00 87.19 336 GLY A C 1
ATOM 2458 O O . GLY A 1 336 ? -15.153 2.489 17.814 1.00 87.19 336 GLY A O 1
ATOM 2459 N N . GLU A 1 337 ? -14.400 3.658 16.045 1.00 89.81 337 GLU A N 1
ATOM 2460 C CA . GLU A 1 337 ? -14.720 2.673 15.009 1.00 89.81 337 GLU A CA 1
ATOM 2461 C C . GLU A 1 337 ? -13.608 1.611 14.907 1.00 89.81 337 GLU A C 1
ATOM 2463 O O . GLU A 1 337 ? -12.499 1.781 15.428 1.00 89.81 337 GLU A O 1
ATOM 2468 N N . ASN A 1 338 ? -13.882 0.508 14.206 1.00 89.94 338 ASN A N 1
ATOM 2469 C CA . ASN A 1 338 ? -12.883 -0.527 13.956 1.00 89.94 338 ASN A CA 1
ATOM 2470 C C . ASN A 1 338 ? -11.777 0.010 13.033 1.00 89.94 338 ASN A C 1
ATOM 2472 O O . ASN A 1 338 ? -11.965 0.175 11.834 1.00 89.94 338 ASN A O 1
ATOM 2476 N N . VAL A 1 339 ? -10.602 0.281 13.607 1.00 92.50 339 VAL A N 1
ATOM 2477 C CA . VAL A 1 339 ? -9.469 0.912 12.903 1.00 92.50 339 VAL A CA 1
ATOM 2478 C C . VAL A 1 339 ? -8.951 0.072 11.736 1.00 92.50 339 VAL A C 1
ATOM 2480 O O . VAL A 1 339 ? -8.564 0.626 10.718 1.00 92.50 339 VAL A O 1
ATOM 2483 N N . TYR A 1 340 ? -8.916 -1.252 11.886 1.00 92.19 340 TYR A N 1
ATOM 2484 C CA . TYR A 1 340 ? -8.284 -2.171 10.931 1.00 92.19 340 TYR A CA 1
ATOM 2485 C C . TYR A 1 340 ? -9.305 -2.979 10.120 1.00 92.19 340 TYR A C 1
ATOM 2487 O O . TYR A 1 340 ? -9.091 -4.160 9.854 1.00 92.19 340 TYR A O 1
ATOM 2495 N N . GLU A 1 341 ? -10.421 -2.356 9.755 1.00 89.25 341 GLU A N 1
ATOM 2496 C CA . GLU A 1 341 ? -11.423 -2.927 8.852 1.00 89.25 341 GLU A CA 1
ATOM 2497 C C . GLU A 1 341 ? -11.539 -2.043 7.620 1.00 89.25 341 GLU A C 1
ATOM 2499 O O . GLU A 1 341 ? -11.839 -0.869 7.764 1.00 89.25 341 GLU A O 1
ATOM 2504 N N . GLU A 1 342 ? -11.305 -2.578 6.427 1.00 90.69 342 GLU A N 1
ATOM 2505 C CA . GLU A 1 342 ? -11.477 -1.853 5.164 1.00 90.69 342 GLU A CA 1
ATOM 2506 C C . GLU A 1 342 ? -12.297 -2.679 4.183 1.00 90.69 342 GLU A C 1
ATOM 2508 O O . GLU A 1 342 ? -12.241 -3.913 4.197 1.00 90.69 342 GLU A O 1
ATOM 2513 N N . ASP A 1 343 ? -13.001 -1.984 3.293 1.00 92.69 343 ASP A N 1
ATOM 2514 C CA . ASP A 1 343 ? -13.686 -2.612 2.172 1.00 92.69 343 ASP A CA 1
ATOM 2515 C C . ASP A 1 343 ? -12.687 -2.927 1.053 1.00 92.69 343 ASP A C 1
ATOM 2517 O O . ASP A 1 343 ? -11.928 -2.072 0.588 1.00 92.69 343 ASP A O 1
ATOM 2521 N N . MET A 1 344 ? -12.697 -4.179 0.596 1.00 94.69 344 MET A N 1
ATOM 2522 C CA . MET A 1 344 ? -11.964 -4.580 -0.599 1.00 94.69 344 MET A CA 1
ATOM 2523 C C . MET A 1 344 ? -12.832 -4.327 -1.827 1.00 94.69 344 MET A C 1
ATOM 2525 O O . MET A 1 344 ? -13.909 -4.905 -1.968 1.00 94.69 344 MET A O 1
ATOM 2529 N N . MET A 1 345 ? -12.340 -3.501 -2.744 1.00 96.69 345 MET A N 1
ATOM 2530 C CA . MET A 1 345 ? -13.061 -3.193 -3.971 1.00 96.69 345 MET A CA 1
ATOM 2531 C C . MET A 1 345 ? -12.812 -4.272 -5.022 1.00 96.69 345 MET A C 1
ATOM 2533 O O . MET A 1 345 ? -11.709 -4.813 -5.158 1.00 96.69 345 MET A O 1
ATOM 2537 N N . HIS A 1 346 ? -13.851 -4.590 -5.783 1.00 97.56 346 HIS A N 1
ATOM 2538 C CA . HIS A 1 346 ? -13.796 -5.496 -6.922 1.00 97.56 346 HIS A CA 1
ATOM 2539 C C . HIS A 1 346 ? -14.408 -4.777 -8.113 1.00 97.56 346 HIS A C 1
ATOM 2541 O O . HIS A 1 346 ? -15.575 -4.393 -8.061 1.00 97.56 346 HIS A O 1
ATOM 2547 N N . ARG A 1 347 ? -13.619 -4.573 -9.164 1.00 97.62 347 ARG A N 1
ATOM 2548 C CA . ARG A 1 347 ? -14.052 -3.827 -10.348 1.00 97.62 347 ARG A CA 1
ATOM 2549 C C . ARG A 1 347 ? -13.562 -4.470 -11.633 1.00 97.62 347 ARG A C 1
ATOM 2551 O O . ARG A 1 347 ? -12.633 -5.281 -11.617 1.00 97.62 347 ARG A O 1
ATOM 2558 N N . GLU A 1 348 ? -14.171 -4.077 -12.741 1.00 97.56 348 GLU A N 1
ATOM 2559 C CA . GLU A 1 348 ? -13.691 -4.448 -14.067 1.00 97.56 348 GLU A CA 1
ATOM 2560 C C . GLU A 1 348 ? -12.346 -3.751 -14.372 1.00 97.56 348 GLU A C 1
ATOM 2562 O O . GLU A 1 348 ? -12.096 -2.629 -13.907 1.00 97.56 348 GLU A O 1
ATOM 2567 N N . PRO A 1 349 ? -11.450 -4.388 -15.147 1.00 97.88 349 PRO A N 1
ATOM 2568 C CA . PRO A 1 349 ? -10.225 -3.757 -15.623 1.00 97.88 349 PRO A CA 1
ATOM 2569 C C . PRO A 1 349 ? -10.527 -2.472 -16.403 1.00 97.88 349 PRO A C 1
ATOM 2571 O O . PRO A 1 349 ? -11.354 -2.468 -17.311 1.00 97.88 349 PRO A O 1
ATOM 2574 N N . GLY A 1 350 ? -9.832 -1.386 -16.071 1.00 96.62 350 GLY A N 1
ATOM 2575 C CA . GLY A 1 350 ? -10.017 -0.078 -16.701 1.00 96.62 350 GLY A CA 1
ATOM 2576 C C . GLY A 1 350 ? -11.152 0.785 -16.146 1.00 96.62 350 GLY A C 1
ATOM 2577 O O . GLY A 1 350 ? -11.250 1.940 -16.555 1.00 96.62 350 GLY A O 1
ATOM 2578 N N . ASP A 1 351 ? -11.963 0.282 -15.212 1.00 96.19 351 ASP A N 1
ATOM 2579 C CA . ASP A 1 351 ? -12.963 1.094 -14.508 1.00 96.19 351 ASP A CA 1
ATOM 2580 C C . ASP A 1 351 ? -12.285 2.156 -13.620 1.00 96.19 351 ASP A C 1
ATOM 2582 O O . ASP A 1 351 ? -11.440 1.832 -12.781 1.00 96.19 351 ASP A O 1
ATOM 2586 N N . ASP A 1 352 ? -12.645 3.428 -13.822 1.00 95.56 352 ASP A N 1
ATOM 2587 C CA . ASP A 1 352 ? -12.088 4.587 -13.121 1.00 95.56 352 ASP A CA 1
ATOM 2588 C C . ASP A 1 352 ? -12.955 5.098 -11.963 1.00 95.56 352 ASP A C 1
ATOM 2590 O O . ASP A 1 352 ? -12.550 6.027 -11.257 1.00 95.56 352 ASP A O 1
ATOM 2594 N N . SER A 1 353 ? -14.095 4.452 -11.699 1.00 93.69 353 SER A N 1
ATOM 2595 C CA . SER A 1 353 ? -15.026 4.827 -10.631 1.00 93.69 353 SER A CA 1
ATOM 2596 C C . SER A 1 353 ? -14.421 4.744 -9.224 1.00 93.69 353 SER A C 1
ATOM 2598 O O . SER A 1 353 ? -14.891 5.420 -8.308 1.00 93.69 353 SER A O 1
ATOM 2600 N N . THR A 1 354 ? -13.352 3.959 -9.045 1.00 92.50 354 THR A N 1
ATOM 2601 C CA . THR A 1 354 ? -12.653 3.792 -7.763 1.00 92.50 354 THR A CA 1
ATOM 2602 C C . THR A 1 354 ? -11.439 4.705 -7.594 1.00 92.50 354 THR A C 1
ATOM 2604 O O . THR A 1 354 ? -10.748 4.622 -6.571 1.00 92.50 354 THR A O 1
ATOM 2607 N N . LEU A 1 355 ? -11.137 5.584 -8.560 1.00 93.88 355 LEU A N 1
ATOM 2608 C CA . LEU A 1 355 ? -10.063 6.566 -8.406 1.00 93.88 355 LEU A CA 1
ATOM 2609 C C . LEU A 1 355 ? -10.345 7.476 -7.207 1.00 93.88 355 LEU A C 1
ATOM 2611 O O . LEU A 1 355 ? -11.398 8.101 -7.103 1.00 93.88 355 LEU A O 1
ATOM 2615 N N . SER A 1 356 ? -9.365 7.589 -6.311 1.00 90.06 356 SER A N 1
ATOM 2616 C CA . SER A 1 356 ? -9.434 8.566 -5.226 1.00 90.06 356 SER A CA 1
ATOM 2617 C C . SER A 1 356 ? -9.347 9.989 -5.782 1.00 90.06 356 SER A C 1
ATOM 2619 O O . SER A 1 356 ? -8.838 10.224 -6.884 1.00 90.06 356 SER A O 1
ATOM 2621 N N . GLN A 1 357 ? -9.777 10.972 -4.987 1.00 89.06 357 GLN A N 1
ATOM 2622 C CA . GLN A 1 357 ? -9.626 12.385 -5.339 1.00 89.06 357 GLN A CA 1
ATOM 2623 C C . GLN A 1 357 ? -8.160 12.730 -5.660 1.00 89.06 357 GLN A C 1
ATOM 2625 O O . GLN A 1 357 ? -7.887 13.431 -6.635 1.00 89.06 357 GLN A O 1
ATOM 2630 N N . GLN A 1 358 ? -7.222 12.181 -4.889 1.00 90.81 358 GLN A N 1
ATOM 2631 C CA . GLN A 1 358 ? -5.783 12.362 -5.047 1.00 90.81 358 GLN A CA 1
ATOM 2632 C C . GLN A 1 358 ? -5.283 11.785 -6.376 1.00 90.81 358 GLN A C 1
ATOM 2634 O O . GLN A 1 358 ? -4.500 12.435 -7.060 1.00 90.81 358 GLN A O 1
ATOM 2639 N N . GLU A 1 359 ? -5.750 10.602 -6.779 1.00 93.44 359 GLU A N 1
ATOM 2640 C CA . GLU A 1 359 ? -5.358 9.980 -8.051 1.00 93.44 359 GLU A CA 1
ATOM 2641 C C . GLU A 1 359 ? -5.989 10.670 -9.265 1.00 93.44 359 GLU A C 1
ATOM 2643 O O . GLU A 1 359 ? -5.345 10.823 -10.306 1.00 93.44 359 GLU A O 1
ATOM 2648 N N . SER A 1 360 ? -7.238 11.125 -9.134 1.00 91.94 360 SER A N 1
ATOM 2649 C CA . SER A 1 360 ? -7.993 11.762 -10.220 1.00 91.94 360 SER A CA 1
ATOM 2650 C C . SER A 1 360 ? -7.343 13.056 -10.735 1.00 91.94 360 SER A C 1
ATOM 2652 O O . SER A 1 360 ? -7.556 13.436 -11.891 1.00 91.94 360 SER A O 1
ATOM 2654 N N . ALA A 1 361 ? -6.510 13.690 -9.898 1.00 91.81 361 ALA A N 1
ATOM 2655 C CA . ALA A 1 361 ? -5.747 14.896 -10.207 1.00 91.81 361 ALA A CA 1
ATOM 2656 C C . ALA A 1 361 ? -4.587 14.669 -11.196 1.00 91.81 361 ALA A C 1
ATOM 2658 O O . ALA A 1 361 ? -3.985 15.636 -11.663 1.00 91.81 361 ALA A O 1
ATOM 2659 N N . PHE A 1 362 ? -4.260 13.416 -11.523 1.00 94.44 362 PHE A N 1
ATOM 2660 C CA . PHE A 1 362 ? -3.160 13.062 -12.415 1.00 94.44 362 PHE A CA 1
ATOM 2661 C C . PHE A 1 362 ? -3.719 12.404 -13.671 1.00 94.44 362 PHE A C 1
ATOM 2663 O O . PHE A 1 362 ? -4.223 11.291 -13.613 1.00 94.44 362 PHE A O 1
ATOM 2670 N N . SER A 1 363 ? -3.593 13.045 -14.835 1.00 90.62 363 SER A N 1
ATOM 2671 C CA . SER A 1 363 ? -4.065 12.476 -16.111 1.00 90.62 363 SER A CA 1
ATOM 2672 C C . SER A 1 363 ? -3.490 11.080 -16.393 1.00 90.62 363 SER A C 1
ATOM 2674 O O . SER A 1 363 ? -4.187 10.218 -16.926 1.00 90.62 363 SER A O 1
ATOM 2676 N N . MET A 1 364 ? -2.253 10.833 -15.953 1.00 93.88 364 MET A N 1
ATOM 2677 C CA . MET A 1 364 ? -1.546 9.560 -16.093 1.00 93.88 364 MET A CA 1
ATOM 2678 C C . MET A 1 364 ? -2.265 8.367 -15.434 1.00 93.88 364 MET A C 1
ATOM 2680 O O . MET A 1 364 ? -2.117 7.241 -15.906 1.00 93.88 364 MET A O 1
ATOM 2684 N N . THR A 1 365 ? -3.069 8.574 -14.383 1.00 95.31 365 THR A N 1
ATOM 2685 C CA . THR A 1 365 ? -3.773 7.465 -13.707 1.00 95.31 365 THR A CA 1
ATOM 2686 C C . THR A 1 365 ? -4.798 6.805 -14.620 1.00 95.31 365 THR A C 1
ATOM 2688 O O . THR A 1 365 ? -4.902 5.579 -14.637 1.00 95.31 365 THR A O 1
ATOM 2691 N N . ARG A 1 366 ? -5.472 7.587 -15.472 1.00 94.69 366 ARG A N 1
ATOM 2692 C CA . ARG A 1 366 ? -6.390 7.059 -16.492 1.00 94.69 366 ARG A CA 1
ATOM 2693 C C . ARG A 1 366 ? -5.661 6.232 -17.547 1.00 94.69 366 ARG A C 1
ATOM 2695 O O . ARG A 1 366 ? -6.175 5.203 -17.967 1.00 94.69 366 ARG A O 1
ATOM 2702 N N . THR A 1 367 ? -4.439 6.618 -17.917 1.00 95.62 367 THR A N 1
ATOM 2703 C CA . THR A 1 367 ? -3.589 5.813 -18.808 1.00 95.62 367 THR A CA 1
ATOM 2704 C C . THR A 1 367 ? -3.234 4.467 -18.175 1.00 95.62 367 THR A C 1
ATOM 2706 O O . THR A 1 367 ? -3.247 3.446 -18.859 1.00 95.62 367 THR A O 1
ATOM 2709 N N . TRP A 1 368 ? -2.946 4.434 -16.868 1.00 96.12 368 TRP A N 1
ATOM 2710 C CA . TRP A 1 368 ? -2.666 3.179 -16.163 1.00 96.12 368 TRP A CA 1
ATOM 2711 C C . TRP A 1 368 ? -3.880 2.255 -16.108 1.00 96.12 368 TRP A C 1
ATOM 2713 O O . TRP A 1 368 ? -3.720 1.057 -16.326 1.00 96.12 368 TRP A O 1
ATOM 2723 N N . LEU A 1 369 ? -5.072 2.800 -15.855 1.00 96.75 369 LEU A N 1
ATOM 2724 C CA . LEU A 1 369 ? -6.322 2.038 -15.869 1.00 96.75 369 LEU A CA 1
ATOM 2725 C C . LEU A 1 369 ? -6.635 1.496 -17.267 1.00 96.75 369 LEU A C 1
ATOM 2727 O O . LEU A 1 369 ? -6.892 0.305 -17.419 1.00 96.75 369 LEU A O 1
ATOM 2731 N N . ALA A 1 370 ? -6.524 2.329 -18.303 1.00 96.75 370 ALA A N 1
ATOM 2732 C CA . ALA A 1 370 ? -6.794 1.930 -19.685 1.00 96.75 370 ALA A CA 1
ATOM 2733 C C . ALA A 1 370 ? -5.885 0.790 -20.189 1.00 96.75 370 ALA A C 1
ATOM 2735 O O . ALA A 1 370 ? -6.246 0.094 -21.136 1.00 96.75 370 ALA A O 1
ATOM 2736 N N . ALA A 1 371 ? -4.724 0.575 -19.561 1.00 96.31 371 ALA A N 1
ATOM 2737 C CA . ALA A 1 371 ? -3.817 -0.527 -19.881 1.00 96.31 371 ALA A CA 1
ATOM 2738 C C . ALA A 1 371 ? -4.186 -1.861 -19.195 1.00 96.31 371 ALA A C 1
ATOM 2740 O O . ALA A 1 371 ? -3.707 -2.915 -19.613 1.00 96.31 371 ALA A O 1
ATOM 2741 N N . GLU A 1 372 ? -5.029 -1.853 -18.156 1.00 97.50 372 GLU A N 1
ATOM 2742 C CA . GLU A 1 372 ? -5.380 -3.058 -17.388 1.00 97.50 372 GLU A CA 1
ATOM 2743 C C . GLU A 1 372 ? -6.093 -4.154 -18.194 1.00 97.50 372 GLU A C 1
ATOM 2745 O O . GLU A 1 372 ? -5.791 -5.326 -17.950 1.00 97.50 372 GLU A O 1
ATOM 2750 N N . PRO A 1 373 ? -7.002 -3.850 -19.147 1.00 96.88 373 PRO A N 1
ATOM 2751 C CA . PRO A 1 373 ? -7.654 -4.887 -19.945 1.00 96.88 373 PRO A CA 1
ATOM 2752 C C . PRO A 1 373 ? -6.668 -5.732 -20.759 1.00 96.88 373 PRO A C 1
ATOM 2754 O O . PRO A 1 373 ? -6.894 -6.927 -20.934 1.00 96.88 373 PRO A O 1
ATOM 2757 N N . ALA A 1 374 ? -5.564 -5.129 -21.216 1.00 95.56 374 ALA A N 1
ATOM 2758 C CA . ALA A 1 374 ? -4.517 -5.810 -21.977 1.00 95.56 374 ALA A CA 1
ATOM 2759 C C . ALA A 1 374 ? -3.550 -6.615 -21.088 1.00 95.56 374 ALA A C 1
ATOM 2761 O O . ALA A 1 374 ? -2.852 -7.504 -21.577 1.00 95.56 374 ALA A O 1
ATOM 2762 N N . ALA A 1 375 ? -3.496 -6.325 -19.786 1.00 94.94 375 ALA A N 1
ATOM 2763 C CA . ALA A 1 375 ? -2.643 -7.045 -18.853 1.00 94.94 375 ALA A CA 1
ATOM 2764 C C . ALA A 1 375 ? -3.272 -8.395 -18.477 1.00 94.94 375 ALA A C 1
ATOM 2766 O O . ALA A 1 375 ? -4.393 -8.458 -17.970 1.00 94.94 375 ALA A O 1
ATOM 2767 N N . THR A 1 376 ? -2.519 -9.483 -18.675 1.00 94.56 376 THR A N 1
ATOM 2768 C CA . THR A 1 376 ? -2.946 -10.832 -18.259 1.00 94.56 376 THR A CA 1
ATOM 2769 C C . THR A 1 376 ? -3.026 -10.936 -16.737 1.00 94.56 376 THR A C 1
ATOM 2771 O O . THR A 1 376 ? -4.004 -11.439 -16.193 1.00 94.56 376 THR A O 1
ATOM 2774 N N . SER A 1 377 ? -2.008 -10.426 -16.050 1.00 97.00 377 SER A N 1
ATOM 2775 C CA . SER A 1 377 ? -1.928 -10.326 -14.598 1.00 97.00 377 SER A CA 1
ATOM 2776 C C . SER A 1 377 ? -1.027 -9.156 -14.222 1.00 97.00 377 SER A C 1
ATOM 2778 O O . SER A 1 377 ? -0.164 -8.755 -15.006 1.00 97.00 377 SER A O 1
ATOM 2780 N N . PHE A 1 378 ? -1.249 -8.581 -13.044 1.00 98.25 378 PHE A N 1
ATOM 2781 C CA . PHE A 1 378 ? -0.393 -7.527 -12.510 1.00 98.25 378 PHE A CA 1
ATOM 2782 C C . PHE A 1 378 ? -0.606 -7.335 -11.011 1.00 98.25 378 PHE A C 1
ATOM 2784 O O . PHE A 1 378 ? -1.649 -7.685 -10.452 1.00 98.25 378 PHE A O 1
ATOM 2791 N N . THR A 1 379 ? 0.362 -6.679 -10.381 1.00 98.56 379 THR A N 1
ATOM 2792 C CA . THR A 1 379 ? 0.167 -5.976 -9.112 1.00 98.56 379 THR A CA 1
ATOM 2793 C C . THR A 1 379 ? 0.661 -4.549 -9.266 1.00 98.56 379 THR A C 1
ATOM 2795 O O . THR A 1 379 ? 1.750 -4.322 -9.776 1.00 98.56 379 THR A O 1
ATOM 2798 N N . ARG A 1 380 ? -0.146 -3.576 -8.842 1.00 98.31 380 ARG A N 1
ATOM 2799 C CA . ARG A 1 380 ? 0.174 -2.149 -8.852 1.00 98.31 380 ARG A CA 1
ATOM 2800 C C . ARG A 1 380 ? 0.014 -1.580 -7.451 1.00 98.31 380 ARG A C 1
ATOM 2802 O O . ARG A 1 380 ? -1.086 -1.563 -6.907 1.00 98.31 380 ARG A O 1
ATOM 2809 N N . VAL A 1 381 ? 1.099 -1.050 -6.906 1.00 98.50 381 VAL A N 1
ATOM 2810 C CA . VAL A 1 381 ? 1.112 -0.254 -5.677 1.00 98.50 381 VAL A CA 1
ATOM 2811 C C . VAL A 1 381 ? 1.169 1.214 -6.068 1.00 98.50 381 VAL A C 1
ATOM 2813 O O . VAL A 1 381 ? 2.078 1.618 -6.787 1.00 98.50 381 VAL A O 1
ATOM 2816 N N . THR A 1 382 ? 0.209 2.005 -5.602 1.00 98.25 382 THR A N 1
ATOM 2817 C CA . THR A 1 382 ? 0.139 3.455 -5.812 1.00 98.25 382 THR A CA 1
ATOM 2818 C C . THR A 1 382 ? 0.208 4.147 -4.461 1.00 98.25 382 THR A C 1
ATOM 2820 O O . THR A 1 382 ? -0.617 3.890 -3.589 1.00 98.25 382 THR A O 1
ATOM 2823 N N . ILE A 1 383 ? 1.194 5.017 -4.282 1.00 98.44 383 ILE A N 1
ATOM 2824 C CA . ILE A 1 383 ? 1.400 5.810 -3.074 1.00 98.44 383 ILE A CA 1
ATOM 2825 C C . ILE A 1 383 ? 1.095 7.263 -3.418 1.00 98.44 383 ILE A C 1
ATOM 2827 O O . ILE A 1 383 ? 1.659 7.825 -4.360 1.00 98.44 383 ILE A O 1
ATOM 2831 N N . ALA A 1 384 ? 0.190 7.849 -2.648 1.00 97.56 384 ALA A N 1
ATOM 2832 C CA . ALA A 1 384 ? -0.264 9.222 -2.777 1.00 97.56 384 ALA A CA 1
ATOM 2833 C C . ALA A 1 384 ? 0.027 10.004 -1.494 1.00 97.56 384 ALA A C 1
ATOM 2835 O O . ALA A 1 384 ? 0.466 9.437 -0.491 1.00 97.56 384 ALA A O 1
ATOM 2836 N N . GLU A 1 385 ? -0.236 11.314 -1.541 1.00 96.62 385 GLU A N 1
ATOM 2837 C CA . GLU A 1 385 ? 0.015 12.228 -0.418 1.00 96.62 385 GLU A CA 1
ATOM 2838 C C . GLU A 1 385 ? 1.471 12.124 0.053 1.00 96.62 385 GLU A C 1
ATOM 2840 O O . GLU A 1 385 ? 1.767 11.848 1.216 1.00 96.62 385 GLU A O 1
ATOM 2845 N N . LEU A 1 386 ? 2.387 12.266 -0.911 1.00 97.38 386 LEU A N 1
ATOM 2846 C CA . LEU A 1 386 ? 3.818 12.138 -0.666 1.00 97.38 386 LEU A CA 1
ATOM 2847 C C . LEU A 1 386 ? 4.275 13.138 0.391 1.00 97.38 386 LEU A C 1
ATOM 2849 O O . LEU A 1 386 ? 3.863 14.303 0.389 1.00 97.38 386 LEU A O 1
ATOM 2853 N N . ARG A 1 387 ? 5.185 12.689 1.255 1.00 95.75 387 ARG A N 1
ATOM 2854 C CA . ARG A 1 387 ? 5.814 13.569 2.241 1.00 95.75 387 ARG A CA 1
ATOM 2855 C C . ARG A 1 387 ? 6.599 14.683 1.536 1.00 95.75 387 ARG A C 1
ATOM 2857 O O . ARG A 1 387 ? 7.136 14.428 0.455 1.00 95.75 387 ARG A O 1
ATOM 2864 N N . PRO A 1 388 ? 6.689 15.899 2.104 1.00 95.44 388 PRO A N 1
ATOM 2865 C CA . PRO A 1 388 ? 7.329 17.038 1.440 1.00 95.44 388 PRO A CA 1
ATOM 2866 C C . PRO A 1 388 ? 8.753 16.753 0.945 1.00 95.44 388 PRO A C 1
ATOM 2868 O O . PRO A 1 388 ? 9.128 17.174 -0.150 1.00 95.44 388 PRO A O 1
ATOM 2871 N N . GLU A 1 389 ? 9.531 15.996 1.714 1.00 93.12 389 GLU A N 1
ATOM 2872 C CA . GLU A 1 389 ? 10.905 15.616 1.388 1.00 93.12 389 GLU A CA 1
ATOM 2873 C C . GLU A 1 389 ? 10.940 14.651 0.194 1.00 93.12 389 GLU A C 1
ATOM 2875 O O . GLU A 1 389 ? 11.719 14.829 -0.740 1.00 93.12 389 GLU A O 1
ATOM 2880 N N . VAL A 1 390 ? 10.032 13.671 0.173 1.00 95.44 390 VAL A N 1
ATOM 2881 C CA . VAL A 1 390 ? 9.884 12.701 -0.925 1.00 95.44 390 VAL A CA 1
ATOM 2882 C C . VAL A 1 390 ? 9.377 13.389 -2.191 1.00 95.44 390 VAL A C 1
ATOM 2884 O O . VAL A 1 390 ? 9.912 13.159 -3.273 1.00 95.44 390 VAL A O 1
ATOM 2887 N N . LEU A 1 391 ? 8.390 14.280 -2.070 1.00 96.38 391 LEU A N 1
ATOM 2888 C CA . LEU A 1 391 ? 7.896 15.080 -3.187 1.00 96.38 391 LEU A CA 1
ATOM 2889 C C . LEU A 1 391 ? 9.007 15.955 -3.779 1.00 96.38 391 LEU A C 1
ATOM 2891 O O . LEU A 1 391 ? 9.107 16.068 -4.997 1.00 96.38 391 LEU A O 1
ATOM 2895 N N . SER A 1 392 ? 9.853 16.551 -2.936 1.00 94.56 392 SER A N 1
ATOM 2896 C CA . SER A 1 392 ? 10.986 17.365 -3.391 1.00 94.56 392 SER A CA 1
ATOM 2897 C C . SER A 1 392 ? 11.977 16.542 -4.218 1.00 94.56 392 SER A C 1
ATOM 2899 O O . SER A 1 392 ? 12.395 16.995 -5.279 1.00 94.56 392 SER A O 1
ATOM 2901 N N . LEU A 1 393 ? 12.274 15.307 -3.797 1.00 93.00 393 LEU A N 1
ATOM 2902 C CA . LEU A 1 393 ? 13.129 14.383 -4.554 1.00 93.00 393 LEU A CA 1
ATOM 2903 C C . LEU A 1 393 ? 12.503 13.957 -5.882 1.00 93.00 393 LEU A C 1
ATOM 2905 O O . LEU A 1 393 ? 13.181 13.929 -6.902 1.00 93.00 393 LEU A O 1
ATOM 2909 N N . VAL A 1 394 ? 11.208 13.635 -5.876 1.00 94.00 394 VAL A N 1
ATOM 2910 C CA . VAL A 1 394 ? 10.470 13.208 -7.075 1.00 94.00 394 VAL A CA 1
ATOM 2911 C C . VAL A 1 394 ? 10.351 14.341 -8.106 1.00 94.00 394 VAL A C 1
ATOM 2913 O O . VAL A 1 394 ? 10.271 14.082 -9.304 1.00 94.00 394 VAL A O 1
ATOM 2916 N N . ARG A 1 395 ? 10.355 15.603 -7.663 1.00 94.12 395 ARG A N 1
ATOM 2917 C CA . ARG A 1 395 ? 10.349 16.778 -8.548 1.00 94.12 395 ARG A CA 1
ATOM 2918 C C . ARG A 1 395 ? 11.702 17.074 -9.184 1.00 94.12 395 ARG A C 1
ATOM 2920 O O . ARG A 1 395 ? 11.730 17.712 -10.234 1.00 94.12 395 ARG A O 1
ATOM 2927 N N . ASP A 1 396 ? 12.791 16.682 -8.535 1.00 93.44 396 ASP A N 1
ATOM 2928 C CA . ASP A 1 396 ? 14.140 16.970 -9.000 1.00 93.44 396 ASP A CA 1
ATOM 2929 C C . ASP A 1 396 ? 14.677 15.837 -9.887 1.00 93.44 396 ASP A C 1
ATOM 2931 O O . ASP A 1 396 ? 14.826 14.686 -9.465 1.00 93.44 396 ASP A O 1
ATOM 2935 N N . SER A 1 397 ? 14.993 16.169 -11.139 1.00 89.31 397 SER A N 1
ATOM 2936 C CA . SER A 1 397 ? 15.490 15.201 -12.117 1.00 89.31 397 SER A CA 1
ATOM 2937 C C . SER A 1 397 ? 16.845 14.609 -11.733 1.00 89.31 397 SER A C 1
ATOM 2939 O O . SER A 1 397 ? 17.091 13.435 -12.016 1.00 89.31 397 SER A O 1
ATOM 2941 N N . GLU A 1 398 ? 17.719 15.385 -11.085 1.00 92.56 398 GLU A N 1
ATOM 2942 C CA . GLU A 1 398 ? 19.031 14.890 -10.653 1.00 92.56 398 GLU A CA 1
ATOM 2943 C C . GLU A 1 398 ? 18.882 13.886 -9.509 1.00 92.56 398 GLU A C 1
ATOM 2945 O O . GLU A 1 398 ? 19.427 12.780 -9.576 1.00 92.56 398 GLU A O 1
ATOM 2950 N N . SER A 1 399 ? 18.060 14.216 -8.510 1.00 91.62 399 SER A N 1
ATOM 2951 C CA . SER A 1 399 ? 17.671 13.297 -7.438 1.00 91.62 399 SER A CA 1
ATOM 2952 C C . SER A 1 399 ? 17.056 12.009 -7.986 1.00 91.62 399 SER A C 1
ATOM 2954 O O . SER A 1 399 ? 17.436 10.918 -7.560 1.00 91.62 399 SER A O 1
ATOM 2956 N N . CYS A 1 400 ? 16.167 12.093 -8.980 1.00 89.31 400 CYS A N 1
ATOM 2957 C CA . CYS A 1 400 ? 15.608 10.906 -9.632 1.00 89.31 400 CYS A CA 1
ATOM 2958 C C . CYS A 1 400 ? 16.687 10.052 -10.318 1.00 89.31 400 CYS A C 1
ATOM 2960 O O . CYS A 1 400 ? 16.684 8.828 -10.182 1.00 89.31 400 CYS A O 1
ATOM 2962 N N . ALA A 1 401 ? 17.648 10.671 -11.011 1.00 91.38 401 ALA A N 1
ATOM 2963 C CA . ALA A 1 401 ? 18.759 9.949 -11.631 1.00 91.38 401 ALA A CA 1
ATOM 2964 C C . ALA A 1 401 ? 19.653 9.248 -10.591 1.00 91.38 401 ALA A C 1
ATOM 2966 O O . ALA A 1 401 ? 20.107 8.123 -10.823 1.00 91.38 401 ALA A O 1
ATOM 2967 N N . MET A 1 402 ? 19.872 9.876 -9.431 1.00 91.69 402 MET A N 1
ATOM 2968 C CA . MET A 1 402 ? 20.580 9.266 -8.301 1.00 91.69 402 MET A CA 1
ATOM 2969 C C . MET A 1 402 ? 19.833 8.047 -7.756 1.00 91.69 402 MET A C 1
ATOM 2971 O O . MET A 1 402 ? 20.437 6.993 -7.580 1.00 91.69 402 MET A O 1
ATOM 2975 N N . VAL A 1 403 ? 18.515 8.150 -7.572 1.00 92.06 403 VAL A N 1
ATOM 2976 C CA . VAL A 1 403 ? 17.669 7.032 -7.120 1.00 92.06 403 VAL A CA 1
ATOM 2977 C C . VAL A 1 403 ? 17.722 5.866 -8.106 1.00 92.06 403 VAL A C 1
ATOM 2979 O O . VAL A 1 403 ? 17.898 4.722 -7.693 1.00 92.06 403 VAL A O 1
ATOM 2982 N N . CYS A 1 404 ? 17.638 6.137 -9.412 1.00 92.94 404 CYS A N 1
ATOM 2983 C CA . CYS A 1 404 ? 17.787 5.109 -10.444 1.00 92.94 404 CYS A CA 1
ATOM 2984 C C . CYS A 1 404 ? 19.154 4.413 -10.372 1.00 92.94 404 CYS A C 1
ATOM 2986 O O . CYS A 1 404 ? 19.229 3.194 -10.522 1.00 92.94 404 CYS A O 1
ATOM 2988 N N . ARG A 1 405 ? 20.235 5.164 -10.117 1.00 93.81 405 ARG A N 1
ATOM 2989 C CA . ARG A 1 405 ? 21.582 4.600 -9.953 1.00 93.81 405 ARG A CA 1
ATOM 2990 C C . ARG A 1 405 ? 21.682 3.721 -8.708 1.00 93.81 405 ARG A C 1
ATOM 2992 O O . ARG A 1 405 ? 22.244 2.632 -8.791 1.00 93.81 405 ARG A O 1
ATOM 2999 N N . ASP A 1 406 ? 21.120 4.168 -7.591 1.00 93.88 406 ASP A N 1
ATOM 3000 C CA . ASP A 1 406 ? 21.119 3.411 -6.339 1.00 93.88 406 ASP A CA 1
ATOM 3001 C C . ASP A 1 406 ? 20.315 2.107 -6.482 1.00 93.88 406 ASP A C 1
ATOM 3003 O O . ASP A 1 406 ? 20.785 1.046 -6.072 1.00 93.88 406 ASP A O 1
ATOM 3007 N N . LEU A 1 407 ? 19.166 2.138 -7.165 1.00 95.12 407 LEU A N 1
ATOM 3008 C CA . LEU A 1 407 ? 18.403 0.931 -7.501 1.00 95.12 407 LEU A CA 1
ATOM 3009 C C . LEU A 1 407 ? 19.176 -0.001 -8.446 1.00 95.12 407 LEU A C 1
ATOM 3011 O O . LEU A 1 407 ? 19.235 -1.205 -8.207 1.00 95.12 407 LEU A O 1
ATOM 3015 N N . ALA A 1 408 ? 19.815 0.530 -9.491 1.00 94.81 408 ALA A N 1
ATOM 3016 C CA . ALA A 1 408 ? 20.634 -0.277 -10.397 1.00 94.81 408 ALA A CA 1
ATOM 3017 C C . ALA A 1 408 ? 21.816 -0.941 -9.672 1.00 94.81 408 ALA A C 1
ATOM 3019 O O . ALA A 1 408 ? 22.193 -2.066 -9.998 1.00 94.81 408 ALA A O 1
ATOM 3020 N N . HIS A 1 409 ? 22.381 -0.268 -8.667 1.00 93.56 409 HIS A N 1
ATOM 3021 C CA . HIS A 1 409 ? 23.415 -0.834 -7.812 1.00 93.56 409 HIS A CA 1
ATOM 3022 C C . HIS A 1 409 ? 22.864 -1.964 -6.929 1.00 93.56 409 HIS A C 1
ATOM 3024 O O . HIS A 1 409 ? 23.443 -3.052 -6.922 1.00 93.56 409 HIS A O 1
ATOM 3030 N N . LEU A 1 410 ? 21.731 -1.751 -6.250 1.00 93.00 410 LEU A N 1
ATOM 3031 C CA . LEU A 1 410 ? 21.078 -2.772 -5.418 1.00 93.00 410 LEU A CA 1
ATOM 3032 C C . LEU A 1 410 ? 20.725 -4.032 -6.218 1.00 93.00 410 LEU A C 1
ATOM 3034 O O . LEU A 1 410 ? 20.979 -5.151 -5.773 1.00 93.00 410 LEU A O 1
ATOM 3038 N N . TYR A 1 411 ? 20.200 -3.852 -7.430 1.00 93.88 411 TYR A N 1
ATOM 3039 C CA . TYR A 1 411 ? 19.719 -4.940 -8.280 1.00 93.88 411 TYR A CA 1
ATOM 3040 C C . TYR A 1 411 ? 20.705 -5.364 -9.369 1.00 93.88 411 TYR A C 1
ATOM 3042 O O . TYR A 1 411 ? 20.322 -6.096 -10.280 1.00 93.88 411 TYR A O 1
ATOM 3050 N N . HIS A 1 412 ? 21.980 -4.979 -9.275 1.00 93.75 412 HIS A N 1
ATOM 3051 C CA . HIS A 1 412 ? 22.991 -5.216 -10.312 1.00 93.75 412 HIS A CA 1
ATOM 3052 C C . HIS A 1 412 ? 22.998 -6.659 -10.842 1.00 93.75 412 HIS A C 1
ATOM 3054 O O . HIS A 1 412 ? 22.970 -6.893 -12.047 1.00 93.75 412 HIS A O 1
ATOM 3060 N N . TYR A 1 413 ? 22.991 -7.645 -9.945 1.00 91.00 413 TYR A N 1
ATOM 3061 C CA . TYR A 1 413 ? 23.036 -9.057 -10.333 1.00 91.00 413 TYR A CA 1
ATOM 3062 C C . TYR A 1 413 ? 21.683 -9.613 -10.795 1.00 91.00 413 TYR A C 1
ATOM 3064 O O . TYR A 1 413 ? 21.658 -10.593 -11.534 1.00 91.00 413 TYR A O 1
ATOM 3072 N N . TYR A 1 414 ? 20.565 -8.986 -10.418 1.00 89.62 414 TYR A N 1
ATOM 3073 C CA . TYR A 1 414 ? 19.260 -9.294 -11.011 1.00 89.62 414 TYR A CA 1
ATOM 3074 C C . TYR A 1 414 ? 19.152 -8.738 -12.437 1.00 89.62 414 TYR A C 1
ATOM 3076 O O . TYR A 1 414 ? 18.561 -9.386 -13.295 1.00 89.62 414 TYR A O 1
ATOM 3084 N N . LEU A 1 415 ? 19.765 -7.580 -12.701 1.00 91.19 415 LEU A N 1
ATOM 3085 C CA . LEU A 1 415 ? 19.782 -6.939 -14.017 1.00 91.19 415 LEU A CA 1
ATOM 3086 C C . LEU A 1 415 ? 20.771 -7.597 -14.990 1.00 91.19 415 LEU A C 1
ATOM 3088 O O . LEU A 1 415 ? 20.479 -7.715 -16.176 1.00 91.19 415 LEU A O 1
ATOM 3092 N N . HIS A 1 416 ? 21.938 -8.023 -14.502 1.00 90.00 416 HIS A N 1
ATOM 3093 C CA . HIS A 1 416 ? 23.045 -8.492 -15.347 1.00 90.00 416 HIS A CA 1
ATOM 3094 C C . HIS A 1 416 ? 23.385 -9.980 -15.175 1.00 90.00 416 HIS A C 1
ATOM 3096 O O . HIS A 1 416 ? 24.306 -10.489 -15.814 1.00 90.00 416 HIS A O 1
ATOM 3102 N N . GLY A 1 417 ? 22.660 -10.696 -14.316 1.00 87.69 417 GLY A N 1
ATOM 3103 C CA . GLY A 1 417 ? 22.959 -12.082 -13.974 1.00 87.69 417 GLY A CA 1
ATOM 3104 C C . GLY A 1 417 ? 24.160 -12.228 -13.025 1.00 87.69 417 GLY A C 1
ATOM 3105 O O . GLY A 1 417 ? 24.779 -11.245 -12.613 1.00 87.69 417 GLY A O 1
ATOM 3106 N N . PRO A 1 418 ? 24.527 -13.469 -12.655 1.00 87.69 418 PRO A N 1
ATOM 3107 C CA . PRO A 1 418 ? 25.514 -13.746 -11.603 1.00 87.69 418 PRO A CA 1
ATOM 3108 C C . PRO A 1 418 ? 26.942 -13.282 -11.936 1.00 87.69 418 PRO A C 1
ATOM 3110 O O . PRO A 1 418 ? 27.742 -13.063 -11.020 1.00 87.69 418 PRO A O 1
ATOM 3113 N N . ALA A 1 419 ? 27.250 -13.114 -13.224 1.00 86.88 419 ALA A N 1
ATOM 3114 C CA . ALA A 1 419 ? 28.523 -12.583 -13.707 1.00 86.88 419 ALA A CA 1
ATOM 3115 C C . ALA A 1 419 ? 28.633 -11.052 -13.566 1.00 86.88 419 ALA A C 1
ATOM 3117 O O . ALA A 1 419 ? 29.732 -10.512 -13.661 1.00 86.88 419 ALA A O 1
ATOM 3118 N N . GLY A 1 420 ? 27.520 -10.359 -13.302 1.00 89.44 420 GLY A N 1
ATOM 3119 C CA . GLY A 1 420 ? 27.470 -8.902 -13.302 1.00 89.44 420 GLY A CA 1
ATOM 3120 C C . GLY A 1 420 ? 27.614 -8.308 -14.706 1.00 89.44 420 GLY A C 1
ATOM 3121 O O . GLY A 1 420 ? 27.574 -9.010 -15.718 1.00 89.44 420 GLY A O 1
ATOM 3122 N N . ASN A 1 421 ? 27.766 -6.987 -14.779 1.00 91.06 421 ASN A N 1
ATOM 3123 C CA . ASN A 1 421 ? 27.864 -6.263 -16.047 1.00 91.06 421 ASN A CA 1
ATOM 3124 C C . ASN A 1 421 ? 29.254 -6.416 -16.703 1.00 91.06 421 ASN A C 1
ATOM 3126 O O . ASN A 1 421 ? 30.093 -5.518 -16.637 1.00 91.06 421 ASN A O 1
ATOM 3130 N N . VAL A 1 422 ? 29.502 -7.559 -17.346 1.00 85.62 422 VAL A N 1
ATOM 3131 C CA . VAL A 1 422 ? 30.786 -7.896 -18.000 1.00 85.62 422 VAL A CA 1
ATOM 3132 C C . VAL A 1 422 ? 31.048 -7.148 -19.321 1.00 85.62 422 VAL A C 1
ATOM 3134 O O . VAL A 1 422 ? 32.160 -7.193 -19.840 1.00 85.62 422 VAL A O 1
ATOM 3137 N N . GLY A 1 423 ? 30.057 -6.433 -19.866 1.00 65.25 423 GLY A N 1
ATOM 3138 C CA . GLY A 1 423 ? 30.140 -5.767 -21.175 1.00 65.25 423 GLY A CA 1
ATOM 3139 C C . GLY A 1 423 ? 30.778 -4.372 -21.182 1.00 65.25 423 GLY A C 1
ATOM 3140 O O . GLY A 1 423 ? 31.094 -3.865 -22.254 1.00 65.25 423 GLY A O 1
ATOM 3141 N N . ALA A 1 424 ? 30.998 -3.743 -20.022 1.00 55.53 424 ALA A N 1
ATOM 3142 C CA . ALA A 1 424 ? 31.578 -2.395 -19.960 1.00 55.53 424 ALA A CA 1
ATOM 3143 C C . ALA A 1 424 ? 33.120 -2.380 -20.011 1.00 55.53 424 ALA A C 1
ATOM 3145 O O . ALA A 1 424 ? 33.703 -1.410 -20.484 1.00 55.53 424 ALA A O 1
ATOM 3146 N N . ALA A 1 425 ? 33.786 -3.452 -19.565 1.00 50.16 425 ALA A N 1
ATOM 3147 C CA . ALA A 1 425 ? 35.251 -3.522 -19.507 1.00 50.16 425 ALA A CA 1
ATOM 3148 C C . ALA A 1 425 ? 35.904 -3.929 -20.845 1.00 50.16 425 ALA A C 1
ATOM 3150 O O . ALA A 1 425 ? 37.037 -3.556 -21.119 1.00 50.16 425 ALA A O 1
ATOM 3151 N N . ALA A 1 426 ? 35.193 -4.657 -21.712 1.00 46.25 426 ALA A N 1
ATOM 3152 C CA . ALA A 1 426 ? 35.744 -5.118 -22.992 1.00 46.25 426 ALA A CA 1
ATOM 3153 C C . ALA A 1 426 ? 35.806 -4.017 -24.072 1.00 46.25 426 ALA A C 1
ATOM 3155 O O . ALA A 1 426 ? 36.574 -4.128 -25.024 1.00 46.25 426 ALA A O 1
ATOM 3156 N N . ALA A 1 427 ? 35.019 -2.944 -23.932 1.00 45.44 427 ALA A N 1
ATOM 3157 C CA . ALA A 1 427 ? 34.996 -1.839 -24.891 1.00 45.44 427 ALA A CA 1
ATOM 3158 C C . ALA A 1 427 ? 36.126 -0.813 -24.671 1.00 45.44 427 ALA A C 1
ATOM 3160 O O . ALA A 1 427 ? 36.470 -0.089 -25.604 1.00 45.44 427 ALA A O 1
ATOM 3161 N N . SER A 1 428 ? 36.731 -0.755 -23.476 1.00 44.59 428 SER A N 1
ATOM 3162 C CA . SER A 1 428 ? 37.833 0.175 -23.181 1.00 44.59 428 SER A CA 1
ATOM 3163 C C . SER A 1 428 ? 39.210 -0.325 -23.629 1.00 44.59 428 SER A C 1
ATOM 3165 O O . SER A 1 428 ? 40.099 0.494 -23.839 1.00 44.59 428 SER A O 1
ATOM 3167 N N . ASP A 1 429 ? 39.379 -1.632 -23.856 1.00 44.88 429 ASP A N 1
ATOM 3168 C CA . ASP A 1 429 ? 40.666 -2.222 -24.268 1.00 44.88 429 ASP A CA 1
ATOM 3169 C C . ASP A 1 429 ? 40.816 -2.370 -25.798 1.00 44.88 429 ASP A C 1
ATOM 3171 O O . ASP A 1 429 ? 41.872 -2.759 -26.297 1.00 44.88 429 ASP A O 1
ATOM 3175 N N . GLY A 1 430 ? 39.788 -2.005 -26.575 1.00 41.78 430 GLY A N 1
ATOM 3176 C CA . GLY A 1 430 ? 39.793 -2.076 -28.043 1.00 41.78 430 GLY A CA 1
ATOM 3177 C C . GLY A 1 430 ? 40.440 -0.886 -28.767 1.00 41.78 430 GLY A C 1
ATOM 3178 O O . GLY A 1 430 ? 40.610 -0.941 -29.983 1.00 41.78 430 GLY A O 1
ATOM 3179 N N . ALA A 1 431 ? 40.817 0.184 -28.057 1.00 42.12 431 ALA A N 1
ATOM 3180 C CA . ALA A 1 431 ? 41.413 1.392 -28.648 1.00 42.12 431 ALA A CA 1
ATOM 3181 C C . ALA A 1 431 ? 42.950 1.469 -28.502 1.00 42.12 431 ALA A C 1
ATOM 3183 O O . ALA A 1 431 ? 43.543 2.534 -28.662 1.00 42.12 431 ALA A O 1
ATOM 3184 N N . GLY A 1 432 ? 43.618 0.349 -28.206 1.00 43.94 432 GLY A N 1
ATOM 3185 C CA . GLY A 1 432 ? 45.079 0.250 -28.116 1.00 43.94 432 GLY A CA 1
ATOM 3186 C C . GLY A 1 432 ? 45.691 -0.469 -29.317 1.00 43.94 432 GLY A C 1
ATOM 3187 O O . GLY A 1 432 ? 46.101 -1.620 -29.200 1.00 43.94 432 GLY A O 1
ATOM 3188 N N . GLY A 1 433 ? 45.760 0.185 -30.482 1.00 35.69 433 GLY A N 1
ATOM 3189 C CA . GLY A 1 433 ? 46.189 -0.466 -31.725 1.00 35.69 433 GLY A CA 1
ATOM 3190 C C . GLY A 1 433 ? 46.927 0.420 -32.730 1.00 35.69 433 GLY A C 1
ATOM 3191 O O . GLY A 1 433 ? 46.377 0.742 -33.771 1.00 35.69 433 GLY A O 1
ATOM 3192 N N . ARG A 1 434 ? 48.216 0.669 -32.451 1.00 37.62 434 ARG A N 1
ATOM 3193 C CA . ARG A 1 434 ? 49.329 0.925 -33.400 1.00 37.62 434 ARG A CA 1
ATOM 3194 C C . ARG A 1 434 ? 49.349 2.244 -34.196 1.00 37.62 434 ARG A C 1
ATOM 3196 O O . ARG A 1 434 ? 48.697 2.399 -35.218 1.00 37.62 434 ARG A O 1
ATOM 3203 N N . GLY A 1 435 ? 50.310 3.092 -33.824 1.00 31.64 435 GLY A N 1
ATOM 3204 C CA . GLY A 1 435 ? 50.886 4.136 -34.671 1.00 31.64 435 GLY A CA 1
ATOM 3205 C C . GLY A 1 435 ? 52.328 4.428 -34.256 1.00 31.64 435 GLY A C 1
ATOM 3206 O O . GLY A 1 435 ? 52.584 5.286 -33.423 1.00 31.64 435 GLY A O 1
ATOM 3207 N N . SER A 1 436 ? 53.273 3.661 -34.796 1.00 35.72 436 SER A N 1
ATOM 3208 C CA . SER A 1 436 ? 54.712 3.929 -34.744 1.00 35.72 436 SER A CA 1
ATOM 3209 C C . SER A 1 436 ? 55.087 5.046 -35.724 1.00 35.72 436 SER A C 1
ATOM 3211 O O . SER A 1 436 ? 54.711 4.943 -36.890 1.00 35.72 436 SER A O 1
ATOM 3213 N N . GLY A 1 437 ? 55.904 6.025 -35.313 1.00 31.73 437 GLY A N 1
ATOM 3214 C CA . GLY A 1 437 ? 56.654 6.851 -36.271 1.00 31.73 437 GLY A CA 1
ATOM 3215 C C . GLY A 1 437 ? 57.053 8.263 -35.828 1.00 31.73 437 GLY A C 1
ATOM 3216 O O . GLY A 1 437 ? 56.308 9.202 -36.050 1.00 31.73 437 GLY A O 1
ATOM 3217 N N . ALA A 1 438 ? 58.270 8.372 -35.284 1.00 32.91 438 ALA A N 1
ATOM 3218 C CA . ALA A 1 438 ? 59.275 9.429 -35.494 1.00 32.91 438 ALA A CA 1
ATOM 3219 C C . ALA A 1 438 ? 58.911 10.934 -35.363 1.00 32.91 438 ALA A C 1
ATOM 3221 O O . ALA A 1 438 ? 58.389 11.553 -36.278 1.00 32.91 438 ALA A O 1
ATOM 3222 N N . GLY A 1 439 ? 59.398 11.532 -34.265 1.00 30.44 439 GLY A N 1
ATOM 3223 C CA . GLY A 1 439 ? 60.422 12.593 -34.259 1.00 30.44 439 GLY A CA 1
ATOM 3224 C C . GLY A 1 439 ? 60.133 13.963 -34.891 1.00 30.44 439 GLY A C 1
ATOM 3225 O O . GLY A 1 439 ? 60.145 14.088 -36.105 1.00 30.44 439 GLY A O 1
ATOM 3226 N N . ALA A 1 440 ? 60.102 15.014 -34.062 1.00 32.22 440 ALA A N 1
ATOM 3227 C CA . ALA A 1 440 ? 60.987 16.183 -34.184 1.00 32.22 440 ALA A CA 1
ATOM 3228 C C . ALA A 1 440 ? 60.792 17.165 -33.011 1.00 32.22 440 ALA A C 1
ATOM 3230 O O . ALA A 1 440 ? 59.698 17.376 -32.503 1.00 32.22 440 ALA A O 1
ATOM 3231 N N . SER A 1 441 ? 61.918 17.742 -32.613 1.00 33.16 441 SER A N 1
ATOM 3232 C CA . SER A 1 441 ? 62.176 18.813 -31.652 1.00 33.16 441 SER A CA 1
ATOM 3233 C C . SER A 1 441 ? 61.448 20.138 -31.910 1.00 33.16 441 SER A C 1
ATOM 3235 O O . SER A 1 441 ? 61.287 20.529 -33.063 1.00 33.16 441 SER A O 1
ATOM 3237 N N . GLY A 1 442 ? 61.219 20.921 -30.851 1.00 29.72 442 GLY A N 1
ATOM 3238 C CA . GLY A 1 442 ? 61.002 22.370 -30.952 1.00 29.72 442 GLY A CA 1
ATOM 3239 C C . GLY A 1 442 ? 60.409 22.953 -29.674 1.00 29.72 442 GLY A C 1
ATOM 3240 O O . GLY A 1 442 ? 59.311 22.573 -29.298 1.00 29.72 442 GLY A O 1
ATOM 3241 N N . GLY A 1 443 ? 61.154 23.818 -28.980 1.00 28.55 443 GLY A N 1
ATOM 3242 C CA . GLY A 1 443 ? 60.760 24.402 -27.694 1.00 28.55 443 GLY A CA 1
ATOM 3243 C C . GLY A 1 443 ? 59.791 25.585 -27.796 1.00 28.55 443 GLY A C 1
ATOM 3244 O O . GLY A 1 443 ? 59.476 26.041 -28.890 1.00 28.55 443 GLY A O 1
ATOM 3245 N N . GLY A 1 444 ? 59.409 26.131 -26.635 1.00 29.09 444 GLY A N 1
ATOM 3246 C CA . GLY A 1 444 ? 58.896 27.504 -26.532 1.00 29.09 444 GLY A CA 1
ATOM 3247 C C . GLY A 1 444 ? 57.652 27.700 -25.661 1.00 29.09 444 GLY A C 1
ATOM 3248 O O . GLY A 1 444 ? 56.548 27.474 -26.123 1.00 29.09 444 GLY A O 1
ATOM 3249 N N . ALA A 1 445 ? 57.895 28.146 -24.424 1.00 33.44 445 ALA A N 1
ATOM 3250 C CA . ALA A 1 445 ? 57.294 29.295 -23.728 1.00 33.44 445 ALA A CA 1
ATOM 3251 C C . ALA A 1 445 ? 55.762 29.566 -23.673 1.00 33.44 445 ALA A C 1
ATOM 3253 O O . ALA A 1 445 ? 55.077 29.661 -24.680 1.00 33.44 445 ALA A O 1
ATOM 3254 N N . GLU A 1 446 ? 55.364 29.902 -22.435 1.00 33.22 446 GLU A N 1
ATOM 3255 C CA . GLU A 1 446 ? 54.446 30.976 -21.992 1.00 33.22 446 GLU A CA 1
ATOM 3256 C C . GLU A 1 446 ? 52.908 30.858 -22.084 1.00 33.22 446 GLU A C 1
ATOM 3258 O O . GLU A 1 446 ? 52.301 30.840 -23.144 1.00 33.22 446 GLU A O 1
ATOM 3263 N N . ALA A 1 447 ? 52.323 30.857 -20.874 1.00 34.91 447 ALA A N 1
ATOM 3264 C CA . ALA A 1 447 ? 51.353 31.806 -20.303 1.00 34.91 447 ALA A CA 1
ATOM 3265 C C . ALA A 1 447 ? 50.129 32.285 -21.111 1.00 34.91 447 ALA A C 1
ATOM 3267 O O . ALA A 1 447 ? 50.238 32.894 -22.172 1.00 34.91 447 ALA A O 1
ATOM 3268 N N . GLY A 1 448 ? 48.971 32.149 -20.454 1.00 37.00 448 GLY A N 1
ATOM 3269 C CA . GLY A 1 448 ? 47.679 32.754 -20.777 1.00 37.00 448 GLY A CA 1
ATOM 3270 C C . GLY A 1 448 ? 46.601 32.205 -19.862 1.00 37.00 448 GLY A C 1
ATOM 3271 O O . GLY A 1 448 ? 46.053 31.144 -20.226 1.00 37.00 448 GLY A O 1
#

InterPro domains:
  IPR036890 Histidine kinase/HSP90-like ATPase superfamily [G3DSA:3.30.565.10] (163-395)
  IPR036890 Histidine kinase/HSP90-like ATPase superfamily [SSF55874] (165-308)
  IPR038892 SMCHD1 [PTHR22640] (6-431)

Organism: NCBI:txid47775

Secondary structure (DSSP, 8-state):
---PPPPEEEEEEE-TTS-EEEEEEES----HHHHHHHHHHHTTTTTSS--EEEEETT--EE-SHHHHTT--TT-EEEEEES-TTTT--S------------------------------------TT----PPP------PPPTHHHHTTTTTT---BTTB-THHHHHHHHHHHHHHHTGGGG------PPP-----------------------PPPP--EEEEEEE-TTSS-EEEEEEE-S----HHHHHHHHSTT--TTTTT-SPPHHHHHHHHHT-STT--S----SS-HHHHHHHHHEEEEEEEEE-TT-SSEEEEEEEHHHHHHHHHHTS-TT--PPEEE-TT--TT--HHHHT-HHHHHHHHTGGG-SSEEEEEEEEE-HHHHHHHH-HHHHHHHHHHHHHHTHHHHH-TT--TTTTTTTSTT-----------------

Foldseek 3Di:
DDPPDFFWEKEWEQDPVRDIDIDTDGDDDQFPVSVLVSVPVRDPPVNVPFDWWKAWLVRHTPDTRVSSNVDGGHTYIYIGTDDPPPPPPDDDDDDDDDDDDDDDDDDDDDDDDDDDDDDDDPDPDDPPDPDDDDDDRDDDDPDALCVQLVLQVPVFDDDPNDHRLLVLVVLVVLVLLLLALVLAPDPDPDDPDDDDDDDDDDDDDDDDDDPPPPPPDRDDWDWDWDWAAFPVLPWIKIKIKTLGQWDDPVVVLCLLDAQCFCVVVVNPDDPVVVVVQVVVPFPSSNSNPGGRSRSNSSSLSNFFQKKKKWWDGQPDQWIKIDIDGSVQLVVCVVVVHDSSDTDIDIDGQLDCPPPDPQRVSDPVSSVVSVCRVVRRIMMMMMHTHTDPVNSVLSPDPVSVVSSVVVNCVVCQCVVANRVGPPPPVVVVVVPPDDDDDDDDDDDDDDDD

pLDDT: mean 75.88, std 24.46, range [28.0, 98.62]